Protein AF-0000000076549626 (afdb_homodimer)

pLDDT: mean 88.21, std 17.87, range [30.02, 98.81]

InterPro domains:
  IPR010852 Putative stress-induced transcription regulator [PF07336] (24-154)
  IPR010852 Putative stress-induced transcription regulator [PTHR35525] (21-202)
  IPR021005 Zinc finger, CGNR [PF11706] (158-200)
  IPR023286 ABATE domain superfamily [G3DSA:1.10.3300.10] (18-202)
  IPR023286 ABATE domain superfamily [SSF160904] (20-199)

Sequence (408 aa):
MRNRRDDIAARTALARPIASQIGGHLALDFCNTTGEHLAPRPDEMFLEWESFVRWSAQIGLIGPEIYPELLRHPSPIAKVVQLREAIYRVGLAISRGTPIPQRDLLVIRKQAKAPKPPVLAGVDGLRWRPDSSRAAQQLRAILATEALSLFCSPRSSRLGICEGGHCGWLFIDESRGKRRRWCDMKDCGNRAKARRYYQQQHGKMRNRRDDIAARTALARPIASQIGGHLALDFCNTTGEHLAPRPDEMFLEWESFVRWSAQIGLIGPEIYPELLRHPSPIAKVVQLREAIYRVGLAISRGTPIPQRDLLVIRKQAKAPKPPVLAGVDGLRWRPDSSRAAQQLRAILATEALSLFCSPRSSRLGICEGGHCGWLFIDESRGKRRRWCDMKDCGNRAKARRYYQQQHGK

Nearest PDB structures (foldseek):
  3h0n-assembly1_A-2  TM=6.920E-01  e=4.971E-06  Jannaschia sp. CCS1
  4bez-assembly1_A-2  TM=2.279E-01  e=5.631E+00  Bos taurus
  3h0n-assembly1_A-2  TM=6.920E-01  e=4.971E-06  Jannaschia sp. CCS1
  4bez-assembly1_A-2  TM=2.279E-01  e=5.631E+00  Bos taurus

Foldseek 3Di:
DPPPPVPPPPPVPVPPLLQPCLQVFPLLSLLLSWFLQQDPDIRHQQPFQLSVLVNCPSVQQADPVCSVLLVVQTDGSVLSVLLSVLLLQQLVCLQVVHDGDPVSLVSLVVLLPDDAADWDQDPVGIHGDDDSNCRSSNSSNVSSVRSCVCCVDPQSNQWHFAPQRSGRRIHRQPDDPNPDRHSDCVPSVVVVVVVVVCCVVVVD/DPPPPVPPPPPVPVPPLLQPCLQVFPLLSLLLSWFLQQDPDIRHQQPFQLSVLVNCPSVQQADPVCSVLLVVQTDGSVLSVLLSVLLLQQLVCLQVVHDGDPVSLVSLVVLLPDDAADWDQDPVGIHGDDDSNCRSSNSSNVSSVRSCVCCVDPQSNQWHFAPQRSGRRIHRQPDDPNPDRHSDCVPSVVVVVVVVVCCVVVVD

Radius of gyration: 24.69 Å; Cα contacts (8 Å, |Δi|>4): 615; chains: 2; bounding box: 60×117×64 Å

Solvent-accessible surface area (backbone atoms only — not comparable to full-atom values): 22343 Å² total; per-residue (Å²): 137,84,82,76,76,75,76,74,74,72,71,72,67,70,70,64,70,81,68,71,68,56,12,74,42,72,41,33,37,55,40,48,44,33,41,34,53,66,37,97,76,45,48,71,55,68,78,39,38,61,45,46,53,50,48,33,40,72,63,33,61,30,50,78,83,51,48,67,56,42,64,73,42,75,52,81,39,65,64,57,51,50,49,34,51,25,52,40,53,40,50,48,19,55,44,68,71,48,78,69,52,62,71,34,52,50,52,38,51,56,36,35,68,41,66,59,45,52,76,41,84,51,98,90,40,43,27,44,48,57,50,53,93,48,30,67,59,18,54,44,8,50,44,26,39,46,36,50,54,42,49,26,32,70,63,35,81,31,37,36,56,19,65,38,83,37,31,51,38,44,27,58,39,83,49,84,88,59,66,68,51,47,68,37,57,88,48,42,37,44,52,52,50,50,51,51,50,48,44,63,73,56,60,122,136,84,80,78,75,75,75,74,73,71,72,73,66,70,70,64,71,81,69,70,66,57,13,73,43,72,42,33,37,56,41,47,46,33,42,34,54,66,38,97,76,45,48,69,54,69,80,39,39,62,45,47,53,52,49,34,39,71,63,31,62,31,49,76,83,50,49,67,56,42,65,72,41,76,51,81,41,65,64,56,51,50,50,34,51,25,53,40,52,39,52,48,20,53,46,69,72,47,79,67,49,61,71,36,51,49,52,38,52,57,36,35,68,42,67,59,46,53,76,41,83,50,99,90,41,44,28,44,49,58,51,51,93,47,30,68,60,17,53,44,8,49,45,26,40,45,38,50,54,44,48,24,32,72,63,34,82,31,35,35,56,19,64,36,83,38,31,50,38,44,27,58,38,82,48,84,88,60,65,68,48,49,68,38,57,88,48,42,37,43,51,51,51,48,52,50,51,47,43,65,75,58,59,121

Structure (mmCIF, N/CA/C/O backbone):
data_AF-0000000076549626-model_v1
#
loop_
_entity.id
_entity.type
_entity.pdbx_description
1 polymer 'Putative RNA-binding Zn ribbon-like protein'
#
loop_
_atom_site.group_PDB
_atom_site.id
_atom_site.type_symbol
_atom_site.label_atom_id
_atom_site.label_alt_id
_atom_site.label_comp_id
_atom_site.label_asym_id
_atom_site.label_entity_id
_atom_site.label_seq_id
_atom_site.pdbx_PDB_ins_code
_atom_site.Cartn_x
_atom_site.Cartn_y
_atom_site.Cartn_z
_atom_site.occupancy
_atom_site.B_iso_or_equiv
_atom_site.auth_seq_id
_atom_site.auth_comp_id
_atom_site.auth_asym_id
_atom_site.auth_atom_id
_atom_site.pdbx_PDB_model_num
ATOM 1 N N . MET A 1 1 ? 37.656 -53.312 -11.039 1 30.02 1 MET A N 1
ATOM 2 C CA . MET A 1 1 ? 36.25 -52.875 -11.148 1 30.02 1 MET A CA 1
ATOM 3 C C . MET A 1 1 ? 36 -51.594 -10.375 1 30.02 1 MET A C 1
ATOM 5 O O . MET A 1 1 ? 35.938 -51.594 -9.141 1 30.02 1 MET A O 1
ATOM 9 N N . ARG A 1 2 ? 36.625 -50.375 -10.75 1 33.16 2 ARG A N 1
ATOM 10 C CA . ARG A 1 2 ? 36.812 -49.062 -10.188 1 33.16 2 ARG A CA 1
ATOM 11 C C . ARG A 1 2 ? 35.5 -48.344 -9.953 1 33.16 2 ARG A C 1
ATOM 13 O O . ARG A 1 2 ? 34.656 -48.312 -10.844 1 33.16 2 ARG A O 1
ATOM 20 N N . ASN A 1 3 ? 34.906 -48.406 -8.672 1 35.47 3 ASN A N 1
ATOM 21 C CA . ASN A 1 3 ? 33.688 -47.875 -8.078 1 35.47 3 ASN A CA 1
ATOM 22 C C . ASN A 1 3 ? 33.594 -46.344 -8.312 1 35.47 3 ASN A C 1
ATOM 24 O O . ASN A 1 3 ? 34.281 -45.562 -7.656 1 35.47 3 ASN A O 1
ATOM 28 N N . ARG A 1 4 ? 33.562 -45.875 -9.562 1 34.06 4 ARG A N 1
ATOM 29 C CA . ARG A 1 4 ? 33.406 -44.469 -9.961 1 34.06 4 ARG A CA 1
ATOM 30 C C . ARG A 1 4 ? 32.188 -43.844 -9.281 1 34.06 4 ARG A C 1
ATOM 32 O O . ARG A 1 4 ? 31.062 -44.125 -9.656 1 34.06 4 ARG A O 1
ATOM 39 N N . ARG A 1 5 ? 32.188 -43.812 -7.898 1 31.78 5 ARG A N 1
ATOM 40 C CA . ARG A 1 5 ? 31.25 -43.031 -7.074 1 31.78 5 ARG A CA 1
ATOM 41 C C . ARG A 1 5 ? 31.062 -41.625 -7.637 1 31.78 5 ARG A C 1
ATOM 43 O O . ARG A 1 5 ? 31.969 -40.812 -7.551 1 31.78 5 ARG A O 1
ATOM 50 N N . ASP A 1 6 ? 30.516 -41.469 -8.852 1 30.09 6 ASP A N 1
ATOM 51 C CA . ASP A 1 6 ? 30.078 -40.25 -9.492 1 30.09 6 ASP A CA 1
ATOM 52 C C . ASP A 1 6 ? 29.391 -39.312 -8.484 1 30.09 6 ASP A C 1
ATOM 54 O O . ASP A 1 6 ? 28.391 -39.688 -7.879 1 30.09 6 ASP A O 1
ATOM 58 N N . ASP A 1 7 ? 30.094 -38.5 -7.684 1 31.78 7 ASP A N 1
ATOM 59 C CA . ASP A 1 7 ? 29.719 -37.406 -6.828 1 31.78 7 ASP A CA 1
ATOM 60 C C . ASP A 1 7 ? 28.703 -36.5 -7.527 1 31.78 7 ASP A C 1
ATOM 62 O O . ASP A 1 7 ? 29.062 -35.688 -8.391 1 31.78 7 ASP A O 1
ATOM 66 N N . ILE A 1 8 ? 27.547 -36.906 -7.898 1 31.34 8 ILE A N 1
ATOM 67 C CA . ILE A 1 8 ? 26.469 -36.062 -8.383 1 31.34 8 ILE A CA 1
ATOM 68 C C . ILE A 1 8 ? 26.375 -34.812 -7.52 1 31.34 8 ILE A C 1
ATOM 70 O O . ILE A 1 8 ? 26.016 -34.875 -6.344 1 31.34 8 ILE A O 1
ATOM 74 N N . ALA A 1 9 ? 27.281 -33.906 -7.52 1 30.5 9 ALA A N 1
ATOM 75 C CA . ALA A 1 9 ? 27.125 -32.531 -7.016 1 30.5 9 ALA A CA 1
ATOM 76 C C . ALA A 1 9 ? 25.719 -32.031 -7.281 1 30.5 9 ALA A C 1
ATOM 78 O O . ALA A 1 9 ? 25.344 -31.781 -8.43 1 30.5 9 ALA A O 1
ATOM 79 N N . ALA A 1 10 ? 24.719 -32.5 -6.648 1 31.77 10 ALA A N 1
ATOM 80 C CA . ALA A 1 10 ? 23.406 -31.844 -6.559 1 31.77 10 ALA A CA 1
ATOM 81 C C . ALA A 1 10 ? 23.562 -30.328 -6.465 1 31.77 10 ALA A C 1
ATOM 83 O O . ALA A 1 10 ? 24.078 -29.812 -5.477 1 31.77 10 ALA A O 1
ATOM 84 N N . ARG A 1 11 ? 24 -29.641 -7.449 1 31.91 11 ARG A N 1
ATOM 85 C CA . ARG A 1 11 ? 23.844 -28.188 -7.5 1 31.91 11 ARG A CA 1
ATOM 86 C C . ARG A 1 11 ? 22.625 -27.734 -6.723 1 31.91 11 ARG A C 1
ATOM 88 O O . ARG A 1 11 ? 21.5 -28.109 -7.059 1 31.91 11 ARG A O 1
ATOM 95 N N . THR A 1 12 ? 22.672 -27.609 -5.477 1 30.72 12 THR A N 1
ATOM 96 C CA . THR A 1 12 ? 21.672 -26.891 -4.691 1 30.72 12 THR A CA 1
ATOM 97 C C . THR A 1 12 ? 21.141 -25.688 -5.461 1 30.72 12 THR A C 1
ATOM 99 O O . THR A 1 12 ? 21.844 -24.688 -5.637 1 30.72 12 THR A O 1
ATOM 102 N N . ALA A 1 13 ? 20.656 -25.875 -6.668 1 31.59 13 ALA A N 1
ATOM 103 C CA . ALA A 1 13 ? 19.922 -24.75 -7.25 1 31.59 13 ALA A CA 1
ATOM 104 C C . ALA A 1 13 ? 19.359 -23.844 -6.16 1 31.59 13 ALA A C 1
ATOM 106 O O . ALA A 1 13 ? 18.562 -24.281 -5.324 1 31.59 13 ALA A O 1
ATOM 107 N N . LEU A 1 14 ? 20.109 -23.078 -5.539 1 33.41 14 LEU A N 1
ATOM 108 C CA . LEU A 1 14 ? 19.531 -22.062 -4.668 1 33.41 14 LEU A CA 1
ATOM 109 C C . LEU A 1 14 ? 18.125 -21.688 -5.125 1 33.41 14 LEU A C 1
ATOM 111 O O . LEU A 1 14 ? 17.922 -21.344 -6.289 1 33.41 14 LEU A O 1
ATOM 115 N N . ALA A 1 15 ? 17.125 -22.359 -4.652 1 37.38 15 ALA A N 1
ATOM 116 C CA . ALA A 1 15 ? 15.719 -22.062 -4.914 1 37.38 15 ALA A CA 1
ATOM 117 C C . ALA A 1 15 ? 15.531 -20.578 -5.258 1 37.38 15 ALA A C 1
ATOM 119 O O . ALA A 1 15 ? 16.078 -19.703 -4.582 1 37.38 15 ALA A O 1
ATOM 120 N N . ARG A 1 16 ? 15.516 -20.141 -6.488 1 45.03 16 ARG A N 1
ATOM 121 C CA . ARG A 1 16 ? 15.094 -18.797 -6.859 1 45.03 16 ARG A CA 1
ATOM 122 C C . ARG A 1 16 ? 14.281 -18.141 -5.746 1 45.03 16 ARG A C 1
ATOM 124 O O . ARG A 1 16 ? 13.398 -18.781 -5.164 1 45.03 16 ARG A O 1
ATOM 131 N N . PRO A 1 17 ? 14.914 -17.172 -5.039 1 51.66 17 PRO A N 1
ATOM 132 C CA . PRO A 1 17 ? 13.992 -16.547 -4.094 1 51.66 17 PRO A CA 1
ATOM 133 C C . PRO A 1 17 ? 12.555 -16.484 -4.613 1 51.66 17 PRO A C 1
ATOM 135 O O . PRO A 1 17 ? 12.328 -16.141 -5.777 1 51.66 17 PRO A O 1
ATOM 138 N N . ILE A 1 18 ? 11.812 -17.406 -4.172 1 50.34 18 ILE A N 1
ATOM 139 C CA . ILE A 1 18 ? 10.406 -17.578 -4.527 1 50.34 18 ILE A CA 1
ATOM 140 C C . ILE A 1 18 ? 9.75 -16.219 -4.691 1 50.34 18 ILE A C 1
ATOM 142 O O . ILE A 1 18 ? 8.906 -16.031 -5.574 1 50.34 18 ILE A O 1
ATOM 146 N N . ALA A 1 19 ? 10.125 -15.219 -3.715 1 59.31 19 ALA A N 1
ATOM 147 C CA . ALA A 1 19 ? 9.312 -14.008 -3.818 1 59.31 19 ALA A CA 1
ATOM 148 C C . ALA A 1 19 ? 10.109 -12.867 -4.445 1 59.31 19 ALA A C 1
ATOM 150 O O . ALA A 1 19 ? 11.023 -12.32 -3.82 1 59.31 19 ALA A O 1
ATOM 151 N N . SER A 1 20 ? 10.203 -12.75 -5.875 1 60.62 20 SER A N 1
ATOM 152 C CA . SER A 1 20 ? 11 -11.82 -6.664 1 60.62 20 SER A CA 1
ATOM 153 C C . SER A 1 20 ? 10.641 -10.367 -6.348 1 60.62 20 SER A C 1
ATOM 155 O O . SER A 1 20 ? 11.453 -9.461 -6.555 1 60.62 20 SER A O 1
ATOM 157 N N . GLN A 1 21 ? 9.961 -9.969 -5.363 1 81.12 21 GLN A N 1
ATOM 158 C CA . GLN A 1 21 ? 9.43 -8.641 -5.086 1 81.12 21 GLN A CA 1
ATOM 159 C C . GLN A 1 21 ? 9.648 -7.703 -6.27 1 81.12 21 GLN A C 1
ATOM 161 O O . GLN A 1 21 ? 10.008 -6.539 -6.09 1 81.12 21 GLN A O 1
ATOM 166 N N . ILE A 1 22 ? 9.508 -8.227 -7.523 1 89.31 22 ILE A N 1
ATOM 167 C CA . ILE A 1 22 ? 9.742 -7.512 -8.773 1 89.31 22 ILE A CA 1
ATOM 168 C C . ILE A 1 22 ? 8.516 -6.664 -9.117 1 89.31 22 ILE A C 1
ATOM 170 O O . ILE A 1 22 ? 8.625 -5.672 -9.844 1 89.31 22 ILE A O 1
ATOM 174 N N . GLY A 1 23 ? 7.426 -6.988 -8.625 1 94.5 23 GLY A N 1
ATOM 175 C CA . GLY A 1 23 ? 6.188 -6.301 -8.953 1 94.5 23 GLY A CA 1
ATOM 176 C C . GLY A 1 23 ? 6.121 -4.895 -8.383 1 94.5 23 GLY A C 1
ATOM 177 O O . GLY A 1 23 ? 5.391 -4.047 -8.898 1 94.5 23 GLY A O 1
ATOM 178 N N . GLY A 1 24 ? 6.863 -4.668 -7.266 1 92.94 24 GLY A N 1
ATOM 179 C CA . GLY A 1 24 ? 6.883 -3.357 -6.637 1 92.94 24 GLY A CA 1
ATOM 180 C C . GLY A 1 24 ? 5.707 -3.121 -5.711 1 92.94 24 GLY A C 1
ATOM 181 O O . GLY A 1 24 ? 5.477 -1.995 -5.262 1 92.94 24 GLY A O 1
ATOM 182 N N . HIS A 1 25 ? 4.941 -4.039 -5.496 1 95.31 25 HIS A N 1
ATOM 183 C CA . HIS A 1 25 ? 3.762 -4.008 -4.637 1 95.31 25 HIS A CA 1
ATOM 184 C C . HIS A 1 25 ? 3.316 -5.418 -4.262 1 95.31 25 HIS A C 1
ATOM 186 O O . HIS A 1 25 ? 3.367 -6.332 -5.09 1 95.31 25 HIS A O 1
ATOM 192 N N . LEU A 1 26 ? 2.789 -5.598 -3.121 1 96.06 26 LEU A N 1
ATOM 193 C CA . LEU A 1 26 ? 2.436 -6.906 -2.586 1 96.06 26 LEU A CA 1
ATOM 194 C C . LEU A 1 26 ? 1.438 -7.613 -3.498 1 96.06 26 LEU A C 1
ATOM 196 O O . LEU A 1 26 ? 1.582 -8.805 -3.775 1 96.06 26 LEU A O 1
ATOM 200 N N . ALA A 1 27 ? 0.402 -6.926 -3.998 1 97.75 27 ALA A N 1
ATOM 201 C CA . ALA A 1 27 ? -0.624 -7.527 -4.844 1 97.75 27 ALA A CA 1
ATOM 202 C C . ALA A 1 27 ? -0.025 -8.047 -6.148 1 97.75 27 ALA A C 1
ATOM 204 O O . ALA A 1 27 ? -0.438 -9.086 -6.66 1 97.75 27 ALA A O 1
ATOM 205 N N . LEU A 1 28 ? 0.932 -7.305 -6.676 1 97.5 28 LEU A N 1
ATOM 206 C CA . LEU A 1 28 ? 1.554 -7.715 -7.93 1 97.5 28 LEU A CA 1
ATOM 207 C C . LEU A 1 28 ? 2.512 -8.883 -7.703 1 97.5 28 LEU A C 1
ATOM 209 O O . LEU A 1 28 ? 2.592 -9.789 -8.531 1 97.5 28 LEU A O 1
ATOM 213 N N . ASP A 1 29 ? 3.203 -8.812 -6.582 1 96.75 29 ASP A N 1
ATOM 214 C CA . ASP A 1 29 ? 4.074 -9.938 -6.242 1 96.75 29 ASP A CA 1
ATOM 215 C C . ASP A 1 29 ? 3.264 -11.219 -6.035 1 96.75 29 ASP A C 1
ATOM 217 O O . ASP A 1 29 ? 3.729 -12.312 -6.367 1 96.75 29 ASP A O 1
ATOM 221 N N . PHE A 1 30 ? 2.088 -11.117 -5.566 1 97.5 30 PHE A N 1
ATOM 222 C CA . PHE A 1 30 ? 1.152 -12.227 -5.445 1 97.5 30 PHE A CA 1
ATOM 223 C C . PHE A 1 30 ? 0.763 -12.758 -6.82 1 97.5 30 PHE A C 1
ATOM 225 O O . PHE A 1 30 ? 0.792 -13.969 -7.055 1 97.5 30 PHE A O 1
ATOM 232 N N . CYS A 1 31 ? 0.514 -11.914 -7.754 1 97.19 31 CYS A N 1
ATOM 233 C CA . CYS A 1 31 ? 0.163 -12.305 -9.117 1 97.19 31 CYS A CA 1
ATOM 234 C C . CYS A 1 31 ? 1.325 -13.016 -9.797 1 97.19 31 CYS A C 1
ATOM 236 O O . CYS A 1 31 ? 1.117 -13.945 -10.57 1 97.19 31 CYS A O 1
ATOM 238 N N . ASN A 1 32 ? 2.52 -12.586 -9.406 1 96.12 32 ASN A N 1
ATOM 239 C CA . ASN A 1 32 ? 3.717 -13.039 -10.109 1 96.12 32 ASN A CA 1
ATOM 240 C C . ASN A 1 32 ? 4.23 -14.359 -9.547 1 96.12 32 ASN A C 1
ATOM 242 O O . ASN A 1 32 ? 5.375 -14.742 -9.797 1 96.12 32 ASN A O 1
ATOM 246 N N . THR A 1 33 ? 3.387 -15.047 -8.859 1 96.19 33 THR A N 1
ATOM 247 C CA . THR A 1 33 ? 3.74 -16.375 -8.359 1 96.19 33 THR A CA 1
ATOM 248 C C . THR A 1 33 ? 3.455 -17.438 -9.414 1 96.19 33 THR A C 1
ATOM 250 O O . THR A 1 33 ? 3.568 -18.641 -9.133 1 96.19 33 THR A O 1
ATOM 253 N N . THR A 1 34 ? 3.09 -17.094 -10.539 1 94.06 34 THR A N 1
ATOM 254 C CA . THR A 1 34 ? 2.963 -17.953 -11.711 1 94.06 34 THR A CA 1
ATOM 255 C C . THR A 1 34 ? 3.977 -17.562 -12.781 1 94.06 34 THR A C 1
ATOM 257 O O . THR A 1 34 ? 3.994 -16.422 -13.242 1 94.06 34 THR A O 1
ATOM 260 N N . GLY A 1 35 ? 4.832 -18.547 -13.094 1 92.19 35 GLY A N 1
ATOM 261 C CA . GLY A 1 35 ? 5.762 -18.312 -14.195 1 92.19 35 GLY A CA 1
ATOM 262 C C . GLY A 1 35 ? 5.129 -18.484 -15.562 1 92.19 35 GLY A C 1
ATOM 263 O O . GLY A 1 35 ? 4.191 -19.281 -15.719 1 92.19 35 GLY A O 1
ATOM 264 N N . GLU A 1 36 ? 5.688 -17.719 -16.547 1 94.25 36 GLU A N 1
ATOM 265 C CA . GLU A 1 36 ? 5.125 -17.797 -17.891 1 94.25 36 GLU A CA 1
ATOM 266 C C . GLU A 1 36 ? 3.602 -17.688 -17.859 1 94.25 36 GLU A C 1
ATOM 268 O O . GLU A 1 36 ? 2.9 -18.547 -18.406 1 94.25 36 GLU A O 1
ATOM 273 N N . HIS A 1 37 ? 3.125 -16.625 -17.234 1 95.38 37 HIS A N 1
ATOM 274 C CA . HIS A 1 37 ? 1.722 -16.469 -16.875 1 95.38 37 HIS A CA 1
ATOM 275 C C . HIS A 1 37 ? 0.834 -16.422 -18.109 1 95.38 37 HIS A C 1
ATOM 277 O O . HIS A 1 37 ? -0.334 -16.812 -18.047 1 95.38 37 HIS A O 1
ATOM 283 N N . LEU A 1 38 ? 1.351 -16.078 -19.281 1 95.56 38 LEU A N 1
ATOM 284 C CA . LEU A 1 38 ? 0.564 -15.945 -20.5 1 95.56 38 LEU A CA 1
ATOM 285 C C . LEU A 1 38 ? 0.688 -17.188 -21.375 1 95.56 38 LEU A C 1
ATOM 287 O O . LEU A 1 38 ? 0.086 -17.266 -22.438 1 95.56 38 LEU A O 1
ATOM 291 N N . ALA A 1 39 ? 1.46 -18.156 -20.906 1 95.75 39 ALA A N 1
ATOM 292 C CA . ALA A 1 39 ? 1.586 -19.406 -21.641 1 95.75 39 ALA A CA 1
ATOM 293 C C . ALA A 1 39 ? 0.323 -20.266 -21.5 1 95.75 39 ALA A C 1
ATOM 295 O O . ALA A 1 39 ? -0.456 -20.078 -20.562 1 95.75 39 ALA A O 1
ATOM 296 N N . PRO A 1 40 ? 0.137 -21.156 -22.406 1 95.19 40 PRO A N 1
ATOM 297 C CA . PRO A 1 40 ? -1.006 -22.062 -22.281 1 95.19 40 PRO A CA 1
ATOM 298 C C . PRO A 1 40 ? -0.976 -22.875 -21 1 95.19 40 PRO A C 1
ATOM 300 O O . PRO A 1 40 ? -2.027 -23.172 -20.422 1 95.19 40 PRO A O 1
ATOM 303 N N . ARG A 1 41 ? 0.258 -23.25 -20.578 1 94.19 41 ARG A N 1
ATOM 304 C CA . ARG A 1 41 ? 0.451 -23.938 -19.312 1 94.19 41 ARG A CA 1
ATOM 305 C C . ARG A 1 41 ? 1.447 -23.203 -18.438 1 94.19 41 ARG A C 1
ATOM 307 O O . ARG A 1 41 ? 2.643 -23.5 -18.453 1 94.19 41 ARG A O 1
ATOM 314 N N . PRO A 1 42 ? 0.948 -22.359 -17.672 1 95.5 42 PRO A N 1
ATOM 315 C CA . PRO A 1 42 ? 1.845 -21.594 -16.797 1 95.5 42 PRO A CA 1
ATOM 316 C C . PRO A 1 42 ? 2.504 -22.453 -15.727 1 95.5 42 PRO A C 1
ATOM 318 O O . PRO A 1 42 ? 2.012 -23.531 -15.414 1 95.5 42 PRO A O 1
ATOM 321 N N . ASP A 1 43 ? 3.656 -22.016 -15.242 1 94.5 43 ASP A N 1
ATOM 322 C CA . ASP A 1 43 ? 4.344 -22.656 -14.125 1 94.5 43 ASP A CA 1
ATOM 323 C C . ASP A 1 43 ? 3.75 -22.234 -12.789 1 94.5 43 ASP A C 1
ATOM 325 O O . ASP A 1 43 ? 4.129 -21.188 -12.242 1 94.5 43 ASP A O 1
ATOM 329 N N . GLU A 1 44 ? 2.941 -23.047 -12.188 1 95.81 44 GLU A N 1
ATOM 330 C CA . GLU A 1 44 ? 2.145 -22.703 -11.008 1 95.81 44 GLU A CA 1
ATOM 331 C C . GLU A 1 44 ? 2.928 -22.953 -9.719 1 95.81 44 GLU A C 1
ATOM 333 O O . GLU A 1 44 ? 3.328 -24.078 -9.438 1 95.81 44 GLU A O 1
ATOM 338 N N . MET A 1 45 ? 3.121 -21.922 -8.984 1 94.5 45 MET A N 1
ATOM 339 C CA . MET A 1 45 ? 3.805 -22.031 -7.699 1 94.5 45 MET A CA 1
ATOM 340 C C . MET A 1 45 ? 2.861 -22.578 -6.629 1 94.5 45 MET A C 1
ATOM 342 O O . MET A 1 45 ? 3.27 -23.375 -5.777 1 94.5 45 MET A O 1
ATOM 346 N N . PHE A 1 46 ? 1.632 -22.094 -6.652 1 95.94 46 PHE A N 1
ATOM 347 C CA . PHE A 1 46 ? 0.665 -22.438 -5.613 1 95.94 46 PHE A CA 1
ATOM 348 C C . PHE A 1 46 ? -0.02 -23.766 -5.926 1 95.94 46 PHE A C 1
ATOM 350 O O . PHE A 1 46 ? -1.198 -23.781 -6.289 1 95.94 46 PHE A O 1
ATOM 357 N N . LEU A 1 47 ? 0.65 -24.797 -5.645 1 95.31 47 LEU A N 1
ATOM 358 C CA . LEU A 1 47 ? 0.128 -26.141 -5.898 1 95.31 47 LEU A CA 1
ATOM 359 C C . LEU A 1 47 ? -0.668 -26.656 -4.703 1 95.31 47 LEU A C 1
ATOM 361 O O . LEU A 1 47 ? -1.615 -27.422 -4.867 1 95.31 47 LEU A O 1
ATOM 365 N N . GLU A 1 48 ? -0.279 -26.203 -3.496 1 96.44 48 GLU A N 1
ATOM 366 C CA . GLU A 1 48 ? -0.93 -26.594 -2.25 1 96.44 48 GLU A CA 1
ATOM 367 C C . GLU A 1 48 ? -0.799 -25.5 -1.194 1 96.44 48 GLU A C 1
ATOM 369 O O . GLU A 1 48 ? -0.066 -24.531 -1.389 1 96.44 48 GLU A O 1
ATOM 374 N N . TRP A 1 49 ? -1.451 -25.688 -0.14 1 96.31 49 TRP A N 1
ATOM 375 C CA . TRP A 1 49 ? -1.494 -24.75 0.964 1 96.31 49 TRP A CA 1
ATOM 376 C C . TRP A 1 49 ? -0.089 -24.422 1.456 1 96.31 49 TRP A C 1
ATOM 378 O O . TRP A 1 49 ? 0.246 -23.25 1.666 1 96.31 49 TRP A O 1
ATOM 388 N N . GLU A 1 50 ? 0.735 -25.359 1.524 1 95.69 50 GLU A N 1
ATOM 389 C CA . GLU A 1 50 ? 2.086 -25.188 2.047 1 95.69 50 GLU A CA 1
ATOM 390 C C . GLU A 1 50 ? 2.877 -24.188 1.196 1 95.69 50 GLU A C 1
ATOM 392 O O . GLU A 1 50 ? 3.646 -23.391 1.726 1 95.69 50 GLU A O 1
ATOM 397 N N . SER A 1 51 ? 2.723 -24.266 -0.09 1 96.06 51 SER A N 1
ATOM 398 C CA . SER A 1 51 ? 3.436 -23.359 -0.977 1 96.06 51 SER A CA 1
ATOM 399 C C . SER A 1 51 ? 2.994 -21.922 -0.757 1 96.06 51 SER A C 1
ATOM 401 O O . SER A 1 51 ? 3.814 -21 -0.812 1 96.06 51 SER A O 1
ATOM 403 N N . PHE A 1 52 ? 1.72 -21.766 -0.459 1 96.81 52 PHE A N 1
ATOM 404 C CA . PHE A 1 52 ? 1.205 -20.438 -0.193 1 96.81 52 PHE A CA 1
ATOM 405 C C . PHE A 1 52 ? 1.728 -19.906 1.139 1 96.81 52 PHE A C 1
ATOM 407 O O . PHE A 1 52 ? 2.135 -18.75 1.238 1 96.81 52 PHE A O 1
ATOM 414 N N . VAL A 1 53 ? 1.746 -20.703 2.109 1 95.81 53 VAL A N 1
ATOM 415 C CA . VAL A 1 53 ? 2.242 -20.328 3.428 1 95.81 53 VAL A CA 1
ATOM 416 C C . VAL A 1 53 ? 3.727 -19.984 3.342 1 95.81 53 VAL A C 1
ATOM 418 O O . VAL A 1 53 ? 4.172 -18.984 3.922 1 95.81 53 VAL A O 1
ATOM 421 N N . ARG A 1 54 ? 4.469 -20.734 2.633 1 94.31 54 ARG A N 1
ATOM 422 C CA . ARG A 1 54 ? 5.895 -20.484 2.449 1 94.31 54 ARG A CA 1
ATOM 423 C C . ARG A 1 54 ? 6.129 -19.141 1.764 1 94.31 54 ARG A C 1
ATOM 425 O O . ARG A 1 54 ? 6.98 -18.359 2.191 1 94.31 54 ARG A O 1
ATOM 432 N N . TRP A 1 55 ? 5.391 -18.922 0.742 1 95.44 55 TRP A N 1
ATOM 433 C CA . TRP A 1 55 ? 5.496 -17.641 0.047 1 95.44 55 TRP A CA 1
ATOM 434 C C . TRP A 1 55 ? 5.184 -16.484 0.989 1 95.44 55 TRP A C 1
ATOM 436 O O . TRP A 1 55 ? 5.91 -15.492 1.021 1 95.44 55 TRP A O 1
ATOM 446 N N . SER A 1 56 ? 4.121 -16.625 1.768 1 94.94 56 SER A N 1
ATOM 447 C CA . SER A 1 56 ? 3.666 -15.578 2.684 1 94.94 56 SER A CA 1
ATOM 448 C C . SER A 1 56 ? 4.738 -15.25 3.719 1 94.94 56 SER A C 1
ATOM 450 O O . SER A 1 56 ? 4.918 -14.086 4.082 1 94.94 56 SER A O 1
ATOM 452 N N . ALA A 1 57 ? 5.398 -16.234 4.137 1 92.5 57 ALA A N 1
ATOM 453 C CA . ALA A 1 57 ? 6.488 -16.031 5.09 1 92.5 57 ALA A CA 1
ATOM 454 C C . ALA A 1 57 ? 7.68 -15.352 4.43 1 92.5 57 ALA A C 1
ATOM 456 O O . ALA A 1 57 ? 8.273 -14.43 5.004 1 92.5 57 ALA A O 1
ATOM 457 N N . GLN A 1 58 ? 8.023 -15.781 3.266 1 91.56 58 GLN A N 1
ATOM 458 C CA . GLN A 1 58 ? 9.188 -15.266 2.553 1 91.56 58 GLN A CA 1
ATOM 459 C C . GLN A 1 58 ? 9.016 -13.789 2.211 1 91.56 58 GLN A C 1
ATOM 461 O O . GLN A 1 58 ? 9.969 -13.008 2.285 1 91.56 58 GLN A O 1
ATOM 466 N N . ILE A 1 59 ? 7.77 -13.445 1.89 1 92.12 59 ILE A N 1
ATOM 467 C CA . ILE A 1 59 ? 7.547 -12.062 1.479 1 92.12 59 ILE A CA 1
ATOM 468 C C . ILE A 1 59 ? 7.277 -11.195 2.709 1 92.12 59 ILE A C 1
ATOM 470 O O . ILE A 1 59 ? 7.141 -9.977 2.598 1 92.12 59 ILE A O 1
ATOM 474 N N . GLY A 1 60 ? 7.121 -11.82 3.885 1 89.75 60 GLY A N 1
ATOM 475 C CA . GLY A 1 60 ? 6.934 -11.094 5.129 1 89.75 60 GLY A CA 1
ATOM 476 C C . GLY A 1 60 ? 5.477 -10.773 5.418 1 89.75 60 GLY A C 1
ATOM 477 O O . GLY A 1 60 ? 5.176 -9.906 6.234 1 89.75 60 GLY A O 1
ATOM 478 N N . LEU A 1 61 ? 4.562 -11.391 4.723 1 92.94 61 LEU A N 1
ATOM 479 C CA . LEU A 1 61 ? 3.137 -11.227 4.984 1 92.94 61 LEU A CA 1
ATOM 480 C C . LEU A 1 61 ? 2.756 -11.82 6.336 1 92.94 61 LEU A C 1
ATOM 482 O O . LEU A 1 61 ? 1.854 -11.312 7.008 1 92.94 61 LEU A O 1
ATOM 486 N N . ILE A 1 62 ? 3.426 -12.883 6.711 1 91.44 62 ILE A N 1
ATOM 487 C CA . ILE A 1 62 ? 3.271 -13.469 8.039 1 91.44 62 ILE A CA 1
ATOM 488 C C . ILE A 1 62 ? 4.637 -13.586 8.711 1 91.44 62 ILE A C 1
ATOM 490 O O . ILE A 1 62 ? 5.668 -13.617 8.039 1 91.44 62 ILE A O 1
ATOM 494 N N . GLY A 1 63 ? 4.582 -13.586 10.008 1 87.31 63 GLY A N 1
ATOM 495 C CA . GLY A 1 63 ? 5.809 -13.781 10.766 1 87.31 63 GLY A CA 1
ATOM 496 C C . GLY A 1 63 ? 6.234 -15.234 10.852 1 87.31 63 GLY A C 1
ATOM 497 O O . GLY A 1 63 ? 5.414 -16.141 10.688 1 87.31 63 GLY A O 1
ATOM 498 N N . PRO A 1 64 ? 7.562 -15.375 11.039 1 84.5 64 PRO A N 1
ATOM 499 C CA . PRO A 1 64 ? 8.07 -16.75 11.125 1 84.5 64 PRO A CA 1
ATOM 500 C C . PRO A 1 64 ? 7.457 -17.531 12.281 1 84.5 64 PRO A C 1
ATOM 502 O O . PRO A 1 64 ? 7.367 -18.766 12.219 1 84.5 64 PRO A O 1
ATOM 505 N N . GLU A 1 65 ? 6.945 -16.891 13.211 1 86.44 65 GLU A N 1
ATOM 506 C CA . GLU A 1 65 ? 6.465 -17.547 14.43 1 86.44 65 GLU A CA 1
ATOM 507 C C . GLU A 1 65 ? 5.152 -18.281 14.18 1 86.44 65 GLU A C 1
ATOM 509 O O . GLU A 1 65 ? 4.828 -19.234 14.883 1 86.44 65 GLU A O 1
ATOM 514 N N . ILE A 1 66 ? 4.402 -17.844 13.203 1 90.25 66 ILE A N 1
ATOM 515 C CA . ILE A 1 66 ? 3.092 -18.469 13.016 1 90.25 66 ILE A CA 1
ATOM 516 C C . ILE A 1 66 ? 3.172 -19.516 11.906 1 90.25 66 ILE A C 1
ATOM 518 O O . ILE A 1 66 ? 2.23 -20.281 11.703 1 90.25 66 ILE A O 1
ATOM 522 N N . TYR A 1 67 ? 4.277 -19.562 11.211 1 91.19 67 TYR A N 1
ATOM 523 C CA . TYR A 1 67 ? 4.496 -20.422 10.055 1 91.19 67 TYR A CA 1
ATOM 524 C C . TYR A 1 67 ? 4.176 -21.875 10.383 1 91.19 67 TYR A C 1
ATOM 526 O O . TYR A 1 67 ? 3.352 -22.5 9.711 1 91.19 67 TYR A O 1
ATOM 534 N N . PRO A 1 68 ? 4.684 -22.453 11.508 1 93 68 PRO A N 1
ATOM 535 C CA . PRO A 1 68 ? 4.395 -23.859 11.805 1 93 68 PRO A CA 1
ATOM 536 C C . PRO A 1 68 ? 2.912 -24.109 12.07 1 93 68 PRO A C 1
ATOM 538 O O . PRO A 1 68 ? 2.377 -25.141 11.68 1 93 68 PRO A O 1
ATOM 541 N N . GLU A 1 69 ? 2.314 -23.219 12.711 1 93.81 69 GLU A N 1
ATOM 542 C CA . GLU A 1 69 ? 0.901 -23.359 13.047 1 93.81 69 GLU A CA 1
ATOM 543 C C . GLU A 1 69 ? 0.034 -23.359 11.789 1 93.81 69 GLU A C 1
ATOM 545 O O . GLU A 1 69 ? -0.908 -24.156 11.688 1 93.81 69 GLU A O 1
ATOM 550 N N . LEU A 1 70 ? 0.366 -22.547 10.875 1 94.75 70 LEU A N 1
ATOM 551 C CA . LEU A 1 70 ? -0.409 -22.469 9.641 1 94.75 70 LEU A CA 1
ATOM 552 C C . LEU A 1 70 ? -0.233 -23.734 8.805 1 94.75 70 LEU A C 1
ATOM 554 O O . LEU A 1 70 ? -1.173 -24.188 8.148 1 94.75 70 LEU A O 1
ATOM 558 N N . LEU A 1 71 ? 0.941 -24.297 8.867 1 94.06 71 LEU A N 1
ATOM 559 C CA . LEU A 1 71 ? 1.205 -25.516 8.117 1 94.06 71 LEU A CA 1
ATOM 560 C C . LEU A 1 71 ? 0.373 -26.672 8.656 1 94.06 71 LEU A C 1
ATOM 562 O O . LEU A 1 71 ? 0.003 -27.578 7.906 1 94.06 71 LEU A O 1
ATOM 566 N N . ARG A 1 72 ? -0.025 -26.594 9.852 1 93.69 72 ARG A N 1
ATOM 567 C CA . ARG A 1 72 ? -0.774 -27.672 10.5 1 93.69 72 ARG A CA 1
ATOM 568 C C . ARG A 1 72 ? -2.264 -27.547 10.195 1 93.69 72 ARG A C 1
ATOM 570 O O . ARG A 1 72 ? -3.045 -28.438 10.555 1 93.69 72 ARG A O 1
ATOM 577 N N . HIS A 1 73 ? -2.721 -26.531 9.578 1 93.25 73 HIS A N 1
ATOM 578 C CA . HIS A 1 73 ? -4.121 -26.312 9.227 1 93.25 73 HIS A CA 1
ATOM 579 C C . HIS A 1 73 ? -4.285 -26.062 7.734 1 93.25 73 HIS A C 1
ATOM 581 O O . HIS A 1 73 ? -4.559 -24.938 7.316 1 93.25 73 HIS A O 1
ATOM 587 N N . PRO A 1 74 ? -4.203 -27.094 7.008 1 92.44 74 PRO A N 1
ATOM 588 C CA . PRO A 1 74 ? -4.273 -26.922 5.555 1 92.44 74 PRO A CA 1
ATOM 589 C C . PRO A 1 74 ? -5.617 -26.375 5.086 1 92.44 74 PRO A C 1
ATOM 591 O O . PRO A 1 74 ? -6.652 -26.656 5.695 1 92.44 74 PRO A O 1
ATOM 594 N N . SER A 1 75 ? -5.613 -25.578 4.125 1 93.88 75 SER A N 1
ATOM 595 C CA . SER A 1 75 ? -6.781 -25.016 3.459 1 93.88 75 SER A CA 1
ATOM 596 C C . SER A 1 75 ? -6.715 -25.219 1.949 1 93.88 75 SER A C 1
ATOM 598 O O . SER A 1 75 ? -5.625 -25.391 1.389 1 93.88 75 SER A O 1
ATOM 600 N N . PRO A 1 76 ? -7.891 -25.328 1.37 1 94.25 76 PRO A N 1
ATOM 601 C CA . PRO A 1 76 ? -7.871 -25.438 -0.09 1 94.25 76 PRO A CA 1
ATOM 602 C C . PRO A 1 76 ? -7.168 -24.266 -0.768 1 94.25 76 PRO A C 1
ATOM 604 O O . PRO A 1 76 ? -7.441 -23.109 -0.449 1 94.25 76 PRO A O 1
ATOM 607 N N . ILE A 1 77 ? -6.34 -24.609 -1.729 1 97.06 77 ILE A N 1
ATOM 608 C CA . ILE A 1 77 ? -5.5 -23.609 -2.393 1 97.06 77 ILE A CA 1
ATOM 609 C C . ILE A 1 77 ? -6.289 -22.938 -3.512 1 97.06 77 ILE A C 1
ATOM 611 O O . ILE A 1 77 ? -5.93 -21.844 -3.963 1 97.06 77 ILE A O 1
ATOM 615 N N . ALA A 1 78 ? -7.379 -23.516 -3.945 1 97.62 78 ALA A N 1
ATOM 616 C CA . ALA A 1 78 ? -8.125 -23.109 -5.133 1 97.62 78 ALA A CA 1
ATOM 617 C C . ALA A 1 78 ? -8.602 -21.656 -5.012 1 97.62 78 ALA A C 1
ATOM 619 O O . ALA A 1 78 ? -8.523 -20.891 -5.977 1 97.62 78 ALA A O 1
ATOM 620 N N . LYS A 1 79 ? -9.047 -21.297 -3.826 1 97.56 79 LYS A N 1
ATOM 621 C CA . LYS A 1 79 ? -9.578 -19.953 -3.641 1 97.56 79 LYS A CA 1
ATOM 622 C C . LYS A 1 79 ? -8.461 -18.906 -3.67 1 97.56 79 LYS A C 1
ATOM 624 O O . LYS A 1 79 ? -8.672 -17.766 -4.082 1 97.56 79 LYS A O 1
ATOM 629 N N . VAL A 1 80 ? -7.289 -19.312 -3.215 1 98.31 80 VAL A N 1
ATOM 630 C CA . VAL A 1 80 ? -6.129 -18.438 -3.279 1 98.31 80 VAL A CA 1
ATOM 631 C C . VAL A 1 80 ? -5.754 -18.172 -4.738 1 98.31 80 VAL A C 1
ATOM 633 O O . VAL A 1 80 ? -5.566 -17.031 -5.141 1 98.31 80 VAL A O 1
ATOM 636 N N . VAL A 1 81 ? -5.754 -19.203 -5.477 1 98.38 81 VAL A N 1
ATOM 637 C CA . VAL A 1 81 ? -5.398 -19.109 -6.891 1 98.38 81 VAL A CA 1
ATOM 638 C C . VAL A 1 81 ? -6.469 -18.312 -7.641 1 98.38 81 VAL A C 1
ATOM 640 O O . VAL A 1 81 ? -6.152 -17.5 -8.5 1 98.38 81 VAL A O 1
ATOM 643 N N . GLN A 1 82 ? -7.68 -18.547 -7.301 1 98.56 82 GLN A N 1
ATOM 644 C CA . GLN A 1 82 ? -8.773 -17.812 -7.918 1 98.56 82 GLN A CA 1
ATOM 645 C C . GLN A 1 82 ? -8.617 -16.297 -7.703 1 98.56 82 GLN A C 1
ATOM 647 O O . GLN A 1 82 ? -8.797 -15.516 -8.633 1 98.56 82 GLN A O 1
ATOM 652 N N . LEU A 1 83 ? -8.32 -15.969 -6.5 1 98.81 83 LEU A N 1
ATOM 653 C CA . LEU A 1 83 ? -8.117 -14.555 -6.207 1 98.81 83 LEU A CA 1
ATOM 654 C C . LEU A 1 83 ? -6.922 -14.008 -6.98 1 98.81 83 LEU A C 1
ATOM 656 O O . LEU A 1 83 ? -6.996 -12.914 -7.555 1 98.81 83 LEU A O 1
ATOM 660 N N . ARG A 1 84 ? -5.828 -14.766 -6.969 1 98.62 84 ARG A N 1
ATOM 661 C CA . ARG A 1 84 ? -4.637 -14.328 -7.691 1 98.62 84 ARG A CA 1
ATOM 662 C C . ARG A 1 84 ? -4.957 -14.039 -9.156 1 98.62 84 ARG A C 1
ATOM 664 O O . ARG A 1 84 ? -4.578 -12.992 -9.68 1 98.62 84 ARG A O 1
ATOM 671 N N . GLU A 1 85 ? -5.676 -14.93 -9.758 1 98.62 85 GLU A N 1
ATOM 672 C CA . GLU A 1 85 ? -6 -14.789 -11.172 1 98.62 85 GLU A CA 1
ATOM 673 C C . GLU A 1 85 ? -6.949 -13.625 -11.406 1 98.62 85 GLU A C 1
ATOM 675 O O . GLU A 1 85 ? -6.859 -12.938 -12.43 1 98.62 85 GLU A O 1
ATOM 680 N N . ALA A 1 86 ? -7.848 -13.422 -10.5 1 98.81 86 ALA A N 1
ATOM 681 C CA . ALA A 1 86 ? -8.742 -12.273 -10.609 1 98.81 86 ALA A CA 1
ATOM 682 C C . ALA A 1 86 ? -7.953 -10.969 -10.539 1 98.81 86 ALA A C 1
ATOM 684 O O . ALA A 1 86 ? -8.172 -10.062 -11.352 1 98.81 86 ALA A O 1
ATOM 685 N N . ILE A 1 87 ? -7.055 -10.875 -9.594 1 98.81 87 ILE A N 1
ATOM 686 C CA . ILE A 1 87 ? -6.223 -9.68 -9.461 1 98.81 87 ILE A CA 1
ATOM 687 C C . ILE A 1 87 ? -5.375 -9.508 -10.719 1 98.81 87 ILE A C 1
ATOM 689 O O . ILE A 1 87 ? -5.242 -8.398 -11.242 1 98.81 87 ILE A O 1
ATOM 693 N N . TYR A 1 88 ? -4.867 -10.594 -11.203 1 98.62 88 TYR A N 1
ATOM 694 C CA . TYR A 1 88 ? -4.027 -10.555 -12.398 1 98.62 88 TYR A CA 1
ATOM 695 C C . TYR A 1 88 ? -4.801 -10.016 -13.594 1 98.62 88 TYR A C 1
ATOM 697 O O . TYR A 1 88 ? -4.328 -9.125 -14.305 1 98.62 88 TYR A O 1
ATOM 705 N N . ARG A 1 89 ? -5.957 -10.508 -13.812 1 98.56 89 ARG A N 1
ATOM 706 C CA . ARG A 1 89 ? -6.746 -10.117 -14.984 1 98.56 89 ARG A CA 1
ATOM 707 C C . ARG A 1 89 ? -7.18 -8.664 -14.891 1 98.56 89 ARG A C 1
ATOM 709 O O . ARG A 1 89 ? -7.191 -7.945 -15.891 1 98.56 89 ARG A O 1
ATOM 716 N N . VAL A 1 90 ? -7.52 -8.227 -13.719 1 98.38 90 VAL A N 1
ATOM 717 C CA . VAL A 1 90 ? -7.848 -6.812 -13.547 1 98.38 90 VAL A CA 1
ATOM 718 C C . VAL A 1 90 ? -6.605 -5.961 -13.789 1 98.38 90 VAL A C 1
ATOM 720 O O . VAL A 1 90 ? -6.664 -4.941 -14.477 1 98.38 90 VAL A O 1
ATOM 723 N N . GLY A 1 91 ? -5.453 -6.348 -13.219 1 98.31 91 GLY A N 1
ATOM 724 C CA . GLY A 1 91 ? -4.207 -5.641 -13.453 1 98.31 91 GLY A CA 1
ATOM 725 C C . GLY A 1 91 ? -3.814 -5.582 -14.914 1 98.31 91 GLY A C 1
ATOM 726 O O . GLY A 1 91 ? -3.344 -4.551 -15.398 1 98.31 91 GLY A O 1
ATOM 727 N N . LEU A 1 92 ? -4.016 -6.672 -15.578 1 97.75 92 LEU A N 1
ATOM 728 C CA . LEU A 1 92 ? -3.738 -6.734 -17.016 1 97.75 92 LEU A CA 1
ATOM 729 C C . LEU A 1 92 ? -4.602 -5.734 -17.781 1 97.75 92 LEU A C 1
ATOM 731 O O . LEU A 1 92 ? -4.102 -5.008 -18.641 1 97.75 92 LEU A O 1
ATOM 735 N N . ALA A 1 93 ? -5.859 -5.727 -17.469 1 97.12 93 ALA A N 1
ATOM 736 C CA . ALA A 1 93 ? -6.785 -4.809 -18.141 1 97.12 93 ALA A CA 1
ATOM 737 C C . ALA A 1 93 ? -6.367 -3.357 -17.906 1 97.12 93 ALA A C 1
ATOM 739 O O . ALA A 1 93 ? -6.383 -2.553 -18.844 1 97.12 93 ALA A O 1
ATOM 740 N N . ILE A 1 94 ? -6 -3.061 -16.734 1 96.94 94 ILE A N 1
ATOM 741 C CA . ILE A 1 94 ? -5.562 -1.708 -16.406 1 96.94 94 ILE A CA 1
ATOM 742 C C . ILE A 1 94 ? -4.309 -1.365 -17.203 1 96.94 94 ILE A C 1
ATOM 744 O O . ILE A 1 94 ? -4.23 -0.3 -17.828 1 96.94 94 ILE A O 1
ATOM 748 N N . SER A 1 95 ? -3.377 -2.225 -17.188 1 95.81 95 SER A N 1
ATOM 749 C CA . SER A 1 95 ? -2.113 -2 -17.891 1 95.81 95 SER A CA 1
ATOM 750 C C . SER A 1 95 ? -2.332 -1.799 -19.391 1 95.81 95 SER A C 1
ATOM 752 O O . SER A 1 95 ? -1.653 -0.984 -20.016 1 95.81 95 SER A O 1
ATOM 754 N N . ARG A 1 96 ? -3.281 -2.492 -19.906 1 95.12 96 ARG A N 1
ATOM 755 C CA . ARG A 1 96 ? -3.52 -2.479 -21.344 1 95.12 96 ARG A CA 1
ATOM 756 C C . ARG A 1 96 ? -4.543 -1.411 -21.719 1 95.12 96 ARG A C 1
ATOM 758 O O . ARG A 1 96 ? -4.773 -1.153 -22.906 1 95.12 96 ARG A O 1
ATOM 765 N N . GLY A 1 97 ? -5.176 -0.85 -20.797 1 94.25 97 GLY A N 1
ATOM 766 C CA . GLY A 1 97 ? -6.203 0.139 -21.078 1 94.25 97 GLY A CA 1
ATOM 767 C C . GLY A 1 97 ? -7.473 -0.463 -21.641 1 94.25 97 GLY A C 1
ATOM 768 O O . GLY A 1 97 ? -8.109 0.129 -22.516 1 94.25 97 GLY A O 1
ATOM 769 N N . THR A 1 98 ? -7.766 -1.683 -21.266 1 95.12 98 THR A N 1
ATOM 770 C CA . THR A 1 98 ? -8.984 -2.357 -21.703 1 95.12 98 THR A CA 1
ATOM 771 C C . THR A 1 98 ? -10.031 -2.359 -20.594 1 95.12 98 THR A C 1
ATOM 773 O O . THR A 1 98 ? -9.727 -2.041 -19.438 1 95.12 98 THR A O 1
ATOM 776 N N . PRO A 1 99 ? -11.25 -2.654 -20.875 1 94.38 99 PRO A N 1
ATOM 777 C CA . PRO A 1 99 ? -12.297 -2.639 -19.844 1 94.38 99 PRO A CA 1
ATOM 778 C C . PRO A 1 99 ? -12.016 -3.607 -18.703 1 94.38 99 PRO A C 1
ATOM 780 O O . PRO A 1 99 ? -11.523 -4.715 -18.922 1 94.38 99 PRO A O 1
ATOM 783 N N . ILE A 1 100 ? -12.359 -3.203 -17.547 1 96.25 100 ILE A N 1
ATOM 784 C CA . ILE A 1 100 ? -12.148 -3.998 -16.344 1 96.25 100 ILE A CA 1
ATOM 785 C C . ILE A 1 100 ? -13.117 -5.184 -16.344 1 96.25 100 ILE A C 1
ATOM 787 O O . ILE A 1 100 ? -14.328 -5.008 -16.5 1 96.25 100 ILE A O 1
ATOM 791 N N . PRO A 1 101 ? -12.586 -6.355 -16.219 1 96.62 101 PRO A N 1
ATOM 792 C CA . PRO A 1 101 ? -13.484 -7.508 -16.078 1 96.62 101 PRO A CA 1
ATOM 793 C C . PRO A 1 101 ? -14.312 -7.469 -14.797 1 96.62 101 PRO A C 1
ATOM 795 O O . PRO A 1 101 ? -13.773 -7.68 -13.711 1 96.62 101 PRO A O 1
ATOM 798 N N . GLN A 1 102 ? -15.586 -7.379 -14.914 1 95.62 102 GLN A N 1
ATOM 799 C CA . GLN A 1 102 ? -16.453 -7.109 -13.781 1 95.62 102 GLN A CA 1
ATOM 800 C C . GLN A 1 102 ? -16.547 -8.312 -12.844 1 95.62 102 GLN A C 1
ATOM 802 O O . GLN A 1 102 ? -16.625 -8.156 -11.625 1 95.62 102 GLN A O 1
ATOM 807 N N . ARG A 1 103 ? -16.562 -9.469 -13.414 1 97.75 103 ARG A N 1
ATOM 808 C CA . ARG A 1 103 ? -16.625 -10.672 -12.586 1 97.75 103 ARG A CA 1
ATOM 809 C C . ARG A 1 103 ? -15.391 -10.789 -11.688 1 97.75 103 ARG A C 1
ATOM 811 O O . ARG A 1 103 ? -15.508 -11.148 -10.516 1 97.75 103 ARG A O 1
ATOM 818 N N . ASP A 1 104 ? -14.227 -10.453 -12.242 1 98.31 104 ASP A N 1
ATOM 819 C CA . ASP A 1 104 ? -12.984 -10.5 -11.477 1 98.31 104 ASP A CA 1
ATOM 820 C C . ASP A 1 104 ? -12.969 -9.422 -10.391 1 98.31 104 ASP A C 1
ATOM 822 O O . ASP A 1 104 ? -12.547 -9.68 -9.266 1 98.31 104 ASP A O 1
ATOM 826 N N . LEU A 1 105 ? -13.438 -8.273 -10.742 1 97.81 105 LEU A N 1
ATOM 827 C CA . LEU A 1 105 ? -13.508 -7.191 -9.758 1 97.81 105 LEU A CA 1
ATOM 828 C C . LEU A 1 105 ? -14.422 -7.574 -8.602 1 97.81 105 LEU A C 1
ATOM 830 O O . LEU A 1 105 ? -14.133 -7.266 -7.445 1 97.81 105 LEU A O 1
ATOM 834 N N . LEU A 1 106 ? -15.5 -8.25 -8.891 1 97.5 106 LEU A N 1
ATOM 835 C CA . LEU A 1 106 ? -16.422 -8.695 -7.859 1 97.5 106 LEU A CA 1
ATOM 836 C C . LEU A 1 106 ? -15.758 -9.688 -6.918 1 97.5 106 LEU A C 1
ATOM 838 O O . LEU A 1 106 ? -15.977 -9.648 -5.703 1 97.5 106 LEU A O 1
ATOM 842 N N . VAL A 1 107 ? -14.984 -10.555 -7.484 1 98.25 107 VAL A N 1
ATOM 843 C CA . VAL A 1 107 ? -14.25 -11.523 -6.676 1 98.25 107 VAL A CA 1
ATOM 844 C C . VAL A 1 107 ? -13.328 -10.789 -5.707 1 98.25 107 VAL A C 1
ATOM 846 O O . VAL A 1 107 ? -13.305 -11.086 -4.512 1 98.25 107 VAL A O 1
ATOM 849 N N . ILE A 1 108 ? -12.586 -9.805 -6.18 1 98.62 108 ILE A N 1
ATOM 850 C CA . ILE A 1 108 ? -11.633 -9.047 -5.371 1 98.62 108 ILE A CA 1
ATOM 851 C C . ILE A 1 108 ? -12.383 -8.281 -4.277 1 98.62 108 ILE A C 1
ATOM 853 O O . ILE A 1 108 ? -11.992 -8.328 -3.107 1 98.62 108 ILE A O 1
ATOM 857 N N . ARG A 1 109 ? -13.484 -7.703 -4.66 1 97.81 109 ARG A N 1
ATOM 858 C CA . ARG A 1 109 ? -14.273 -6.922 -3.717 1 97.81 109 ARG A CA 1
ATOM 859 C C . ARG A 1 109 ? -14.812 -7.801 -2.59 1 97.81 109 ARG A C 1
ATOM 861 O O . ARG A 1 109 ? -14.758 -7.422 -1.419 1 97.81 109 ARG A O 1
ATOM 868 N N . LYS A 1 110 ? -15.305 -8.883 -2.936 1 97.62 110 LYS A N 1
ATOM 869 C CA . LYS A 1 110 ? -15.883 -9.805 -1.958 1 97.62 110 LYS A CA 1
ATOM 870 C C . LYS A 1 110 ? -14.828 -10.266 -0.957 1 97.62 110 LYS A C 1
ATOM 872 O O . LYS A 1 110 ? -15.07 -10.281 0.251 1 97.62 110 LYS A O 1
ATOM 877 N N . GLN A 1 111 ? -13.672 -10.609 -1.468 1 98.06 111 GLN A N 1
ATOM 878 C CA . GLN A 1 111 ? -12.602 -11.062 -0.585 1 98.06 111 GLN A CA 1
ATOM 879 C C . GLN A 1 111 ? -12.102 -9.922 0.298 1 98.06 111 GLN A C 1
ATOM 881 O O . GLN A 1 111 ? -11.758 -10.141 1.461 1 98.06 111 GLN A O 1
ATOM 886 N N . ALA A 1 112 ? -12.062 -8.711 -0.242 1 97.75 112 ALA A N 1
ATOM 887 C CA . ALA A 1 112 ? -11.555 -7.555 0.492 1 97.75 112 ALA A CA 1
ATOM 888 C C . ALA A 1 112 ? -12.469 -7.199 1.659 1 97.75 112 ALA A C 1
ATOM 890 O O . ALA A 1 112 ? -12.047 -6.547 2.615 1 97.75 112 ALA A O 1
ATOM 891 N N . LYS A 1 113 ? -13.703 -7.629 1.582 1 95.75 113 LYS A N 1
ATOM 892 C CA . LYS A 1 113 ? -14.688 -7.312 2.611 1 95.75 113 LYS A CA 1
ATOM 893 C C . LYS A 1 113 ? -14.57 -8.258 3.801 1 95.75 113 LYS A C 1
ATOM 895 O O . LYS A 1 113 ? -15.117 -8 4.871 1 95.75 113 LYS A O 1
ATOM 900 N N . ALA A 1 114 ? -13.891 -9.367 3.582 1 95.81 114 ALA A N 1
ATOM 901 C CA . ALA A 1 114 ? -13.734 -10.336 4.664 1 95.81 114 ALA A CA 1
ATOM 902 C C . ALA A 1 114 ? -12.867 -9.773 5.785 1 95.81 114 ALA A C 1
ATOM 904 O O . ALA A 1 114 ? -12.062 -8.859 5.559 1 95.81 114 ALA A O 1
ATOM 905 N N . PRO A 1 115 ? -13.031 -10.305 6.98 1 94.44 115 PRO A N 1
ATOM 906 C CA . PRO A 1 115 ? -12.219 -9.82 8.094 1 94.44 115 PRO A CA 1
ATOM 907 C C . PRO A 1 115 ? -10.727 -10.102 7.902 1 94.44 115 PRO A C 1
ATOM 909 O O . PRO A 1 115 ? -10.352 -11.188 7.449 1 94.44 115 PRO A O 1
ATOM 912 N N . LYS A 1 116 ? -9.93 -9.141 8.172 1 95.56 116 LYS A N 1
ATOM 913 C CA . LYS A 1 116 ? -8.477 -9.297 8.195 1 95.56 116 LYS A CA 1
ATOM 914 C C . LYS A 1 116 ? -8.008 -9.805 9.555 1 95.56 116 LYS A C 1
ATOM 916 O O . LYS A 1 116 ? -8.727 -9.695 10.555 1 95.56 116 LYS A O 1
ATOM 921 N N . PRO A 1 117 ? -6.812 -10.398 9.586 1 96 117 PRO A N 1
ATOM 922 C CA . PRO A 1 117 ? -6.293 -10.828 10.891 1 96 117 PRO A CA 1
ATOM 923 C C . PRO A 1 117 ? -5.98 -9.656 11.812 1 96 117 PRO A C 1
ATOM 925 O O . PRO A 1 117 ? -5.781 -8.531 11.344 1 96 117 PRO A O 1
ATOM 928 N N . PRO A 1 118 ? -5.969 -9.977 13.055 1 94.25 118 PRO A N 1
ATOM 929 C CA . PRO A 1 118 ? -5.516 -8.922 13.969 1 94.25 118 PRO A CA 1
ATOM 930 C C . PRO A 1 118 ? -4.039 -8.586 13.797 1 94.25 118 PRO A C 1
ATOM 932 O O . PRO A 1 118 ? -3.277 -9.391 13.258 1 94.25 118 PRO A O 1
ATOM 935 N N . VAL A 1 119 ? -3.705 -7.355 14.164 1 95.56 119 VAL A N 1
ATOM 936 C CA . VAL A 1 119 ? -2.32 -6.895 14.18 1 95.56 119 VAL A CA 1
ATOM 937 C C . VAL A 1 119 ? -1.773 -6.949 15.609 1 95.56 119 VAL A C 1
ATOM 939 O O . VAL A 1 119 ? -2.369 -6.391 16.531 1 95.56 119 VAL A O 1
ATOM 942 N N . LEU A 1 120 ? -0.677 -7.613 15.75 1 89.19 120 LEU A N 1
ATOM 943 C CA . LEU A 1 120 ? -0.05 -7.73 17.062 1 89.19 120 LEU A CA 1
ATOM 944 C C . LEU A 1 120 ? 1.42 -7.328 17 1 89.19 120 LEU A C 1
ATOM 946 O O . LEU A 1 120 ? 2.045 -7.402 15.938 1 89.19 120 LEU A O 1
ATOM 950 N N . ALA A 1 121 ? 1.85 -6.812 18.125 1 82.56 121 ALA A N 1
ATOM 951 C CA . ALA A 1 121 ? 3.283 -6.555 18.234 1 82.56 121 ALA A CA 1
ATOM 952 C C . ALA A 1 121 ? 4.066 -7.859 18.344 1 82.56 121 ALA A C 1
ATOM 954 O O . ALA A 1 121 ? 3.695 -8.758 19.094 1 82.56 121 ALA A O 1
ATOM 955 N N . GLY A 1 122 ? 4.992 -8.086 17.422 1 74 122 GLY A N 1
ATOM 956 C CA . GLY A 1 122 ? 5.887 -9.234 17.469 1 74 122 GLY A CA 1
ATOM 957 C C . GLY A 1 122 ? 7.312 -8.867 17.828 1 74 122 GLY A C 1
ATOM 958 O O . GLY A 1 122 ? 7.574 -7.746 18.281 1 74 122 GLY A O 1
ATOM 959 N N . VAL A 1 123 ? 8.227 -9.836 17.75 1 72.69 123 VAL A N 1
ATOM 960 C CA . VAL A 1 123 ? 9.641 -9.695 18.094 1 72.69 123 VAL A CA 1
ATOM 961 C C . VAL A 1 123 ? 10.289 -8.648 17.188 1 72.69 123 VAL A C 1
ATOM 963 O O . VAL A 1 123 ? 11.117 -7.855 17.641 1 72.69 123 VAL A O 1
ATOM 966 N N . ASP A 1 124 ? 9.82 -8.602 15.93 1 78.25 124 ASP A N 1
ATOM 967 C CA . ASP A 1 124 ? 10.477 -7.727 14.969 1 78.25 124 ASP A CA 1
ATOM 968 C C . ASP A 1 124 ? 9.539 -6.617 14.5 1 78.25 124 ASP A C 1
ATOM 970 O O . ASP A 1 124 ? 9.719 -6.059 13.414 1 78.25 124 ASP A O 1
ATOM 974 N N . GLY A 1 125 ? 8.508 -6.34 15.305 1 88.12 125 GLY A N 1
ATOM 975 C CA . GLY A 1 125 ? 7.59 -5.285 14.922 1 88.12 125 GLY A CA 1
ATOM 976 C C . GLY A 1 125 ? 6.156 -5.766 14.781 1 88.12 125 GLY A C 1
ATOM 977 O O . GLY A 1 125 ? 5.812 -6.848 15.25 1 88.12 125 GLY A O 1
ATOM 978 N N . LEU A 1 126 ? 5.367 -4.996 14.188 1 94.38 126 LEU A N 1
ATOM 979 C CA . LEU A 1 126 ? 3.959 -5.34 14.016 1 94.38 126 LEU A CA 1
ATOM 980 C C . LEU A 1 126 ? 3.783 -6.363 12.898 1 94.38 126 LEU A C 1
ATOM 982 O O . LEU A 1 126 ? 4.453 -6.281 11.867 1 94.38 126 LEU A O 1
ATOM 986 N N . ARG A 1 127 ? 2.881 -7.285 13.148 1 93.19 127 ARG A N 1
ATOM 987 C CA . ARG A 1 127 ? 2.594 -8.312 12.156 1 93.19 127 ARG A CA 1
ATOM 988 C C . ARG A 1 127 ? 1.111 -8.68 12.156 1 93.19 127 ARG A C 1
ATOM 990 O O . ARG A 1 127 ? 0.449 -8.609 13.195 1 93.19 127 ARG A O 1
ATOM 997 N N . TRP A 1 128 ? 0.671 -9.062 10.945 1 95.12 128 TRP A N 1
ATOM 998 C CA . TRP A 1 128 ? -0.614 -9.75 10.867 1 95.12 128 TRP A CA 1
ATOM 999 C C . TRP A 1 128 ? -0.546 -11.117 11.555 1 95.12 128 TRP A C 1
ATOM 1001 O O . TRP A 1 128 ? 0.431 -11.852 11.391 1 95.12 128 TRP A O 1
ATOM 1011 N N . ARG A 1 129 ? -1.53 -11.406 12.336 1 93.94 129 ARG A N 1
ATOM 1012 C CA . ARG A 1 129 ? -1.581 -12.695 13.023 1 93.94 129 ARG A CA 1
ATOM 1013 C C . ARG A 1 129 ? -2.865 -13.445 12.695 1 93.94 129 ARG A C 1
ATOM 1015 O O . ARG A 1 129 ? -3.832 -13.406 13.461 1 93.94 129 ARG A O 1
ATOM 1022 N N . PRO A 1 130 ? -2.816 -14.164 11.594 1 95.56 130 PRO A N 1
ATOM 1023 C CA . PRO A 1 130 ? -4.016 -14.914 11.219 1 95.56 130 PRO A CA 1
ATOM 1024 C C . PRO A 1 130 ? -4.352 -16.016 12.211 1 95.56 130 PRO A C 1
ATOM 1026 O O . PRO A 1 130 ? -3.447 -16.625 12.805 1 95.56 130 PRO A O 1
ATOM 1029 N N . ASP A 1 131 ? -5.711 -16.188 12.391 1 92.5 131 ASP A N 1
ATOM 1030 C CA . ASP A 1 131 ? -6.195 -17.391 13.078 1 92.5 131 ASP A CA 1
ATOM 1031 C C . ASP A 1 131 ? -5.996 -18.625 12.227 1 92.5 131 ASP A C 1
ATOM 1033 O O . ASP A 1 131 ? -6.383 -18.656 11.055 1 92.5 131 ASP A O 1
ATOM 1037 N N . SER A 1 132 ? -5.457 -19.625 12.812 1 88.5 132 SER A N 1
ATOM 1038 C CA . SER A 1 132 ? -5.082 -20.812 12.047 1 88.5 132 SER A CA 1
ATOM 1039 C C . SER A 1 132 ? -6.277 -21.391 11.297 1 88.5 132 SER A C 1
ATOM 1041 O O . SER A 1 132 ? -6.145 -21.828 10.156 1 88.5 132 SER A O 1
ATOM 1043 N N . SER A 1 133 ? -7.445 -21.344 11.859 1 90.25 133 SER A N 1
ATOM 1044 C CA . SER A 1 133 ? -8.625 -21.969 11.266 1 90.25 133 SER A CA 1
ATOM 1045 C C . SER A 1 133 ? -9.211 -21.078 10.164 1 90.25 133 SER A C 1
ATOM 1047 O O . SER A 1 133 ? -9.992 -21.547 9.336 1 90.25 133 SER A O 1
ATOM 1049 N N . ARG A 1 134 ? -8.789 -19.828 10.086 1 94.38 134 ARG A N 1
ATOM 1050 C CA . ARG A 1 134 ? -9.352 -18.891 9.117 1 94.38 134 ARG A CA 1
ATOM 1051 C C . ARG A 1 134 ? -8.242 -18.219 8.312 1 94.38 134 ARG A C 1
ATOM 1053 O O . ARG A 1 134 ? -8.477 -17.203 7.656 1 94.38 134 ARG A O 1
ATOM 1060 N N . ALA A 1 135 ? -7.082 -18.766 8.344 1 95.69 135 ALA A N 1
ATOM 1061 C CA . ALA A 1 135 ? -5.891 -18.094 7.832 1 95.69 135 ALA A CA 1
ATOM 1062 C C . ALA A 1 135 ? -6.012 -17.828 6.332 1 95.69 135 ALA A C 1
ATOM 1064 O O . ALA A 1 135 ? -5.699 -16.734 5.855 1 95.69 135 ALA A O 1
ATOM 1065 N N . ALA A 1 136 ? -6.512 -18.812 5.594 1 96 136 ALA A N 1
ATOM 1066 C CA . ALA A 1 136 ? -6.613 -18.656 4.145 1 96 136 ALA A CA 1
ATOM 1067 C C . ALA A 1 136 ? -7.508 -17.484 3.77 1 96 136 ALA A C 1
ATOM 1069 O O . ALA A 1 136 ? -7.145 -16.656 2.93 1 96 136 ALA A O 1
ATOM 1070 N N . GLN A 1 137 ? -8.633 -17.422 4.391 1 97.06 137 GLN A N 1
ATOM 1071 C CA . GLN A 1 137 ? -9.578 -16.344 4.117 1 97.06 137 GLN A CA 1
ATOM 1072 C C . GLN A 1 137 ? -9 -15 4.543 1 97.06 137 GLN A C 1
ATOM 1074 O O . GLN A 1 137 ? -9.133 -14.008 3.82 1 97.06 137 GLN A O 1
ATOM 1079 N N . GLN A 1 138 ? -8.398 -15 5.68 1 97.62 138 GLN A N 1
ATOM 1080 C CA . GLN A 1 138 ? -7.852 -13.758 6.219 1 97.62 138 GLN A CA 1
ATOM 1081 C C . GLN A 1 138 ? -6.707 -13.242 5.355 1 97.62 138 GLN A C 1
AT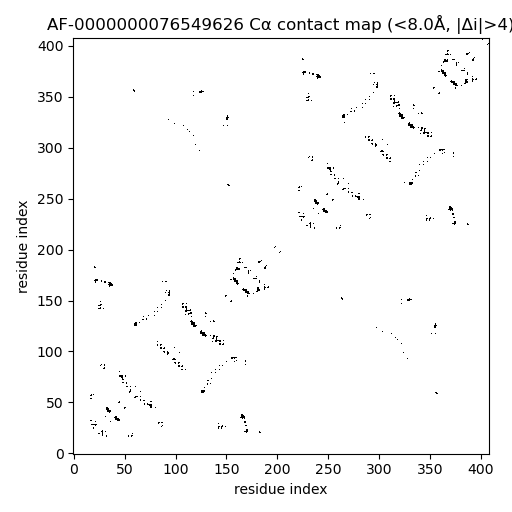OM 1083 O O . GLN A 1 138 ? -6.605 -12.039 5.105 1 97.62 138 GLN A O 1
ATOM 1088 N N . LEU A 1 139 ? -5.844 -14.102 4.906 1 97.62 139 LEU A N 1
ATOM 1089 C CA . LEU A 1 139 ? -4.727 -13.695 4.059 1 97.62 139 LEU A CA 1
ATOM 1090 C C . LEU A 1 139 ? -5.223 -13.25 2.688 1 97.62 139 LEU A C 1
ATOM 1092 O O . LEU A 1 139 ? -4.703 -12.289 2.119 1 97.62 139 LEU A O 1
ATOM 1096 N N . ARG A 1 140 ? -6.258 -13.93 2.17 1 98.25 140 ARG A N 1
ATOM 1097 C CA . ARG A 1 140 ? -6.875 -13.477 0.928 1 98.25 140 ARG A CA 1
ATOM 1098 C C . ARG A 1 140 ? -7.469 -12.078 1.088 1 98.25 140 ARG A C 1
ATOM 1100 O O . ARG A 1 140 ? -7.41 -11.266 0.166 1 98.25 140 ARG A O 1
ATOM 1107 N N . ALA A 1 141 ? -8.008 -11.812 2.248 1 98.25 141 ALA A N 1
ATOM 1108 C CA . ALA A 1 141 ? -8.594 -10.5 2.516 1 98.25 141 ALA A CA 1
ATOM 1109 C C . ALA A 1 141 ? -7.535 -9.406 2.449 1 98.25 141 ALA A C 1
ATOM 1111 O O . ALA A 1 141 ? -7.77 -8.336 1.88 1 98.25 141 ALA A O 1
ATOM 1112 N N . ILE A 1 142 ? -6.363 -9.68 3.002 1 98.06 142 ILE A N 1
ATOM 1113 C CA . ILE A 1 142 ? -5.258 -8.727 2.951 1 98.06 142 ILE A CA 1
ATOM 1114 C C . ILE A 1 142 ? -4.852 -8.484 1.498 1 98.06 142 ILE A C 1
ATOM 1116 O O . ILE A 1 142 ? -4.758 -7.34 1.057 1 98.06 142 ILE A O 1
ATOM 1120 N N . LEU A 1 143 ? -4.711 -9.531 0.773 1 98.5 143 LEU A N 1
ATOM 1121 C CA . LEU A 1 143 ? -4.215 -9.445 -0.596 1 98.5 143 LEU A CA 1
ATOM 1122 C C . LEU A 1 143 ? -5.223 -8.734 -1.494 1 98.5 143 LEU A C 1
ATOM 1124 O O . LEU A 1 143 ? -4.84 -7.922 -2.34 1 98.5 143 LEU A O 1
ATOM 1128 N N . ALA A 1 144 ? -6.48 -9.031 -1.288 1 98.75 144 ALA A N 1
ATOM 1129 C CA . ALA A 1 144 ? -7.531 -8.359 -2.047 1 98.75 144 ALA A CA 1
ATOM 1130 C C . ALA A 1 144 ? -7.57 -6.867 -1.729 1 98.75 144 ALA A C 1
ATOM 1132 O O . ALA A 1 144 ? -7.715 -6.035 -2.631 1 98.75 144 ALA A O 1
ATOM 1133 N N . THR A 1 145 ? -7.445 -6.566 -0.504 1 98.19 145 THR A N 1
ATOM 1134 C CA . THR A 1 145 ? -7.438 -5.172 -0.079 1 98.19 145 THR A CA 1
ATOM 1135 C C . THR A 1 145 ? -6.238 -4.43 -0.669 1 98.19 145 THR A C 1
ATOM 1137 O O . THR A 1 145 ? -6.371 -3.293 -1.124 1 98.19 145 THR A O 1
ATOM 1140 N N . GLU A 1 146 ? -5.086 -5.062 -0.656 1 97.88 146 GLU A N 1
ATOM 1141 C CA . GLU A 1 146 ? -3.895 -4.48 -1.271 1 97.88 146 GLU A CA 1
ATOM 1142 C C . GLU A 1 146 ? -4.113 -4.219 -2.76 1 97.88 146 GLU A C 1
ATOM 1144 O O . GLU A 1 146 ? -3.701 -3.182 -3.279 1 97.88 146 GLU A O 1
ATOM 1149 N N . ALA A 1 147 ? -4.742 -5.113 -3.395 1 98.62 147 ALA A N 1
ATOM 1150 C CA . ALA A 1 147 ? -5.008 -4.957 -4.824 1 98.62 147 ALA A CA 1
ATOM 1151 C C . ALA A 1 147 ? -5.91 -3.754 -5.086 1 98.62 147 ALA A C 1
ATOM 1153 O O . ALA A 1 147 ? -5.617 -2.924 -5.945 1 98.62 147 ALA A O 1
ATOM 1154 N N . LEU A 1 148 ? -6.965 -3.67 -4.332 1 97.88 148 LEU A N 1
ATOM 1155 C CA . 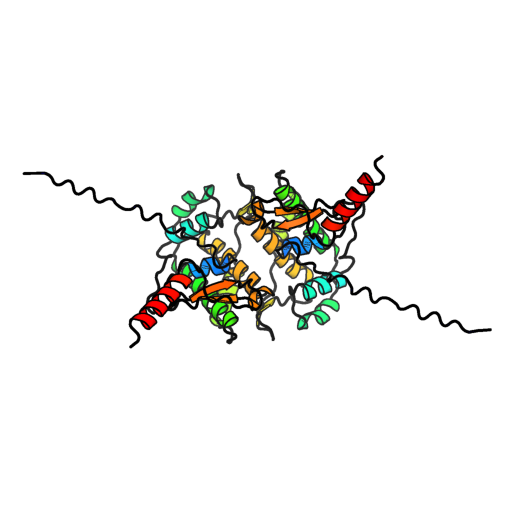LEU A 1 148 ? -7.887 -2.555 -4.512 1 97.88 148 LEU A CA 1
ATOM 1156 C C . LEU A 1 148 ? -7.203 -1.229 -4.199 1 97.88 148 LEU A C 1
ATOM 1158 O O . LEU A 1 148 ? -7.414 -0.236 -4.902 1 97.88 148 LEU A O 1
ATOM 1162 N N . SER A 1 149 ? -6.422 -1.276 -3.162 1 96.88 149 SER A N 1
ATOM 1163 C CA . SER A 1 149 ? -5.668 -0.079 -2.799 1 96.88 149 SER A CA 1
ATOM 1164 C C . SER A 1 149 ? -4.785 0.391 -3.951 1 96.88 149 SER A C 1
ATOM 1166 O O . SER A 1 149 ? -4.746 1.583 -4.262 1 96.88 149 SER A O 1
ATOM 1168 N N . LEU A 1 150 ? -4.145 -0.498 -4.562 1 97 150 LEU A N 1
ATOM 1169 C CA . LEU A 1 150 ? -3.279 -0.176 -5.691 1 97 150 LEU A CA 1
ATOM 1170 C C . LEU A 1 150 ? -4.102 0.289 -6.891 1 97 150 LEU A C 1
ATOM 1172 O O . LEU A 1 150 ? -3.818 1.34 -7.469 1 97 150 LEU A O 1
ATOM 1176 N N . PHE A 1 151 ? -5.129 -0.449 -7.227 1 97.69 151 PHE A N 1
ATOM 1177 C CA . PHE A 1 151 ? -5.887 -0.22 -8.453 1 97.69 151 PHE A CA 1
ATOM 1178 C C . PHE A 1 151 ? -6.664 1.088 -8.367 1 97.69 151 PHE A C 1
ATOM 1180 O O . PHE A 1 151 ? -6.949 1.714 -9.391 1 97.69 151 PHE A O 1
ATOM 1187 N N . CYS A 1 152 ? -6.918 1.53 -7.156 1 95.44 152 CYS A N 1
ATOM 1188 C CA . CYS A 1 152 ? -7.68 2.76 -6.965 1 95.44 152 CYS A CA 1
ATOM 1189 C C . CYS A 1 152 ? -6.75 3.947 -6.742 1 95.44 152 CYS A C 1
ATOM 1191 O O . CYS A 1 152 ? -7.207 5.066 -6.516 1 95.44 152 CYS A O 1
ATOM 1193 N N . SER A 1 153 ? -5.453 3.734 -6.824 1 93.19 153 SER A N 1
ATOM 1194 C CA . SER A 1 153 ? -4.477 4.797 -6.602 1 93.19 153 SER A CA 1
ATOM 1195 C C . SER A 1 153 ? -3.92 5.32 -7.918 1 93.19 153 SER A C 1
ATOM 1197 O O . SER A 1 153 ? -4.043 4.664 -8.953 1 93.19 153 SER A O 1
ATOM 1199 N N . PRO A 1 154 ? -3.24 6.484 -7.883 1 89.62 154 PRO A N 1
ATOM 1200 C CA . PRO A 1 154 ? -2.592 7.008 -9.086 1 89.62 154 PRO A CA 1
ATOM 1201 C C . PRO A 1 154 ? -1.496 6.082 -9.617 1 89.62 154 PRO A C 1
ATOM 1203 O O . PRO A 1 154 ? -1.151 6.141 -10.797 1 89.62 154 PRO A O 1
ATOM 1206 N N . ARG A 1 155 ? -1.028 5.195 -8.789 1 93.19 155 ARG A N 1
ATOM 1207 C CA . ARG A 1 155 ? 0.031 4.273 -9.188 1 93.19 155 ARG A CA 1
ATOM 1208 C C . ARG A 1 155 ? -0.475 3.271 -10.227 1 93.19 155 ARG A C 1
ATOM 1210 O O . ARG A 1 155 ? 0.319 2.623 -10.906 1 93.19 155 ARG A O 1
ATOM 1217 N N . SER A 1 156 ? -1.751 3.117 -10.32 1 95.62 156 SER A N 1
ATOM 1218 C CA . SER A 1 156 ? -2.324 2.154 -11.258 1 95.62 156 SER A CA 1
ATOM 1219 C C . SER A 1 156 ? -1.991 2.52 -12.703 1 95.62 156 SER A C 1
ATOM 1221 O O . SER A 1 156 ? -1.905 1.645 -13.562 1 95.62 156 SER A O 1
ATOM 1223 N N . SER A 1 157 ? -1.792 3.844 -12.977 1 93.56 157 SER A N 1
ATOM 1224 C CA . SER A 1 157 ? -1.474 4.301 -14.328 1 93.56 157 SER A CA 1
ATOM 1225 C C . SER A 1 157 ? -0.063 3.889 -14.734 1 93.56 157 SER A C 1
ATOM 1227 O O . SER A 1 157 ? 0.298 3.965 -15.906 1 93.56 157 SER A O 1
ATOM 1229 N N . ARG A 1 158 ? 0.706 3.35 -13.75 1 95.94 158 ARG A N 1
ATOM 1230 C CA . ARG A 1 158 ? 2.096 2.979 -14 1 95.94 158 ARG A CA 1
ATOM 1231 C C . ARG A 1 158 ? 2.246 1.466 -14.117 1 95.94 158 ARG A C 1
ATOM 1233 O O . ARG A 1 158 ? 3.363 0.953 -14.203 1 95.94 158 ARG A O 1
ATOM 1240 N N . LEU A 1 159 ? 1.151 0.777 -14.109 1 97.25 159 LEU A N 1
ATOM 1241 C CA . LEU A 1 159 ? 1.221 -0.675 -14.234 1 97.25 159 LEU A CA 1
ATOM 1242 C C . LEU A 1 159 ? 1.769 -1.077 -15.602 1 97.25 159 LEU A C 1
ATOM 1244 O O . LEU A 1 159 ? 1.332 -0.553 -16.625 1 97.25 159 LEU A O 1
ATOM 1248 N N . GLY A 1 160 ? 2.734 -1.932 -15.586 1 97.12 160 GLY A N 1
ATOM 1249 C CA . GLY A 1 160 ? 3.297 -2.521 -16.797 1 97.12 160 GLY A CA 1
ATOM 1250 C C . GLY A 1 160 ? 3.246 -4.039 -16.797 1 97.12 160 GLY A C 1
ATOM 1251 O O . GLY A 1 160 ? 3.025 -4.656 -15.75 1 97.12 160 GLY A O 1
ATOM 1252 N N . ILE A 1 161 ? 3.457 -4.602 -17.969 1 97.12 161 ILE A N 1
ATOM 1253 C CA . ILE A 1 161 ? 3.475 -6.047 -18.172 1 97.12 161 ILE A CA 1
ATOM 1254 C C . ILE A 1 161 ? 4.766 -6.449 -18.891 1 97.12 161 ILE A C 1
ATOM 1256 O O . ILE A 1 161 ? 5.188 -5.793 -19.844 1 97.12 161 ILE A O 1
ATOM 1260 N N . CYS A 1 162 ? 5.348 -7.426 -18.391 1 97.25 162 CYS A N 1
ATOM 1261 C CA . CYS A 1 162 ? 6.609 -7.898 -18.938 1 97.25 162 CYS A CA 1
ATOM 1262 C C . CYS A 1 162 ? 6.418 -8.406 -20.359 1 97.25 162 CYS A C 1
ATOM 1264 O O . CYS A 1 162 ? 5.523 -9.219 -20.625 1 97.25 162 CYS A O 1
ATOM 1266 N N . GLU A 1 163 ? 7.293 -8.07 -21.266 1 95.88 163 GLU A N 1
ATOM 1267 C CA . GLU A 1 163 ? 7.199 -8.43 -22.672 1 95.88 163 GLU A CA 1
ATOM 1268 C C . GLU A 1 163 ? 8.102 -9.617 -23 1 95.88 163 GLU A C 1
ATOM 1270 O O . GLU A 1 163 ? 8.281 -9.961 -24.172 1 95.88 163 GLU A O 1
ATOM 1275 N N . GLY A 1 164 ? 8.648 -10.188 -21.969 1 94.19 164 GLY A N 1
ATOM 1276 C CA . GLY A 1 164 ? 9.508 -11.344 -22.188 1 94.19 164 GLY A CA 1
ATOM 1277 C C . GLY A 1 164 ? 8.727 -12.609 -22.5 1 94.19 164 GLY A C 1
ATOM 1278 O O . GLY A 1 164 ? 8.281 -13.312 -21.594 1 94.19 164 GLY A O 1
ATOM 1279 N N . GLY A 1 165 ? 8.625 -12.945 -23.797 1 92.19 165 GLY A N 1
ATOM 1280 C CA . GLY A 1 165 ? 7.949 -14.18 -24.172 1 92.19 165 GLY A CA 1
ATOM 1281 C C . GLY A 1 165 ? 6.555 -14.297 -23.578 1 92.19 165 GLY A C 1
ATOM 1282 O O . GLY A 1 165 ? 5.688 -13.461 -23.859 1 92.19 165 GLY A O 1
ATOM 1283 N N . HIS A 1 166 ? 6.398 -15.352 -22.781 1 93.62 166 HIS A N 1
ATOM 1284 C CA . HIS A 1 166 ? 5.105 -15.602 -22.156 1 93.62 166 HIS A CA 1
ATOM 1285 C C . HIS A 1 166 ? 5.129 -15.227 -20.688 1 93.62 166 HIS A C 1
ATOM 1287 O O . HIS A 1 166 ? 4.23 -15.609 -19.922 1 93.62 166 HIS A O 1
ATOM 1293 N N . CYS A 1 167 ? 6.152 -14.57 -20.219 1 95.88 167 CYS A N 1
ATOM 1294 C CA . CYS A 1 167 ? 6.266 -14.211 -18.797 1 95.88 167 CYS A CA 1
ATOM 1295 C C . CYS A 1 167 ? 4.996 -13.523 -18.312 1 95.88 167 CYS A C 1
ATOM 1297 O O . CYS A 1 167 ? 4.234 -14.102 -17.531 1 95.88 167 CYS A O 1
ATOM 1299 N N . GLY A 1 168 ? 4.707 -12.242 -18.781 1 96.44 168 GLY A N 1
ATOM 1300 C CA . GLY A 1 168 ? 3.453 -11.562 -18.5 1 96.44 168 GLY A CA 1
ATOM 1301 C C . GLY A 1 168 ? 3.363 -11.062 -17.062 1 96.44 168 GLY A C 1
ATOM 1302 O O . GLY A 1 168 ? 2.287 -10.672 -16.609 1 96.44 168 GLY A O 1
ATOM 1303 N N . TRP A 1 169 ? 4.418 -11.078 -16.359 1 96.88 169 TRP A N 1
ATOM 1304 C CA . TRP A 1 169 ? 4.391 -10.586 -14.984 1 96.88 169 TRP A CA 1
ATOM 1305 C C . TRP A 1 169 ? 4.059 -9.102 -14.945 1 96.88 169 TRP A C 1
ATOM 1307 O O . TRP A 1 169 ? 4.438 -8.352 -15.852 1 96.88 169 TRP A O 1
ATOM 1317 N N . LEU A 1 170 ? 3.35 -8.695 -13.953 1 97.5 170 LEU A N 1
ATOM 1318 C CA . LEU A 1 170 ? 2.969 -7.301 -13.758 1 97.5 170 LEU A CA 1
ATOM 1319 C C . LEU A 1 170 ? 3.975 -6.586 -12.859 1 97.5 170 LEU A C 1
ATOM 1321 O O . LEU A 1 170 ? 4.52 -7.18 -11.93 1 97.5 170 LEU A O 1
ATOM 1325 N N . PHE A 1 171 ? 4.227 -5.309 -13.094 1 97.06 171 PHE A N 1
ATOM 1326 C CA . PHE A 1 171 ? 5.094 -4.5 -12.25 1 97.06 171 PHE A CA 1
ATOM 1327 C C . PHE A 1 171 ? 4.688 -3.033 -12.297 1 97.06 171 PHE A C 1
ATOM 1329 O O . PHE A 1 171 ? 3.943 -2.621 -13.188 1 97.06 171 PHE A O 1
ATOM 1336 N N . ILE A 1 172 ? 5.062 -2.299 -11.273 1 96.44 172 ILE A N 1
ATOM 1337 C CA . ILE A 1 172 ? 4.961 -0.844 -11.32 1 96.44 172 ILE A CA 1
ATOM 1338 C C . ILE A 1 172 ? 6.164 -0.265 -12.062 1 96.44 172 ILE A C 1
ATOM 1340 O O . ILE A 1 172 ? 7.305 -0.446 -11.633 1 96.44 172 ILE A O 1
ATOM 1344 N N . ASP A 1 173 ? 5.918 0.41 -13.133 1 96.06 173 ASP A N 1
ATOM 1345 C CA . ASP A 1 173 ? 6.984 1.007 -13.938 1 96.06 173 ASP A CA 1
ATOM 1346 C C . ASP A 1 173 ? 7.355 2.393 -13.414 1 96.06 173 ASP A C 1
ATOM 1348 O O . ASP A 1 173 ? 6.703 3.385 -13.75 1 96.06 173 ASP A O 1
ATOM 1352 N N . GLU A 1 174 ? 8.406 2.465 -12.688 1 89.81 174 GLU A N 1
ATOM 1353 C CA . GLU A 1 174 ? 8.844 3.717 -12.07 1 89.81 174 GLU A CA 1
ATOM 1354 C C . GLU A 1 174 ? 9.781 4.488 -12.992 1 89.81 174 GLU A C 1
ATOM 1356 O O . GLU A 1 174 ? 10.305 5.539 -12.609 1 89.81 174 GLU A O 1
ATOM 1361 N N . SER A 1 175 ? 10.031 3.963 -14.172 1 90.5 175 SER A N 1
ATOM 1362 C CA . SER A 1 175 ? 10.922 4.656 -15.094 1 90.5 175 SER A CA 1
ATOM 1363 C C . SER A 1 175 ? 10.289 5.934 -15.625 1 90.5 175 SER A C 1
ATOM 1365 O O . SER A 1 175 ? 9.062 6.082 -15.594 1 90.5 175 SER A O 1
ATOM 1367 N N . ARG A 1 176 ? 11.25 6.805 -16.031 1 86.25 176 ARG A N 1
ATOM 1368 C CA . ARG A 1 176 ? 10.773 8.031 -16.656 1 86.25 176 ARG A CA 1
ATOM 1369 C C . ARG A 1 176 ? 10.023 7.738 -17.938 1 86.25 176 ARG A C 1
ATOM 1371 O O . ARG A 1 176 ? 10.508 6.988 -18.797 1 86.25 176 ARG A O 1
ATOM 1378 N N . GLY A 1 177 ? 8.797 8.109 -18.172 1 88.75 177 GLY A N 1
ATOM 1379 C CA . GLY A 1 177 ? 8.031 7.969 -19.406 1 88.75 177 GLY A CA 1
ATOM 1380 C C . GLY A 1 177 ? 7.367 6.609 -19.547 1 88.75 177 GLY A C 1
ATOM 1381 O O . GLY A 1 177 ? 6.898 6.25 -20.625 1 88.75 177 GLY A O 1
ATOM 1382 N N . LYS A 1 178 ? 7.535 5.711 -18.578 1 90.56 178 LYS A N 1
ATOM 1383 C CA . LYS A 1 178 ? 6.906 4.391 -18.594 1 90.56 178 LYS A CA 1
ATOM 1384 C C . LYS A 1 178 ? 7.438 3.543 -19.75 1 90.56 178 LYS A C 1
ATOM 1386 O O . LYS A 1 178 ? 6.66 2.992 -20.531 1 90.56 178 LYS A O 1
ATOM 1391 N N . ARG A 1 179 ? 8.758 3.33 -19.734 1 92.81 179 ARG A N 1
ATOM 1392 C CA . ARG A 1 179 ? 9.383 2.701 -20.891 1 92.81 179 ARG A CA 1
ATOM 1393 C C . ARG A 1 179 ? 9.945 1.329 -20.531 1 92.81 179 ARG A C 1
ATOM 1395 O O . ARG A 1 179 ? 10.57 0.67 -21.359 1 92.81 179 ARG A O 1
ATOM 1402 N N . ARG A 1 180 ? 9.742 0.934 -19.281 1 94.75 180 ARG A N 1
ATOM 1403 C CA . ARG A 1 180 ? 10.234 -0.376 -18.875 1 94.75 180 ARG A CA 1
ATOM 1404 C C . ARG A 1 180 ? 9.5 -1.493 -19.609 1 94.75 180 ARG A C 1
ATOM 1406 O O . ARG A 1 180 ? 8.266 -1.515 -19.656 1 94.75 180 ARG A O 1
ATOM 1413 N N . ARG A 1 181 ? 10.305 -2.465 -20.141 1 95 181 ARG A N 1
ATOM 1414 C CA . ARG A 1 181 ? 9.703 -3.514 -20.969 1 95 181 ARG A CA 1
ATOM 1415 C C . ARG A 1 181 ? 9.719 -4.852 -20.234 1 95 181 ARG A C 1
ATOM 1417 O O . ARG A 1 181 ? 8.859 -5.703 -20.469 1 95 181 ARG A O 1
ATOM 1424 N N . TRP A 1 182 ? 10.734 -4.961 -19.359 1 94.88 182 TRP A N 1
ATOM 1425 C CA . TRP A 1 182 ? 10.969 -6.262 -18.75 1 94.88 182 TRP A CA 1
ATOM 1426 C C . TRP A 1 182 ? 10.75 -6.203 -17.234 1 94.88 182 TRP A C 1
ATOM 1428 O O . TRP A 1 182 ? 11.094 -5.211 -16.594 1 94.88 182 TRP A O 1
ATOM 1438 N N . CYS A 1 183 ? 10.273 -7.34 -16.672 1 94.44 183 CYS A N 1
ATOM 1439 C CA . CYS A 1 183 ? 10.117 -7.43 -15.219 1 94.44 183 CYS A CA 1
ATOM 1440 C C . CYS A 1 183 ? 11.469 -7.469 -14.531 1 94.44 183 CYS A C 1
ATOM 1442 O O . CYS A 1 183 ? 11.641 -6.883 -13.461 1 94.44 183 CYS A O 1
ATOM 1444 N N . ASP A 1 184 ? 12.359 -8.211 -15.156 1 92.5 184 ASP A N 1
ATOM 1445 C CA . ASP A 1 184 ? 13.734 -8.312 -14.688 1 92.5 184 ASP A CA 1
ATOM 1446 C C . ASP A 1 184 ? 14.719 -8.336 -15.852 1 92.5 184 ASP A C 1
ATOM 1448 O O . ASP A 1 184 ? 14.711 -9.273 -16.656 1 92.5 184 ASP A O 1
ATOM 1452 N N . MET A 1 185 ? 15.602 -7.426 -15.852 1 90.88 185 MET A N 1
ATOM 1453 C CA . MET A 1 185 ? 16.562 -7.309 -16.938 1 90.88 185 MET A CA 1
ATOM 1454 C C . MET A 1 185 ? 17.531 -8.484 -16.938 1 90.88 185 MET A C 1
ATOM 1456 O O . MET A 1 185 ? 17.969 -8.938 -18 1 90.88 185 MET A O 1
ATOM 1460 N N . LYS A 1 186 ? 17.828 -8.984 -15.734 1 90.81 186 LYS A N 1
ATOM 1461 C CA . LYS A 1 186 ? 18.812 -10.055 -15.609 1 90.81 186 LYS A CA 1
ATOM 1462 C C . LYS A 1 186 ? 18.234 -11.391 -16.062 1 90.81 186 LYS A C 1
ATOM 1464 O O . LYS A 1 186 ? 18.969 -12.359 -16.266 1 90.81 186 LYS A O 1
ATOM 1469 N N . ASP A 1 187 ? 16.953 -11.438 -16.219 1 91.75 187 ASP A N 1
ATOM 1470 C CA . ASP A 1 187 ? 16.297 -12.648 -16.688 1 91.75 187 ASP A CA 1
ATOM 1471 C C . ASP A 1 187 ? 15.594 -12.406 -18.031 1 91.75 187 ASP A C 1
ATOM 1473 O O . ASP A 1 187 ? 16.188 -12.586 -19.094 1 91.75 187 ASP A O 1
ATOM 1477 N N . CYS A 1 188 ? 14.414 -11.875 -18.031 1 93.75 188 CYS A N 1
ATOM 1478 C CA . CYS A 1 188 ? 13.625 -11.68 -19.25 1 93.75 188 CYS A CA 1
ATOM 1479 C C . CYS A 1 188 ? 14.352 -10.781 -20.234 1 93.75 188 CYS A C 1
ATOM 1481 O O . CYS A 1 188 ? 14.32 -11.016 -21.438 1 93.75 188 CYS A O 1
ATOM 1483 N N . GLY A 1 189 ? 14.969 -9.719 -19.781 1 92.62 189 GLY A N 1
ATOM 1484 C CA . GLY A 1 189 ? 15.742 -8.844 -20.656 1 92.62 189 GLY A CA 1
ATOM 1485 C C . GLY A 1 189 ? 16.875 -9.562 -21.359 1 92.62 189 GLY A C 1
ATOM 1486 O O . GLY A 1 189 ? 17 -9.484 -22.594 1 92.62 189 GLY A O 1
ATOM 1487 N N . ASN A 1 190 ? 17.578 -10.266 -20.609 1 92.31 190 ASN A N 1
ATOM 1488 C CA . ASN A 1 190 ? 18.703 -11.008 -21.156 1 92.31 190 ASN A CA 1
ATOM 1489 C C . ASN A 1 190 ? 18.25 -12.086 -22.141 1 92.31 190 ASN A C 1
ATOM 1491 O O . ASN A 1 190 ? 18.906 -12.32 -23.156 1 92.31 190 ASN A O 1
ATOM 1495 N N . ARG A 1 191 ? 17.281 -12.719 -21.797 1 91.44 191 ARG A N 1
ATOM 1496 C CA . ARG A 1 191 ? 16.734 -13.734 -22.703 1 91.44 191 ARG A CA 1
ATOM 1497 C C . ARG A 1 191 ? 16.328 -13.117 -24.031 1 91.44 191 ARG A C 1
ATOM 1499 O O . ARG A 1 191 ? 16.578 -13.695 -25.094 1 91.44 191 ARG A O 1
ATOM 1506 N N . ALA A 1 192 ? 15.672 -12.016 -24 1 90.69 192 ALA A N 1
ATOM 1507 C CA . ALA A 1 192 ? 15.273 -11.32 -25.234 1 90.69 192 ALA A CA 1
ATOM 1508 C C . ALA A 1 192 ? 16.5 -10.914 -26.047 1 90.69 192 ALA A C 1
ATOM 1510 O O . ALA A 1 192 ? 16.5 -11.039 -27.281 1 90.69 192 ALA A O 1
ATOM 1511 N N . LYS A 1 193 ? 17.438 -10.414 -25.359 1 91.75 193 LYS A N 1
ATOM 1512 C CA . LYS A 1 193 ? 18.672 -10.039 -26.031 1 91.75 193 LYS A CA 1
ATOM 1513 C C . LYS A 1 193 ? 19.312 -11.242 -26.703 1 91.75 193 LYS A C 1
ATOM 1515 O O . LYS A 1 193 ? 19.781 -11.148 -27.844 1 91.75 193 LYS A O 1
ATOM 1520 N N . ALA A 1 194 ? 19.375 -12.305 -26.016 1 91.44 194 ALA A N 1
ATOM 1521 C CA . ALA A 1 194 ? 19.953 -13.539 -26.547 1 91.44 194 ALA A CA 1
ATOM 1522 C C . ALA A 1 194 ? 19.188 -14 -27.797 1 91.44 194 ALA A C 1
ATOM 1524 O O . ALA A 1 194 ? 19.797 -14.398 -28.797 1 91.44 194 ALA A O 1
ATOM 1525 N N . ARG A 1 195 ? 18 -13.977 -27.734 1 90.12 195 ARG A N 1
ATOM 1526 C CA . ARG A 1 195 ? 17.172 -14.367 -28.859 1 90.12 195 ARG A CA 1
ATOM 1527 C C . ARG A 1 195 ? 17.422 -13.469 -30.062 1 90.12 195 ARG A C 1
ATOM 1529 O O . ARG A 1 195 ? 17.531 -13.945 -31.203 1 90.12 195 ARG A O 1
ATOM 1536 N N . ARG A 1 196 ? 17.469 -12.211 -29.828 1 88.44 196 ARG A N 1
ATOM 1537 C CA . ARG A 1 196 ? 17.734 -11.258 -30.906 1 88.44 196 ARG A CA 1
ATOM 1538 C C . ARG A 1 196 ? 19.109 -11.523 -31.531 1 88.44 196 ARG A C 1
ATOM 1540 O O . ARG A 1 196 ? 19.25 -11.484 -32.75 1 88.44 196 ARG A O 1
ATOM 1547 N N . TYR A 1 197 ? 20.016 -11.703 -30.656 1 89.5 197 TYR A N 1
ATOM 1548 C CA . TYR A 1 197 ? 21.375 -11.992 -31.109 1 89.5 197 TYR A CA 1
ATOM 1549 C C . TYR A 1 197 ? 21.391 -13.258 -31.969 1 89.5 197 TYR A C 1
ATOM 1551 O O . TYR A 1 197 ? 22.031 -13.281 -33.031 1 89.5 197 TYR A O 1
ATOM 1559 N N . TYR A 1 198 ? 20.766 -14.242 -31.516 1 89.56 198 TYR A N 1
ATOM 1560 C CA . TYR A 1 198 ? 20.688 -15.492 -32.25 1 89.56 198 TYR A CA 1
ATOM 1561 C C . TYR A 1 198 ? 20.031 -15.281 -33.625 1 89.56 198 TYR A C 1
ATOM 1563 O O . TYR A 1 198 ? 20.5 -15.805 -34.625 1 89.56 198 TYR A O 1
ATOM 1571 N N . GLN A 1 199 ? 19.016 -14.516 -33.656 1 88.69 199 GLN A N 1
ATOM 1572 C CA . GLN A 1 199 ? 18.312 -14.227 -34.906 1 88.69 199 GLN A CA 1
ATOM 1573 C C . GLN A 1 199 ? 19.203 -13.438 -35.875 1 88.69 199 GLN A C 1
ATOM 1575 O O . GLN A 1 199 ? 19.172 -13.664 -37.094 1 88.69 199 GLN A O 1
ATOM 1580 N N . GLN A 1 200 ? 19.969 -12.586 -35.281 1 88.31 200 GLN A N 1
ATOM 1581 C CA . GLN A 1 200 ? 20.875 -11.789 -36.094 1 88.31 200 GLN A CA 1
ATOM 1582 C C . GLN A 1 200 ? 22 -12.648 -36.656 1 88.31 200 GLN A C 1
ATOM 1584 O O . GLN A 1 200 ? 22.438 -12.445 -37.812 1 88.31 200 GLN A O 1
ATOM 1589 N N . GLN A 1 201 ? 22.406 -13.523 -35.875 1 86.81 201 GLN A N 1
ATOM 1590 C CA . GLN A 1 201 ? 23.516 -14.375 -36.281 1 86.81 201 GLN A CA 1
ATOM 1591 C C . GLN A 1 201 ? 23.047 -15.469 -37.25 1 86.81 201 GLN A C 1
ATOM 1593 O O . GLN A 1 201 ? 23.797 -15.922 -38.094 1 86.81 201 GLN A O 1
ATOM 1598 N N . HIS A 1 202 ? 21.922 -15.828 -36.906 1 80.56 202 HIS A N 1
ATOM 1599 C CA . HIS A 1 202 ? 21.422 -16.922 -37.75 1 80.56 202 HIS A CA 1
ATOM 1600 C C . HIS A 1 202 ? 20.359 -16.438 -38.719 1 80.56 202 HIS A C 1
ATOM 1602 O O . HIS A 1 202 ? 19.766 -17.234 -39.438 1 80.56 202 HIS A O 1
ATOM 1608 N N . GLY A 1 203 ? 20.297 -15.133 -38.938 1 57.16 203 GLY A N 1
ATOM 1609 C CA . GLY A 1 203 ? 19.453 -14.344 -39.812 1 57.16 203 GLY A CA 1
ATOM 1610 C C . GLY A 1 203 ? 18.656 -15.188 -40.781 1 57.16 203 GLY A C 1
ATOM 1611 O O . GLY A 1 203 ? 19.203 -15.711 -41.75 1 57.16 203 GLY A O 1
ATOM 1612 N N . LYS A 1 204 ? 17.719 -16.188 -40.469 1 46.5 204 LYS A N 1
ATOM 1613 C CA . LYS A 1 204 ? 16.609 -16.375 -41.406 1 46.5 204 LYS A CA 1
ATOM 1614 C C . LYS A 1 204 ? 15.586 -15.25 -41.281 1 46.5 204 LYS A C 1
ATOM 1616 O O . LYS A 1 204 ? 15.375 -14.703 -40.188 1 46.5 204 LYS A O 1
ATOM 1621 N N . MET B 1 1 ? -4.562 64.812 -6.672 1 30.11 1 MET B N 1
ATOM 1622 C CA . MET B 1 1 ? -4.785 63.719 -5.727 1 30.11 1 MET B CA 1
ATOM 1623 C C . MET B 1 1 ? -4.527 62.375 -6.383 1 30.11 1 MET B C 1
ATOM 1625 O 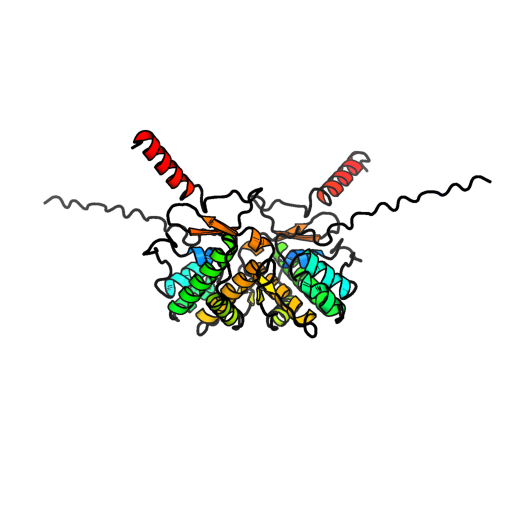O . MET B 1 1 ? -5.32 61.938 -7.211 1 30.11 1 MET B O 1
ATOM 1629 N N . ARG B 1 2 ? -3.275 62 -6.773 1 33.84 2 ARG B N 1
ATOM 1630 C CA . ARG B 1 2 ? -2.646 60.938 -7.551 1 33.84 2 ARG B CA 1
ATOM 1631 C C . ARG B 1 2 ? -2.934 59.562 -6.934 1 33.84 2 ARG B C 1
ATOM 1633 O O . ARG B 1 2 ? -2.67 59.344 -5.75 1 33.84 2 ARG B O 1
ATOM 1640 N N . ASN B 1 3 ? -4.078 58.875 -7.355 1 35.97 3 ASN B N 1
ATOM 1641 C CA . ASN B 1 3 ? -4.641 57.562 -6.992 1 35.97 3 ASN B CA 1
ATOM 1642 C C . ASN B 1 3 ? -3.611 56.438 -7.133 1 35.97 3 ASN B C 1
ATOM 1644 O O . ASN B 1 3 ? -3.24 56.094 -8.25 1 35.97 3 ASN B O 1
ATOM 1648 N N . ARG B 1 4 ? -2.525 56.406 -6.359 1 34.25 4 ARG B N 1
ATOM 1649 C CA . ARG B 1 4 ? -1.488 55.375 -6.234 1 34.25 4 ARG B CA 1
ATOM 1650 C C . ARG B 1 4 ? -2.104 54 -6.066 1 34.25 4 ARG B C 1
ATOM 1652 O O . ARG B 1 4 ? -2.602 53.656 -4.992 1 34.25 4 ARG B O 1
ATOM 1659 N N . ARG B 1 5 ? -2.951 53.531 -7.047 1 32.19 5 ARG B N 1
ATOM 1660 C CA . ARG B 1 5 ? -3.426 52.188 -7.219 1 32.19 5 ARG B CA 1
ATOM 1661 C C . ARG B 1 5 ? -2.295 51.188 -7.012 1 32.19 5 ARG B C 1
ATOM 1663 O O . ARG B 1 5 ? -1.413 51.031 -7.863 1 32.19 5 ARG B O 1
ATOM 1670 N N . ASP B 1 6 ? -1.649 51.125 -5.852 1 30.23 6 ASP B N 1
ATOM 1671 C CA . ASP B 1 6 ? -0.699 50.125 -5.41 1 30.23 6 ASP B CA 1
ATOM 1672 C C . ASP B 1 6 ? -1.144 48.719 -5.848 1 30.23 6 ASP B C 1
ATOM 1674 O O . ASP B 1 6 ? -2.24 48.281 -5.5 1 30.23 6 ASP B O 1
ATOM 1678 N N . ASP B 1 7 ? -0.85 48.25 -7.062 1 31.83 7 ASP B N 1
ATOM 1679 C CA . ASP B 1 7 ? -0.913 46.938 -7.664 1 31.83 7 ASP B CA 1
ATOM 1680 C C . ASP B 1 7 ? -0.424 45.875 -6.688 1 31.83 7 ASP B C 1
ATOM 1682 O O . ASP B 1 7 ? 0.782 45.688 -6.504 1 31.83 7 ASP B O 1
ATOM 1686 N N . ILE B 1 8 ? -0.96 45.719 -5.543 1 32.09 8 ILE B N 1
ATOM 1687 C CA . ILE B 1 8 ? -0.66 44.562 -4.672 1 32.09 8 ILE B CA 1
ATOM 1688 C C . ILE B 1 8 ? -0.558 43.312 -5.504 1 32.09 8 ILE B C 1
ATOM 1690 O O . ILE B 1 8 ? -1.553 42.844 -6.066 1 32.09 8 ILE B O 1
ATOM 1694 N N . ALA B 1 9 ? 0.387 43.156 -6.312 1 31.58 9 ALA B N 1
ATOM 1695 C CA . ALA B 1 9 ? 0.809 41.875 -6.859 1 31.58 9 ALA B CA 1
ATOM 1696 C C . ALA B 1 9 ? 0.601 40.75 -5.848 1 31.58 9 ALA B C 1
ATOM 1698 O O . ALA B 1 9 ? 1.346 40.656 -4.871 1 31.58 9 ALA B O 1
ATOM 1699 N N . ALA B 1 10 ? -0.574 40.438 -5.512 1 33.06 10 ALA B N 1
ATOM 1700 C CA . ALA B 1 10 ? -0.895 39.156 -4.879 1 33.06 10 ALA B CA 1
ATOM 1701 C C . ALA B 1 10 ? -0.058 38.031 -5.469 1 33.06 10 ALA B C 1
ATOM 1703 O O . ALA B 1 10 ? -0.253 37.625 -6.625 1 33.06 10 ALA B O 1
ATOM 1704 N N . ARG B 1 11 ? 1.199 37.938 -5.32 1 32.38 11 ARG B N 1
ATOM 1705 C CA . ARG B 1 11 ? 1.937 36.688 -5.582 1 32.38 11 ARG B CA 1
ATOM 1706 C C . ARG B 1 11 ? 1.062 35.469 -5.34 1 32.38 11 ARG B C 1
ATOM 1708 O O . ARG B 1 11 ? 0.604 35.25 -4.219 1 32.38 11 ARG B O 1
ATOM 1715 N N . THR B 1 12 ? 0.255 35.125 -6.188 1 30.95 12 THR B N 1
ATOM 1716 C CA . THR B 1 12 ? -0.406 33.812 -6.168 1 30.95 12 THR B CA 1
ATOM 1717 C C . THR B 1 12 ? 0.538 32.75 -5.645 1 30.95 12 THR B C 1
ATOM 1719 O O . THR B 1 12 ? 1.499 32.375 -6.32 1 30.95 12 THR B O 1
ATOM 1722 N N . ALA B 1 13 ? 1.146 32.969 -4.469 1 32 13 ALA B N 1
ATOM 1723 C CA . ALA B 1 13 ? 1.819 31.812 -3.873 1 32 13 ALA B CA 1
ATOM 1724 C C . ALA B 1 13 ? 1.243 30.5 -4.406 1 32 13 ALA B C 1
ATOM 1726 O O . ALA B 1 13 ? 0.072 30.188 -4.176 1 32 13 ALA B O 1
ATOM 1727 N N . LEU B 1 14 ? 1.477 30.109 -5.555 1 33.97 14 LEU B N 1
ATOM 1728 C CA . LEU B 1 14 ? 1.132 28.75 -5.984 1 33.97 14 LEU B CA 1
ATOM 1729 C C . LEU B 1 14 ? 1.084 27.797 -4.793 1 33.97 14 LEU B C 1
ATOM 1731 O O . LEU B 1 14 ? 2.043 27.719 -4.023 1 33.97 14 LEU B O 1
ATOM 1735 N N . ALA B 1 15 ? -0.058 27.672 -4.18 1 37.88 15 ALA B N 1
ATOM 1736 C CA . ALA B 1 15 ? -0.316 26.766 -3.066 1 37.88 15 ALA B CA 1
ATOM 1737 C C . ALA B 1 15 ? 0.64 25.578 -3.096 1 37.88 15 ALA B C 1
ATOM 1739 O O . ALA B 1 15 ? 0.857 24.969 -4.148 1 37.88 15 ALA B O 1
ATOM 1740 N N . ARG B 1 16 ? 1.775 25.547 -2.447 1 45.03 16 ARG B N 1
ATOM 1741 C CA . ARG B 1 16 ? 2.578 24.344 -2.252 1 45.03 16 ARG B CA 1
ATOM 1742 C C . ARG B 1 16 ? 1.758 23.094 -2.523 1 45.03 16 ARG B C 1
ATOM 1744 O O . ARG B 1 16 ? 0.616 22.984 -2.072 1 45.03 16 ARG B O 1
ATOM 1751 N N . PRO B 1 17 ? 2.029 22.453 -3.695 1 51.69 17 PRO B N 1
ATOM 1752 C CA . PRO B 1 17 ? 1.278 21.188 -3.773 1 51.69 17 PRO B CA 1
ATOM 1753 C C . PRO B 1 17 ? 1.058 20.547 -2.406 1 51.69 17 PRO B C 1
ATOM 1755 O O . PRO B 1 17 ? 1.988 20.469 -1.603 1 51.69 17 PRO B O 1
ATOM 1758 N N . ILE B 1 18 ? -0.072 20.797 -1.901 1 50.03 18 ILE B N 1
ATOM 1759 C CA . ILE B 1 18 ? -0.521 20.328 -0.596 1 50.03 18 ILE B CA 1
ATOM 1760 C C . ILE B 1 18 ? -0.005 18.906 -0.354 1 50.03 18 ILE B C 1
ATOM 1762 O O . ILE B 1 18 ? 0.386 18.578 0.764 1 50.03 18 ILE B O 1
ATOM 1766 N N . ALA B 1 19 ? -0.083 18.016 -1.505 1 59.69 19 ALA B N 1
ATOM 1767 C CA . ALA B 1 19 ? 0.229 16.641 -1.151 1 59.69 19 ALA B CA 1
ATOM 1768 C C . ALA B 1 19 ? 1.621 16.25 -1.641 1 59.69 19 ALA B C 1
ATOM 1770 O O . ALA B 1 19 ? 1.851 16.125 -2.846 1 59.69 19 ALA B O 1
ATOM 1771 N N . SER B 1 20 ? 2.756 16.547 -0.847 1 61.53 20 SER B N 1
ATOM 1772 C CA . SER B 1 20 ? 4.164 16.375 -1.193 1 61.53 20 SER B CA 1
ATOM 1773 C C . SER B 1 20 ? 4.477 14.914 -1.514 1 61.53 20 SER B C 1
ATOM 1775 O O . SER B 1 20 ? 5.43 14.617 -2.24 1 61.53 20 SER B O 1
ATOM 1777 N N . GLN B 1 21 ? 3.656 14.016 -1.622 1 81.5 21 GLN B N 1
ATOM 1778 C CA . GLN B 1 21 ? 3.871 12.578 -1.747 1 81.5 21 GLN B CA 1
ATOM 1779 C C . GLN B 1 21 ? 5.309 12.203 -1.394 1 81.5 21 GLN B C 1
ATOM 1781 O O . GLN B 1 21 ? 5.914 11.352 -2.055 1 81.5 21 GLN B O 1
ATOM 1786 N N . ILE B 1 22 ? 5.91 12.906 -0.402 1 89.25 22 ILE B N 1
ATOM 1787 C CA . ILE B 1 22 ? 7.293 12.742 0.039 1 89.25 22 ILE B CA 1
ATOM 1788 C C . ILE B 1 22 ? 7.402 11.516 0.94 1 89.25 22 ILE B C 1
ATOM 1790 O O . ILE B 1 22 ? 8.477 10.922 1.064 1 89.25 22 ILE B O 1
ATOM 1794 N N . GLY B 1 23 ? 6.379 11.117 1.521 1 94.56 23 GLY B N 1
ATOM 1795 C CA . GLY B 1 23 ? 6.395 10.016 2.469 1 94.56 23 GLY B CA 1
ATOM 1796 C C . GLY B 1 23 ? 6.648 8.672 1.812 1 94.56 23 GLY B C 1
ATOM 1797 O O . GLY B 1 23 ? 7.117 7.734 2.465 1 94.56 23 GLY B O 1
ATOM 1798 N N . GLY B 1 24 ? 6.281 8.57 0.504 1 92.94 24 GLY B N 1
ATOM 1799 C CA . GLY B 1 24 ? 6.48 7.328 -0.233 1 92.94 24 GLY B CA 1
ATOM 1800 C C . GLY B 1 24 ? 5.371 6.316 -0.009 1 92.94 24 GLY B C 1
ATOM 1801 O O . GLY B 1 24 ? 5.496 5.156 -0.407 1 92.94 24 GLY B O 1
ATOM 1802 N N . HIS B 1 25 ? 4.41 6.641 0.658 1 95.31 25 HIS B N 1
ATOM 1803 C CA . HIS B 1 25 ? 3.25 5.816 0.98 1 95.31 25 HIS B CA 1
ATOM 1804 C C . HIS B 1 25 ? 2.068 6.676 1.423 1 95.31 25 HIS B C 1
ATOM 1806 O O . HIS B 1 25 ? 2.248 7.664 2.135 1 95.31 25 HIS B O 1
ATOM 1812 N N . LEU B 1 26 ? 0.896 6.27 1.141 1 96.06 26 LEU B N 1
ATOM 1813 C CA . LEU B 1 26 ? -0.312 7.051 1.393 1 96.06 26 LEU B CA 1
ATOM 1814 C C . LEU B 1 26 ? -0.451 7.371 2.877 1 96.06 26 LEU B C 1
ATOM 1816 O O . LEU B 1 26 ? -0.775 8.5 3.244 1 96.06 26 LEU B O 1
ATOM 1820 N N . ALA B 1 27 ? -0.21 6.406 3.775 1 97.75 27 ALA B N 1
ATOM 1821 C CA . ALA B 1 27 ? -0.358 6.605 5.215 1 97.75 27 ALA B CA 1
ATOM 1822 C C . ALA B 1 27 ? 0.62 7.66 5.727 1 97.75 27 ALA B C 1
ATOM 1824 O O . ALA B 1 27 ? 0.286 8.445 6.613 1 97.75 27 ALA B O 1
ATOM 1825 N N . LEU B 1 28 ? 1.805 7.66 5.164 1 97.5 28 LEU B N 1
ATOM 1826 C CA . LEU B 1 28 ? 2.811 8.625 5.598 1 97.5 28 LEU B CA 1
ATOM 1827 C C . LEU B 1 28 ? 2.508 10.008 5.043 1 97.5 28 LEU B C 1
ATOM 1829 O O . LEU B 1 28 ? 2.701 11.016 5.73 1 97.5 28 LEU B O 1
ATOM 1833 N N . ASP B 1 29 ? 2.029 10.016 3.82 1 96.69 29 ASP B N 1
ATOM 1834 C CA . ASP B 1 29 ? 1.619 11.297 3.246 1 96.69 29 ASP B CA 1
ATOM 1835 C C . ASP B 1 29 ? 0.458 11.898 4.031 1 96.69 29 ASP B C 1
ATOM 1837 O O . ASP B 1 29 ? 0.368 13.125 4.168 1 96.69 29 ASP B O 1
ATOM 1841 N N . PHE B 1 30 ? -0.379 11.109 4.574 1 97.44 30 PHE B N 1
ATOM 1842 C CA . PHE B 1 30 ? -1.452 11.539 5.46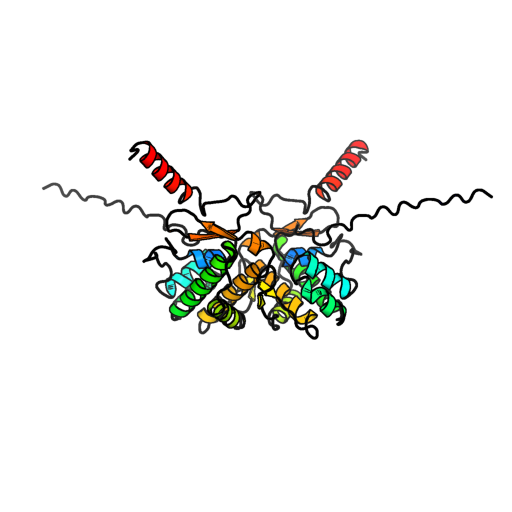1 1 97.44 30 PHE B CA 1
ATOM 1843 C C . PHE B 1 30 ? -0.887 12.133 6.746 1 97.44 30 PHE B C 1
ATOM 1845 O O . PHE B 1 30 ? -1.307 13.211 7.176 1 97.44 30 PHE B O 1
ATOM 1852 N N . CYS B 1 31 ? 0.112 11.547 7.305 1 97.12 31 CYS B N 1
ATOM 1853 C CA . CYS B 1 31 ? 0.759 12.031 8.516 1 97.12 31 CYS B CA 1
ATOM 1854 C C . CYS B 1 31 ? 1.44 13.375 8.273 1 97.12 31 CYS B C 1
ATOM 1856 O O . CYS B 1 31 ? 1.458 14.242 9.148 1 97.12 31 CYS B O 1
ATOM 1858 N N . ASN B 1 32 ? 1.911 13.516 7.043 1 96.12 32 ASN B N 1
ATOM 1859 C CA . ASN B 1 32 ? 2.756 14.664 6.715 1 96.12 32 ASN B CA 1
ATOM 1860 C C . ASN B 1 32 ? 1.924 15.875 6.316 1 96.12 32 ASN B C 1
ATOM 1862 O O . ASN B 1 32 ? 2.445 16.828 5.73 1 96.12 32 ASN B O 1
ATOM 1866 N N . THR B 1 33 ? 0.687 15.859 6.676 1 96.12 33 THR B N 1
ATOM 1867 C CA . THR B 1 33 ? -0.174 17.016 6.43 1 96.12 33 THR B CA 1
ATOM 1868 C C . THR B 1 33 ? -0.067 18.016 7.57 1 96.12 33 THR B C 1
ATOM 1870 O O . THR B 1 33 ? -0.822 18.984 7.617 1 96.12 33 THR B O 1
ATOM 1873 N N . THR B 1 34 ? 0.778 17.844 8.461 1 93.94 34 THR B N 1
ATOM 1874 C CA . THR B 1 34 ? 1.148 18.797 9.508 1 93.94 34 THR B CA 1
ATOM 1875 C C . THR B 1 34 ? 2.596 19.234 9.336 1 93.94 34 THR B C 1
ATOM 1877 O O . THR B 1 34 ? 3.514 18.422 9.336 1 93.94 34 THR B O 1
ATOM 1880 N N . GLY B 1 35 ? 2.738 20.547 9.141 1 92.06 35 GLY B N 1
ATOM 1881 C CA . GLY B 1 35 ? 4.086 21.094 9.086 1 92.06 35 GLY B CA 1
ATOM 1882 C C . GLY B 1 35 ? 4.707 21.281 10.461 1 92.06 35 GLY B C 1
ATOM 1883 O O . GLY B 1 35 ? 4 21.484 11.445 1 92.06 35 GLY B O 1
ATOM 1884 N N . GLU B 1 36 ? 6.066 21.156 10.484 1 94.12 36 GLU B N 1
ATOM 1885 C CA . GLU B 1 36 ? 6.75 21.297 11.766 1 94.12 36 GLU B CA 1
ATOM 1886 C C . GLU B 1 36 ? 6.082 20.438 12.836 1 94.12 36 GLU B C 1
ATOM 1888 O O . GLU B 1 36 ? 5.734 20.938 13.906 1 94.12 36 GLU B O 1
ATOM 1893 N N . HIS B 1 37 ? 5.949 19.141 12.531 1 95.25 37 HIS B N 1
ATOM 1894 C CA . HIS B 1 37 ? 5.117 18.219 13.297 1 95.25 37 HIS B CA 1
ATOM 1895 C C . HIS B 1 37 ? 5.645 18.062 14.719 1 95.25 37 HIS B C 1
ATOM 1897 O O . HIS B 1 37 ? 4.875 17.781 15.641 1 95.25 37 HIS B O 1
ATOM 1903 N N . LEU B 1 38 ? 6.891 18.344 14.984 1 95.5 38 LEU B N 1
ATOM 1904 C CA . LEU B 1 38 ? 7.5 18.141 16.297 1 95.5 38 LEU B CA 1
ATOM 1905 C C . LEU B 1 38 ? 7.578 19.453 17.062 1 95.5 38 LEU B C 1
ATOM 1907 O O . LEU B 1 38 ? 8.055 19.484 18.203 1 95.5 38 LEU B O 1
ATOM 1911 N N . ALA B 1 39 ? 7.133 20.516 16.453 1 95.62 39 ALA B N 1
ATOM 1912 C CA . ALA B 1 39 ? 7.105 21.812 17.141 1 95.62 39 ALA B CA 1
ATOM 1913 C C . ALA B 1 39 ? 6 21.859 18.188 1 95.62 39 ALA B C 1
ATOM 1915 O O . ALA B 1 39 ? 5.043 21.078 18.125 1 95.62 39 ALA B O 1
ATOM 1916 N N . PRO B 1 40 ? 6.125 22.734 19.109 1 95.06 40 PRO B N 1
ATOM 1917 C CA . PRO B 1 40 ? 5.055 22.891 20.109 1 95.06 40 PRO B CA 1
ATOM 1918 C C . PRO B 1 40 ? 3.715 23.25 19.469 1 95.06 40 PRO B C 1
ATOM 1920 O O . PRO B 1 40 ? 2.662 22.828 19.953 1 95.06 40 PRO B O 1
ATOM 1923 N N . ARG B 1 41 ? 3.801 24.078 18.406 1 94.06 41 ARG B N 1
ATOM 1924 C CA . ARG B 1 41 ? 2.613 24.422 17.625 1 94.06 41 ARG B CA 1
ATOM 1925 C C . ARG B 1 41 ? 2.795 24.078 16.156 1 94.06 41 ARG B C 1
ATOM 1927 O O . ARG B 1 41 ? 3.203 24.938 15.359 1 94.06 41 ARG B O 1
ATOM 1934 N N . PRO B 1 42 ? 2.412 22.953 15.82 1 95.44 42 PRO B N 1
ATOM 1935 C CA . PRO B 1 42 ? 2.572 22.531 14.43 1 95.44 42 PRO B CA 1
ATOM 1936 C C . PRO B 1 42 ? 1.655 23.297 13.477 1 95.44 42 PRO B C 1
ATOM 1938 O O . PRO B 1 42 ? 0.653 23.875 13.906 1 95.44 42 PRO B O 1
ATOM 1941 N N . ASP B 1 43 ? 2.047 23.391 12.227 1 94.38 43 ASP B N 1
ATOM 1942 C CA . ASP B 1 43 ? 1.222 23.984 11.18 1 94.38 43 ASP B CA 1
ATOM 1943 C C . ASP B 1 43 ? 0.181 22.984 10.672 1 94.38 43 ASP B C 1
ATOM 1945 O O . ASP B 1 43 ? 0.471 22.172 9.797 1 94.38 43 ASP B O 1
ATOM 1949 N N . GLU B 1 44 ? -1.045 23.125 11.078 1 95.69 44 GLU B N 1
ATOM 1950 C CA . GLU B 1 44 ? -2.107 22.156 10.852 1 95.69 44 GLU B CA 1
ATOM 1951 C C . GLU B 1 44 ? -2.816 22.422 9.523 1 95.69 44 GLU B C 1
ATOM 1953 O O . GLU B 1 44 ? -3.402 23.484 9.328 1 95.69 44 GLU B O 1
ATOM 1958 N N . MET B 1 45 ? -2.756 21.453 8.664 1 94.44 45 MET B N 1
ATOM 1959 C CA . MET B 1 45 ? -3.449 21.578 7.379 1 94.44 45 MET B CA 1
ATOM 1960 C C . MET B 1 45 ? -4.938 21.281 7.539 1 94.44 45 MET B C 1
ATOM 1962 O O . MET B 1 45 ? -5.773 21.922 6.902 1 94.44 45 MET B O 1
ATOM 1966 N N . PHE B 1 46 ? -5.238 20.281 8.328 1 95.81 46 PHE B N 1
ATOM 1967 C CA . PHE B 1 46 ? -6.613 19.812 8.477 1 95.81 46 PHE B CA 1
ATOM 1968 C C . PHE B 1 46 ? -7.359 20.656 9.508 1 95.81 46 PHE B C 1
ATOM 1970 O O . PHE B 1 46 ? -7.648 20.188 10.609 1 95.81 46 PHE B O 1
ATOM 1977 N N . LEU B 1 47 ? -7.781 21.797 9.109 1 95.19 47 LEU B N 1
ATOM 1978 C CA . LEU B 1 47 ? -8.5 22.703 9.984 1 95.19 47 LEU B CA 1
ATOM 1979 C C . LEU B 1 47 ? -10 22.438 9.945 1 95.19 47 LEU B C 1
ATOM 1981 O O . LEU B 1 47 ? -10.695 22.641 10.945 1 95.19 47 LEU B O 1
ATOM 1985 N N . GLU B 1 48 ? -10.492 21.953 8.781 1 96.25 48 GLU B N 1
ATOM 1986 C CA . GLU B 1 48 ? -11.898 21.641 8.57 1 96.25 48 GLU B CA 1
ATOM 1987 C C . GLU B 1 48 ? -12.07 20.531 7.535 1 96.25 48 GLU B C 1
ATOM 1989 O O . GLU B 1 48 ? -11.109 20.141 6.879 1 96.25 48 GLU B O 1
ATOM 1994 N N . TRP B 1 49 ? -13.242 20.109 7.41 1 96.25 49 TRP B N 1
ATOM 1995 C CA . TRP B 1 49 ? -13.602 19.016 6.512 1 96.25 49 TRP B CA 1
ATOM 1996 C C . TRP B 1 49 ? -13.156 19.312 5.086 1 96.25 49 TRP B C 1
ATOM 1998 O O . TRP B 1 49 ? -12.578 18.469 4.414 1 96.25 49 TRP B O 1
ATOM 2008 N N . GLU B 1 50 ? -13.297 20.5 4.672 1 95.56 50 GLU B N 1
ATOM 2009 C CA . GLU B 1 50 ? -12.977 20.891 3.305 1 95.56 50 GLU B CA 1
ATOM 2010 C C . GLU B 1 50 ? -11.492 20.672 3.008 1 95.56 50 GLU B C 1
ATOM 2012 O O . GLU B 1 50 ? -11.125 20.25 1.906 1 95.56 50 GLU B O 1
ATOM 2017 N N . SER B 1 51 ? -10.656 20.969 3.949 1 96 51 SER B N 1
ATOM 2018 C CA . SER B 1 51 ? -9.219 20.797 3.75 1 96 51 SER B CA 1
ATOM 2019 C C . SER B 1 51 ? -8.867 19.312 3.574 1 96 51 SER B C 1
ATOM 2021 O O . SER B 1 51 ? -7.992 18.969 2.775 1 96 51 SER B O 1
ATOM 2023 N N . PHE B 1 52 ? -9.602 18.5 4.297 1 96.75 52 PHE B N 1
ATOM 2024 C CA . PHE B 1 52 ? -9.367 17.062 4.176 1 96.75 52 PHE B CA 1
ATOM 2025 C C . PHE B 1 52 ? -9.852 16.547 2.822 1 96.75 52 PHE B C 1
ATOM 2027 O O . PHE B 1 52 ? -9.164 15.766 2.172 1 96.75 52 PHE B O 1
ATOM 2034 N N . VAL B 1 53 ? -10.961 16.984 2.402 1 95.69 53 VAL B N 1
ATOM 2035 C CA . VAL B 1 53 ? -11.516 16.594 1.112 1 95.69 53 VAL B CA 1
ATOM 2036 C C . VAL B 1 53 ? -10.594 17.062 -0.013 1 95.69 53 VAL B C 1
ATOM 2038 O O . VAL B 1 53 ? -10.32 16.312 -0.953 1 95.69 53 VAL B O 1
ATOM 2041 N N . ARG B 1 54 ? -10.102 18.234 0.072 1 94.19 54 ARG B N 1
ATOM 2042 C CA . ARG B 1 54 ? -9.188 18.766 -0.926 1 94.19 54 ARG B CA 1
ATOM 2043 C C . ARG B 1 54 ? -7.91 17.953 -1.003 1 94.19 54 ARG B C 1
ATOM 2045 O O . ARG B 1 54 ? -7.445 17.609 -2.094 1 94.19 54 ARG B O 1
ATOM 2052 N N . TRP B 1 55 ? -7.387 17.656 0.122 1 95.38 55 TRP B N 1
ATOM 2053 C CA . TRP B 1 55 ? -6.191 16.812 0.162 1 95.38 55 TRP B CA 1
ATOM 2054 C C . TRP B 1 55 ? -6.453 15.469 -0.49 1 95.38 55 TRP B C 1
ATOM 2056 O O . TRP B 1 55 ? -5.648 14.992 -1.295 1 95.38 55 TRP B O 1
ATOM 2066 N N . SER B 1 56 ? -7.582 14.859 -0.161 1 94.88 56 SER B N 1
ATOM 2067 C CA . SER B 1 56 ? -7.949 13.539 -0.663 1 94.88 56 SER B CA 1
ATOM 2068 C C . SER B 1 56 ? -8.055 13.539 -2.184 1 94.88 56 SER B C 1
ATOM 2070 O O . SER B 1 56 ? -7.664 12.57 -2.838 1 94.88 56 SER B O 1
ATOM 2072 N N . ALA B 1 57 ? -8.555 14.586 -2.688 1 92.38 57 ALA B N 1
ATOM 2073 C CA . ALA B 1 57 ? -8.656 14.719 -4.137 1 92.38 57 ALA B CA 1
ATOM 2074 C C . ALA B 1 57 ? -7.285 14.906 -4.773 1 92.38 57 ALA B C 1
ATOM 2076 O O . ALA B 1 57 ? -6.977 14.289 -5.797 1 92.38 57 ALA B O 1
ATOM 2077 N N . GLN B 1 58 ? -6.48 15.719 -4.191 1 91.5 58 GLN B N 1
ATOM 2078 C CA . GLN B 1 58 ? -5.168 16.047 -4.73 1 91.5 58 GLN B CA 1
ATOM 2079 C C . GLN B 1 58 ? -4.262 14.82 -4.762 1 91.5 58 GLN B C 1
ATOM 2081 O O . GLN B 1 58 ? -3.494 14.633 -5.707 1 91.5 58 GLN B O 1
ATOM 2086 N N . ILE B 1 59 ? -4.418 14 -3.729 1 92.06 59 ILE B N 1
ATOM 2087 C CA . ILE B 1 59 ? -3.533 12.844 -3.654 1 92.06 59 ILE B CA 1
ATOM 2088 C C . ILE B 1 59 ? -4.133 11.68 -4.449 1 92.06 59 ILE B C 1
ATOM 2090 O O . ILE B 1 59 ? -3.508 10.633 -4.59 1 92.06 59 ILE B O 1
ATOM 2094 N N . GLY B 1 60 ? -5.387 11.844 -4.906 1 89.62 60 GLY B N 1
ATOM 2095 C CA . GLY B 1 60 ? -6.027 10.828 -5.73 1 89.62 60 GLY B CA 1
ATOM 2096 C C . GLY B 1 60 ? -6.754 9.773 -4.922 1 89.62 60 GLY B C 1
ATOM 2097 O O . GLY B 1 60 ? -7.059 8.695 -5.434 1 89.62 60 GLY B O 1
ATOM 2098 N N . LEU B 1 61 ? -6.973 10 -3.66 1 92.94 61 LEU B N 1
ATOM 2099 C CA . LEU B 1 61 ? -7.734 9.094 -2.814 1 92.94 61 LEU B CA 1
ATOM 2100 C C . LEU B 1 61 ? -9.195 9.055 -3.234 1 92.94 61 LEU B C 1
ATOM 2102 O O . LEU B 1 61 ? -9.859 8.023 -3.115 1 92.94 61 LEU B O 1
ATOM 2106 N N . ILE B 1 62 ? -9.695 10.188 -3.689 1 91.38 62 ILE B N 1
ATOM 2107 C CA . ILE B 1 62 ? -11.039 10.266 -4.254 1 91.38 62 ILE B CA 1
ATOM 2108 C C . ILE B 1 62 ? -10.969 10.859 -5.66 1 91.38 62 ILE B C 1
ATOM 2110 O O . ILE B 1 62 ? -10.016 11.57 -5.996 1 91.38 62 ILE B O 1
ATOM 2114 N N . GLY B 1 63 ? -11.953 10.508 -6.445 1 87.38 63 GLY B N 1
ATOM 2115 C CA . GLY B 1 63 ? -12.047 11.078 -7.777 1 87.38 63 GLY B CA 1
ATOM 2116 C C . GLY B 1 63 ? -12.648 12.477 -7.785 1 87.38 63 GLY B C 1
ATOM 2117 O O . GLY B 1 63 ? -13.344 12.859 -6.844 1 87.38 63 GLY B O 1
ATOM 2118 N N . PRO B 1 64 ? -12.258 13.195 -8.844 1 84.62 64 PRO B N 1
ATOM 2119 C CA . PRO B 1 64 ? -12.781 14.562 -8.938 1 84.62 64 PRO B CA 1
ATOM 2120 C C . PRO B 1 64 ? -14.305 14.609 -9 1 84.62 64 PRO B C 1
ATOM 2122 O O . PRO B 1 64 ? -14.906 15.609 -8.594 1 84.62 64 PRO B O 1
ATOM 2125 N N . GLU B 1 65 ? -14.898 13.586 -9.359 1 86.5 65 GLU B N 1
ATOM 2126 C CA . GLU B 1 65 ? -16.344 13.57 -9.594 1 86.5 65 GLU B CA 1
ATOM 2127 C C . GLU B 1 65 ? -17.109 13.602 -8.281 1 86.5 65 GLU B C 1
ATOM 2129 O O . GLU B 1 65 ? -18.266 14.062 -8.242 1 86.5 65 GLU B O 1
ATOM 2134 N N . ILE B 1 66 ? -16.516 13.117 -7.238 1 90.38 66 ILE B N 1
ATOM 2135 C CA . ILE B 1 66 ? -17.281 13.031 -5.992 1 90.38 66 ILE B CA 1
ATOM 2136 C C . ILE B 1 66 ? -16.938 14.227 -5.102 1 90.38 66 ILE B C 1
ATOM 2138 O O . ILE B 1 66 ? -17.609 14.461 -4.09 1 90.38 66 ILE B O 1
ATOM 2142 N N . TYR B 1 67 ? -15.953 14.984 -5.473 1 91.12 67 TYR B N 1
ATOM 2143 C CA . TYR B 1 67 ? -15.414 16.094 -4.691 1 91.12 67 TYR B CA 1
ATOM 2144 C C . TYR B 1 67 ? -16.531 17.062 -4.297 1 91.12 67 TYR B C 1
ATOM 2146 O O . TYR B 1 67 ? -16.719 17.359 -3.113 1 91.12 67 TYR B O 1
ATOM 2154 N N . PRO B 1 68 ? -17.406 17.5 -5.234 1 92.94 68 PRO B N 1
ATOM 2155 C CA . PRO B 1 68 ? -18.453 18.453 -4.852 1 92.94 68 PRO B CA 1
ATOM 2156 C C . PRO B 1 68 ? -19.453 17.875 -3.859 1 92.94 68 PRO B C 1
ATOM 2158 O O . PRO B 1 68 ? -19.922 18.578 -2.959 1 92.94 68 PRO B O 1
ATOM 2161 N N . GLU B 1 69 ? -19.75 16.672 -4.043 1 93.69 69 GLU B N 1
ATOM 2162 C CA . GLU B 1 69 ? -20.719 16.016 -3.172 1 93.69 69 GLU B CA 1
ATOM 2163 C C . GLU B 1 69 ? -20.188 15.898 -1.743 1 93.69 69 GLU B C 1
ATOM 2165 O O . GLU B 1 69 ? -20.938 16.125 -0.784 1 93.69 69 GLU B O 1
ATOM 2170 N N . LEU B 1 70 ? -18.969 15.617 -1.618 1 94.69 70 LEU B N 1
ATOM 2171 C CA . LEU B 1 70 ? -18.375 15.484 -0.293 1 94.69 70 LEU B CA 1
ATOM 2172 C C . LEU B 1 70 ? -18.312 16.828 0.414 1 94.69 70 LEU B C 1
ATOM 2174 O O . LEU B 1 70 ? -18.484 16.906 1.632 1 94.69 70 LEU B O 1
ATOM 2178 N N . LEU B 1 71 ? -18.094 17.859 -0.359 1 93.88 71 LEU B N 1
ATOM 2179 C CA . LEU B 1 71 ? -18.016 19.188 0.222 1 93.88 71 LEU B CA 1
ATOM 2180 C C . LEU B 1 71 ? -19.375 19.609 0.787 1 93.88 71 LEU B C 1
ATOM 2182 O O . LEU B 1 71 ? -19.438 20.359 1.76 1 93.88 71 LEU B O 1
ATOM 2186 N N . ARG B 1 72 ? -20.406 19.047 0.304 1 93.5 72 ARG B N 1
ATOM 2187 C CA . ARG B 1 72 ? -21.75 19.406 0.717 1 93.5 72 ARG B CA 1
ATOM 2188 C C . ARG B 1 72 ? -22.156 18.641 1.978 1 93.5 72 ARG B C 1
ATOM 2190 O O . ARG B 1 72 ? -23.234 18.891 2.545 1 93.5 72 ARG B O 1
ATOM 2197 N N . HIS B 1 73 ? -21.391 17.719 2.441 1 93.12 73 HIS B N 1
ATOM 2198 C CA . HIS B 1 73 ? -21.672 16.938 3.635 1 93.12 73 HIS B CA 1
ATOM 2199 C C . HIS B 1 73 ? -20.531 17.016 4.633 1 93.12 73 HIS B C 1
ATOM 2201 O O . HIS B 1 73 ? -19.781 16.047 4.812 1 93.12 73 HIS B O 1
ATOM 2207 N N . PRO B 1 74 ? -20.469 18.094 5.293 1 92.25 74 PRO B N 1
ATOM 2208 C CA . PRO B 1 74 ? -19.359 18.281 6.215 1 92.25 74 PRO B CA 1
ATOM 2209 C C . PRO B 1 74 ? -19.344 17.266 7.359 1 92.25 74 PRO B C 1
ATOM 2211 O O . PRO B 1 74 ? -20.406 16.844 7.809 1 92.25 74 PRO B O 1
ATOM 2214 N N . SER B 1 75 ? -18.234 16.859 7.77 1 93.69 75 SER B N 1
ATOM 2215 C CA . SER B 1 75 ? -18 15.977 8.906 1 93.69 75 SER B CA 1
ATOM 2216 C C . SER B 1 75 ? -16.969 16.562 9.852 1 93.69 75 SER B C 1
ATOM 2218 O O . SER B 1 75 ? -16.141 17.375 9.445 1 93.69 75 SER B O 1
ATOM 2220 N N . PRO B 1 76 ? -17.125 16.203 11.109 1 94.06 76 PRO B N 1
ATOM 2221 C CA . PRO B 1 76 ? -16.109 16.688 12.039 1 94.06 76 PRO B CA 1
ATOM 2222 C C . PRO B 1 76 ? -14.695 16.234 11.656 1 94.06 76 PRO B C 1
ATOM 2224 O O . PRO B 1 76 ? -14.484 15.055 11.359 1 94.06 76 PRO B O 1
ATOM 2227 N N . ILE B 1 77 ? -13.773 17.156 11.734 1 97 77 ILE B N 1
ATOM 2228 C CA . ILE B 1 77 ? -12.406 16.922 11.289 1 97 77 ILE B CA 1
ATOM 2229 C C . ILE B 1 77 ? -11.609 16.25 12.406 1 97 77 ILE B C 1
ATOM 2231 O O . ILE B 1 77 ? -10.57 15.633 12.156 1 97 77 ILE B O 1
ATOM 2235 N N . ALA B 1 78 ? -12.078 16.297 13.633 1 97.56 78 ALA B N 1
ATOM 2236 C CA . ALA B 1 78 ? -11.344 15.883 14.828 1 97.56 78 ALA B CA 1
ATOM 2237 C C . ALA B 1 78 ? -10.938 14.414 14.742 1 97.56 78 ALA B C 1
ATOM 2239 O O . ALA B 1 78 ? -9.812 14.055 15.094 1 97.56 78 ALA B O 1
ATOM 2240 N N . LYS B 1 79 ? -11.828 13.594 14.227 1 97.5 79 LYS B N 1
ATOM 2241 C CA . LYS B 1 79 ? -11.539 12.164 14.164 1 97.5 79 LYS B CA 1
ATOM 2242 C C . LYS B 1 79 ? -10.484 11.867 13.094 1 97.5 79 LYS B C 1
ATOM 2244 O O . LYS B 1 79 ? -9.711 10.922 13.227 1 97.5 79 LYS B O 1
ATOM 2249 N N . VAL B 1 80 ? -10.492 12.664 12.047 1 98.31 80 VAL B N 1
ATOM 2250 C CA . VAL B 1 80 ? -9.469 12.523 11.016 1 98.31 80 VAL B CA 1
ATOM 2251 C C . VAL B 1 80 ? -8.094 12.859 11.594 1 98.31 80 VAL B C 1
ATOM 2253 O O . VAL B 1 80 ? -7.141 12.102 11.422 1 98.31 80 VAL B O 1
ATOM 2256 N N . VAL B 1 81 ? -8.062 13.906 12.305 1 98.38 81 VAL B N 1
ATOM 2257 C CA . VAL B 1 81 ? -6.816 14.359 12.914 1 98.38 81 VAL B CA 1
ATOM 2258 C C . VAL B 1 81 ? -6.363 13.359 13.977 1 98.38 81 VAL B C 1
ATOM 2260 O O . VAL B 1 81 ? -5.172 13.055 14.078 1 98.38 81 VAL B O 1
ATOM 2263 N N . GLN B 1 82 ? -7.285 12.859 14.711 1 98.56 82 GLN B N 1
ATOM 2264 C CA . GLN B 1 82 ? -6.965 11.859 15.727 1 98.56 82 GLN B CA 1
ATOM 2265 C C . GLN B 1 82 ? -6.301 10.633 15.094 1 98.56 82 GLN B C 1
ATOM 2267 O O . GLN B 1 82 ? -5.309 10.125 15.617 1 98.56 82 GLN B O 1
ATOM 2272 N N . LEU B 1 83 ? -6.875 10.203 14.039 1 98.81 83 LEU B N 1
ATOM 2273 C CA . LEU B 1 83 ? -6.297 9.055 13.352 1 98.81 83 LEU B CA 1
ATOM 2274 C C . LEU B 1 83 ? -4.902 9.391 12.82 1 98.81 83 LEU B C 1
ATOM 2276 O O . LEU B 1 83 ? -3.973 8.594 12.969 1 98.81 83 LEU B O 1
ATOM 2280 N N . ARG B 1 84 ? -4.789 10.562 12.195 1 98.62 84 ARG B N 1
ATOM 2281 C CA . ARG B 1 84 ? -3.494 10.977 11.664 1 98.62 84 ARG B CA 1
ATOM 2282 C C . ARG B 1 84 ? -2.422 10.945 12.75 1 98.62 84 ARG B C 1
ATOM 2284 O O . ARG B 1 84 ? -1.338 10.398 12.539 1 98.62 84 ARG B O 1
ATOM 2291 N N . GLU B 1 85 ? -2.76 11.484 13.883 1 98.62 85 GLU B N 1
ATOM 2292 C CA . GLU B 1 85 ? -1.795 11.562 14.977 1 98.62 85 GLU B CA 1
ATOM 2293 C C . GLU B 1 85 ? -1.475 10.18 15.531 1 98.62 85 GLU B C 1
ATOM 2295 O O . GLU B 1 85 ? -0.341 9.914 15.938 1 98.62 85 GLU B O 1
ATOM 2300 N N . ALA B 1 86 ? -2.453 9.336 15.578 1 98.81 86 ALA B N 1
ATOM 2301 C CA . ALA B 1 86 ? -2.207 7.965 16.016 1 98.81 86 ALA B CA 1
ATOM 2302 C C . ALA B 1 86 ? -1.246 7.25 15.062 1 98.81 86 ALA B C 1
ATOM 2304 O O . ALA B 1 86 ? -0.296 6.602 15.508 1 98.81 86 ALA B O 1
ATOM 2305 N N . ILE B 1 87 ? -1.491 7.383 13.781 1 98.81 87 ILE B N 1
ATOM 2306 C CA . ILE B 1 87 ? -0.611 6.777 12.789 1 98.81 87 ILE B CA 1
ATOM 2307 C C . ILE B 1 87 ? 0.791 7.371 12.906 1 98.81 87 ILE B C 1
ATOM 2309 O O . ILE B 1 87 ? 1.786 6.645 12.859 1 98.81 87 ILE B O 1
ATOM 2313 N N . TYR B 1 88 ? 0.838 8.648 13.117 1 98.62 88 TYR B N 1
ATOM 2314 C CA . TYR B 1 88 ? 2.119 9.336 13.234 1 98.62 88 TYR B CA 1
ATOM 2315 C C . TYR B 1 88 ? 2.912 8.805 14.422 1 98.62 88 TYR B C 1
ATOM 2317 O O . TYR B 1 88 ? 4.094 8.477 14.289 1 98.62 88 TYR B O 1
ATOM 2325 N N . ARG B 1 89 ? 2.305 8.688 15.531 1 98.56 89 ARG B N 1
ATOM 2326 C CA . ARG B 1 89 ? 2.998 8.266 16.75 1 98.56 89 ARG B CA 1
ATOM 2327 C C . ARG B 1 89 ? 3.455 6.816 16.641 1 98.56 89 ARG B C 1
ATOM 2329 O O . ARG B 1 8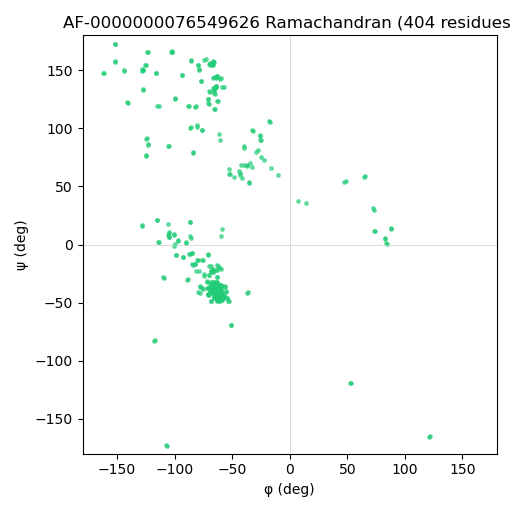9 ? 4.547 6.469 17.094 1 98.56 89 ARG B O 1
ATOM 2336 N N . VAL B 1 90 ? 2.658 5.988 16.047 1 98.38 90 VAL B N 1
ATOM 2337 C CA . VAL B 1 90 ? 3.082 4.609 15.828 1 98.38 90 VAL B CA 1
ATOM 2338 C C . VAL B 1 90 ? 4.25 4.582 14.852 1 98.38 90 VAL B C 1
ATOM 2340 O O . VAL B 1 90 ? 5.242 3.883 15.078 1 98.38 90 VAL B O 1
ATOM 2343 N N . GLY B 1 91 ? 4.164 5.336 13.742 1 98.31 91 GLY B N 1
ATOM 2344 C CA . GLY B 1 91 ? 5.258 5.426 12.789 1 98.31 91 GLY B CA 1
ATOM 2345 C C . GLY B 1 91 ? 6.547 5.941 13.406 1 98.31 91 GLY B C 1
ATOM 2346 O O . GLY B 1 91 ? 7.629 5.441 13.102 1 98.31 91 GLY B O 1
ATOM 2347 N N . LEU B 1 92 ? 6.402 6.922 14.242 1 97.75 92 LEU B N 1
ATOM 2348 C CA . LEU B 1 92 ? 7.551 7.469 14.953 1 97.75 92 LEU B CA 1
ATOM 2349 C C . LEU B 1 92 ? 8.219 6.402 15.812 1 97.75 92 LEU B C 1
ATOM 2351 O O . LEU B 1 92 ? 9.445 6.266 15.805 1 97.75 92 LEU B O 1
ATOM 2355 N N . ALA B 1 93 ? 7.426 5.699 16.562 1 97.12 93 ALA B N 1
ATOM 2356 C CA . ALA B 1 93 ? 7.949 4.641 17.422 1 97.12 93 ALA B CA 1
ATOM 2357 C C . ALA B 1 93 ? 8.703 3.59 16.609 1 97.12 93 ALA B C 1
ATOM 2359 O O . ALA B 1 93 ? 9.781 3.148 17 1 97.12 93 ALA B O 1
ATOM 2360 N N . ILE B 1 94 ? 8.141 3.219 15.523 1 96.94 94 ILE B N 1
ATOM 2361 C CA . ILE B 1 94 ? 8.781 2.232 14.656 1 96.94 94 ILE B CA 1
ATOM 2362 C C . ILE B 1 94 ? 10.117 2.773 14.156 1 96.94 94 ILE B C 1
ATOM 2364 O O . ILE B 1 94 ? 11.133 2.082 14.211 1 96.94 94 ILE B O 1
ATOM 2368 N N . SER B 1 95 ? 10.102 3.957 13.68 1 95.81 95 SER B N 1
ATOM 2369 C CA . SER B 1 95 ? 11.305 4.574 13.125 1 95.81 95 SER B CA 1
ATOM 2370 C C . SER B 1 95 ? 12.406 4.676 14.172 1 95.81 95 SER B C 1
ATOM 2372 O O . SER B 1 95 ? 13.586 4.496 13.867 1 95.81 95 SER B O 1
ATOM 2374 N N . ARG B 1 96 ? 12.008 4.906 15.375 1 95.12 96 ARG B N 1
ATOM 2375 C CA . ARG B 1 96 ? 12.961 5.141 16.453 1 95.12 96 ARG B CA 1
ATOM 2376 C C . ARG B 1 96 ? 13.305 3.838 17.172 1 95.12 96 ARG B C 1
ATOM 2378 O O . ARG B 1 96 ? 14.195 3.807 18.016 1 95.12 96 ARG B O 1
ATOM 2385 N N . GLY B 1 97 ? 12.617 2.82 16.922 1 94.25 97 GLY B N 1
ATOM 2386 C CA . GLY B 1 97 ? 12.844 1.557 17.594 1 94.25 97 GLY B CA 1
ATOM 2387 C C . GLY B 1 97 ? 12.383 1.569 19.047 1 94.25 97 GLY B C 1
ATOM 2388 O O . GLY B 1 97 ? 13.031 0.985 19.906 1 94.25 97 GLY B O 1
ATOM 2389 N N . THR B 1 98 ? 11.359 2.336 19.328 1 95.06 98 THR B N 1
ATOM 2390 C CA . THR B 1 98 ? 10.789 2.4 20.672 1 95.06 98 THR B CA 1
ATOM 2391 C C . THR B 1 98 ? 9.492 1.6 20.734 1 95.06 98 THR B C 1
ATOM 2393 O O . THR B 1 98 ? 8.945 1.197 19.719 1 95.06 98 THR B O 1
ATOM 2396 N N . PRO B 1 99 ? 8.984 1.304 21.891 1 94.38 99 PRO B N 1
ATOM 2397 C CA . PRO B 1 99 ? 7.762 0.512 22.016 1 94.38 99 PRO B CA 1
ATOM 2398 C C . PRO B 1 99 ? 6.562 1.17 21.344 1 94.38 99 PRO B C 1
ATOM 2400 O O . PRO B 1 99 ? 6.41 2.393 21.391 1 94.38 99 PRO B O 1
ATOM 2403 N N . ILE B 1 100 ? 5.762 0.375 20.766 1 96.25 100 ILE B N 1
ATOM 2404 C CA . ILE B 1 100 ? 4.57 0.836 20.062 1 96.25 100 ILE B CA 1
ATOM 2405 C C . ILE B 1 100 ? 3.537 1.34 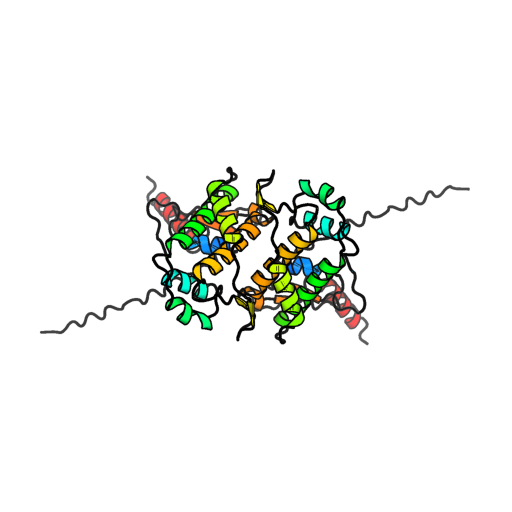21.062 1 96.25 100 ILE B C 1
ATOM 2407 O O . ILE B 1 100 ? 3.188 0.634 22 1 96.25 100 ILE B O 1
ATOM 2411 N N . PRO B 1 101 ? 3.096 2.547 20.875 1 96.56 101 PRO B N 1
ATOM 2412 C CA . PRO B 1 101 ? 2.016 3.021 21.75 1 96.56 101 PRO B CA 1
ATOM 2413 C C . PRO B 1 101 ? 0.711 2.254 21.531 1 96.56 101 PRO B C 1
ATOM 2415 O O . PRO B 1 101 ? 0.044 2.426 20.516 1 96.56 101 PRO B O 1
ATOM 2418 N N . GLN B 1 102 ? 0.263 1.569 22.516 1 95.62 102 GLN B N 1
ATOM 2419 C CA . GLN B 1 102 ? -0.837 0.619 22.375 1 95.62 102 GLN B CA 1
ATOM 2420 C C . GLN B 1 102 ? -2.164 1.341 22.156 1 95.62 102 GLN B C 1
ATOM 2422 O O . GLN B 1 102 ? -3.023 0.858 21.422 1 95.62 102 GLN B O 1
ATOM 2427 N N . ARG B 1 103 ? -2.342 2.438 22.812 1 97.69 103 ARG B N 1
ATOM 2428 C CA . ARG B 1 103 ? -3.578 3.195 22.656 1 97.69 103 ARG B CA 1
ATOM 2429 C C . ARG B 1 103 ? -3.73 3.678 21.219 1 97.69 103 ARG B C 1
ATOM 2431 O O . ARG B 1 103 ? -4.828 3.627 20.641 1 97.69 103 ARG B O 1
ATOM 2438 N N . ASP B 1 104 ? -2.615 4.121 20.625 1 98.25 104 ASP B N 1
ATOM 2439 C CA . ASP B 1 104 ? -2.635 4.582 19.234 1 98.25 104 ASP B CA 1
ATOM 2440 C C . ASP B 1 104 ? -2.885 3.426 18.266 1 98.25 104 ASP B C 1
ATOM 2442 O O . ASP B 1 104 ? -3.648 3.562 17.312 1 98.25 104 ASP B O 1
ATOM 2446 N N . LEU B 1 105 ? -2.275 2.318 18.547 1 97.75 105 LEU B N 1
ATOM 2447 C CA . LEU B 1 105 ? -2.492 1.141 17.719 1 97.75 105 LEU B CA 1
ATOM 2448 C C . LEU B 1 105 ? -3.953 0.708 17.75 1 97.75 105 LEU B C 1
ATOM 2450 O O . LEU B 1 105 ? -4.516 0.309 16.734 1 97.75 105 LEU B O 1
ATOM 2454 N N . LEU B 1 106 ? -4.566 0.809 18.891 1 97.5 106 LEU B N 1
ATOM 2455 C CA . LEU B 1 106 ? -5.973 0.457 19.047 1 97.5 106 LEU B CA 1
ATOM 2456 C C . LEU B 1 106 ? -6.852 1.381 18.203 1 97.5 106 LEU B C 1
ATOM 2458 O O . LEU B 1 106 ? -7.828 0.934 17.594 1 97.5 106 LEU B O 1
ATOM 2462 N N . VAL B 1 107 ? -6.523 2.625 18.219 1 98.25 107 VAL B N 1
ATOM 2463 C CA . VAL B 1 107 ? -7.262 3.592 17.406 1 98.25 107 VAL B CA 1
ATOM 2464 C C . VAL B 1 107 ? -7.184 3.203 15.938 1 98.25 107 VAL B C 1
ATOM 2466 O O . VAL B 1 107 ? -8.203 3.162 15.242 1 98.25 107 VAL B O 1
ATOM 2469 N N . ILE B 1 108 ? -6.008 2.873 15.438 1 98.62 108 ILE B N 1
ATOM 2470 C CA . ILE B 1 108 ? -5.789 2.518 14.039 1 98.62 108 ILE B CA 1
ATOM 2471 C C . ILE B 1 108 ? -6.555 1.239 13.703 1 98.62 108 ILE B C 1
ATOM 2473 O O . ILE B 1 108 ? -7.262 1.176 12.695 1 98.62 108 ILE B O 1
ATOM 2477 N N . ARG B 1 109 ? -6.488 0.308 14.617 1 97.81 109 ARG B N 1
ATOM 2478 C CA . ARG B 1 109 ? -7.16 -0.972 14.406 1 97.81 109 ARG B CA 1
ATOM 2479 C C . ARG B 1 109 ? -8.672 -0.79 14.32 1 97.81 109 ARG B C 1
ATOM 2481 O O . ARG B 1 109 ? -9.32 -1.373 13.445 1 97.81 109 ARG B O 1
ATOM 2488 N N . LYS B 1 110 ? -9.188 -0.06 15.18 1 97.62 110 LYS B N 1
ATOM 2489 C CA . LYS B 1 110 ? -10.625 0.176 15.219 1 97.62 110 LYS B CA 1
ATOM 2490 C C . LYS B 1 110 ? -11.109 0.833 13.93 1 97.62 110 LYS B C 1
ATOM 2492 O O . LYS B 1 110 ? -12.117 0.418 13.352 1 97.62 110 LYS B O 1
ATOM 2497 N N . GLN B 1 111 ? -10.383 1.819 13.484 1 98.06 111 GLN B N 1
ATOM 2498 C CA . GLN B 1 111 ? -10.766 2.508 12.258 1 98.06 111 GLN B CA 1
ATOM 2499 C C . GLN B 1 111 ? -10.617 1.595 11.047 1 98.06 111 GLN B C 1
ATOM 2501 O O . GLN B 1 111 ? -11.422 1.655 10.109 1 98.06 111 GLN B O 1
ATOM 2506 N N . ALA B 1 112 ? -9.594 0.75 11.047 1 97.75 112 ALA B N 1
ATOM 2507 C CA . ALA B 1 112 ? -9.328 -0.138 9.922 1 97.75 112 ALA B CA 1
ATOM 2508 C C . ALA B 1 112 ? -10.43 -1.184 9.773 1 97.75 112 ALA B C 1
ATOM 2510 O O . ALA B 1 112 ? -10.609 -1.757 8.695 1 97.75 112 ALA B O 1
ATOM 2511 N N . LYS B 1 113 ? -11.156 -1.426 10.836 1 95.75 113 LYS B N 1
ATOM 2512 C CA . LYS B 1 113 ? -12.211 -2.438 10.836 1 95.75 113 LYS B CA 1
ATOM 2513 C C . LYS B 1 113 ? -13.5 -1.885 10.242 1 95.75 113 LYS B C 1
ATOM 2515 O O . LYS B 1 113 ? -14.414 -2.645 9.906 1 95.75 113 LYS B O 1
ATOM 2520 N N . ALA B 1 114 ? -13.578 -0.565 10.156 1 95.81 114 ALA B N 1
ATOM 2521 C CA . ALA B 1 114 ? -14.789 0.044 9.609 1 95.81 114 ALA B CA 1
ATOM 2522 C C . ALA B 1 114 ? -14.93 -0.269 8.125 1 95.81 114 ALA B C 1
ATOM 2524 O O . ALA B 1 114 ? -13.945 -0.567 7.445 1 95.81 114 ALA B O 1
ATOM 2525 N N . PRO B 1 115 ? -16.156 -0.216 7.629 1 94.56 115 PRO B N 1
ATOM 2526 C CA . PRO B 1 115 ? -16.359 -0.494 6.207 1 94.56 115 PRO B CA 1
ATOM 2527 C C . PRO B 1 115 ? -15.672 0.525 5.301 1 94.56 115 PRO B C 1
ATOM 2529 O O . PRO B 1 115 ? -15.703 1.727 5.578 1 94.56 115 PRO B O 1
ATOM 2532 N N . LYS B 1 116 ? -15.031 0.048 4.297 1 95.5 116 LYS B N 1
ATOM 2533 C CA . LYS B 1 116 ? -14.461 0.892 3.25 1 95.5 116 LYS B CA 1
ATOM 2534 C C . LYS B 1 116 ? -15.492 1.203 2.172 1 95.5 116 LYS B C 1
ATOM 2536 O O . LYS B 1 116 ? -16.5 0.496 2.043 1 95.5 116 LYS B O 1
ATOM 2541 N N . PRO B 1 117 ? -15.266 2.293 1.429 1 96 117 PRO B N 1
ATOM 2542 C CA . PRO B 1 117 ? -16.203 2.576 0.337 1 96 117 PRO B CA 1
ATOM 2543 C C . PRO B 1 117 ? -16.156 1.527 -0.772 1 96 117 PRO B C 1
ATOM 2545 O O . PRO B 1 117 ? -15.148 0.817 -0.907 1 96 117 PRO B O 1
ATOM 2548 N N . PRO B 1 118 ? -17.219 1.47 -1.483 1 94.38 118 PRO B N 1
ATOM 2549 C CA . PRO B 1 118 ? -17.156 0.594 -2.656 1 94.38 118 PRO B CA 1
ATOM 2550 C C . PRO B 1 118 ? -16.188 1.096 -3.719 1 94.38 118 PRO B C 1
ATOM 2552 O O . PRO B 1 118 ? -15.836 2.281 -3.736 1 94.38 118 PRO B O 1
ATOM 2555 N N . VAL B 1 119 ? -15.688 0.157 -4.508 1 95.56 119 VAL B N 1
ATOM 2556 C CA . VAL B 1 119 ? -14.836 0.463 -5.652 1 95.56 119 VAL B CA 1
ATOM 2557 C C . VAL B 1 119 ? -15.656 0.427 -6.938 1 95.56 119 VAL B C 1
ATOM 2559 O O . VAL B 1 119 ? -16.328 -0.566 -7.219 1 95.56 119 VAL B O 1
ATOM 2562 N N . LEU B 1 120 ? -15.602 1.497 -7.652 1 89.25 120 LEU B N 1
ATOM 2563 C CA . LEU B 1 120 ? -16.344 1.582 -8.906 1 89.25 120 LEU B CA 1
ATOM 2564 C C . LEU B 1 120 ? -15.422 2.008 -10.047 1 89.25 120 LEU B C 1
ATOM 2566 O O . LEU B 1 120 ? -14.391 2.639 -9.82 1 89.25 120 LEU B O 1
ATOM 2570 N N . ALA B 1 121 ? -15.797 1.518 -11.227 1 82.88 121 ALA B N 1
ATOM 2571 C CA . ALA B 1 121 ? -15.094 2.004 -12.406 1 82.88 121 ALA B CA 1
ATOM 2572 C C . ALA B 1 121 ? -15.445 3.461 -12.695 1 82.88 121 ALA B C 1
ATOM 2574 O O . ALA B 1 121 ? -16.625 3.838 -12.672 1 82.88 121 ALA B O 1
ATOM 2575 N N . GLY B 1 122 ? -14.445 4.332 -12.711 1 74.25 122 GLY B N 1
ATOM 2576 C CA . GLY B 1 122 ? -14.633 5.723 -13.094 1 74.25 122 GLY B CA 1
ATOM 2577 C C . GLY B 1 122 ? -14.07 6.035 -14.469 1 74.25 122 GLY B C 1
ATOM 2578 O O . GLY B 1 122 ? -13.742 5.129 -15.234 1 74.25 122 GLY B O 1
ATOM 2579 N N . VAL B 1 123 ? -14.07 7.328 -14.844 1 73.19 123 VAL B N 1
ATOM 2580 C CA . VAL B 1 123 ? -13.609 7.82 -16.141 1 73.19 123 VAL B CA 1
ATOM 2581 C C . VAL B 1 123 ? -12.133 7.484 -16.328 1 73.19 123 VAL B C 1
ATOM 2583 O O . VAL B 1 123 ? -11.711 7.133 -17.438 1 73.19 123 VAL B O 1
ATOM 2586 N N . ASP B 1 124 ? -11.383 7.516 -15.219 1 78.31 124 ASP B N 1
ATOM 2587 C CA . ASP B 1 124 ? -9.938 7.34 -15.336 1 78.31 124 ASP B CA 1
ATOM 2588 C C . ASP B 1 124 ? -9.484 6.055 -14.648 1 78.31 124 ASP B C 1
ATOM 2590 O O . ASP B 1 124 ? -8.32 5.934 -14.25 1 78.31 124 ASP B O 1
ATOM 2594 N N . GLY B 1 125 ? -10.422 5.133 -14.461 1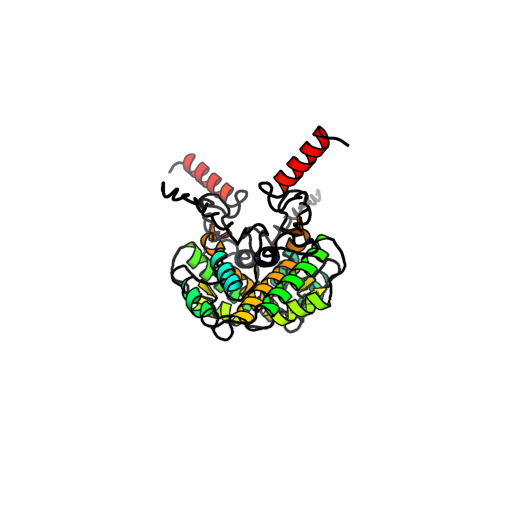 88.19 125 GLY B N 1
ATOM 2595 C CA . GLY B 1 125 ? -10.047 3.883 -13.812 1 88.19 125 GLY B CA 1
ATOM 2596 C C . GLY B 1 125 ? -10.836 3.602 -12.555 1 88.19 125 GLY B C 1
ATOM 2597 O O . GLY B 1 125 ? -11.875 4.215 -12.312 1 88.19 125 GLY B O 1
ATOM 2598 N N . LEU B 1 126 ? -10.375 2.717 -11.789 1 94.44 126 LEU B N 1
ATOM 2599 C CA . LEU B 1 126 ? -11.062 2.344 -10.555 1 94.44 126 LEU B CA 1
ATOM 2600 C C . LEU B 1 126 ? -10.828 3.385 -9.469 1 94.44 126 LEU B C 1
ATOM 2602 O O . LEU B 1 126 ? -9.719 3.906 -9.328 1 94.44 126 LEU B O 1
ATOM 2606 N N . ARG B 1 127 ? -11.891 3.635 -8.734 1 93.19 127 ARG B N 1
ATOM 2607 C CA . ARG B 1 127 ? -11.805 4.594 -7.641 1 93.19 127 ARG B CA 1
ATOM 2608 C C . ARG B 1 127 ? -12.664 4.156 -6.461 1 93.19 127 ARG B C 1
ATOM 2610 O O . ARG B 1 127 ? -13.695 3.506 -6.645 1 93.19 127 ARG B O 1
ATOM 2617 N N . TRP B 1 128 ? -12.18 4.562 -5.281 1 95.19 128 TRP B N 1
ATOM 2618 C CA . TRP B 1 128 ? -13.055 4.516 -4.113 1 95.19 128 TRP B CA 1
ATOM 2619 C C . TRP B 1 128 ? -14.203 5.504 -4.254 1 95.19 128 TRP B C 1
ATOM 2621 O O . TRP B 1 128 ? -14 6.641 -4.691 1 95.19 128 TRP B O 1
ATOM 2631 N N . ARG B 1 129 ? -15.367 5.059 -3.938 1 93.94 129 ARG B N 1
ATOM 2632 C CA . ARG B 1 129 ? -16.547 5.93 -4.012 1 93.94 129 ARG B CA 1
ATOM 2633 C C . ARG B 1 129 ? -17.25 5.996 -2.666 1 93.94 129 ARG B C 1
ATOM 2635 O O . ARG B 1 129 ? -18.25 5.293 -2.449 1 93.94 129 ARG B O 1
ATOM 2642 N N . PRO B 1 130 ? -16.797 6.891 -1.837 1 95.56 130 PRO B N 1
ATOM 2643 C CA . PRO B 1 130 ? -17.438 7.016 -0.529 1 95.56 130 PRO B CA 1
ATOM 2644 C C . PRO B 1 130 ? -18.875 7.516 -0.63 1 95.56 130 PRO B C 1
ATOM 2646 O O . PRO B 1 130 ? -19.203 8.312 -1.517 1 95.56 130 PRO B O 1
ATOM 2649 N N . ASP B 1 131 ? -19.719 6.934 0.3 1 92.44 131 ASP B N 1
ATOM 2650 C CA . ASP B 1 131 ? -21.031 7.512 0.526 1 92.44 131 ASP B CA 1
ATOM 2651 C C . ASP B 1 131 ? -20.938 8.867 1.229 1 92.44 131 ASP B C 1
ATOM 2653 O O . ASP B 1 131 ? -20.25 8.984 2.252 1 92.44 131 ASP B O 1
ATOM 2657 N N . SER B 1 132 ? -21.609 9.805 0.712 1 88.38 132 SER B N 1
ATOM 2658 C CA . SER B 1 132 ? -21.469 11.172 1.208 1 88.38 132 SER B CA 1
ATOM 2659 C C . SER B 1 132 ? -21.75 11.25 2.705 1 88.38 132 SER B C 1
ATOM 2661 O O . SER B 1 132 ? -21.062 11.969 3.434 1 88.38 132 SER B O 1
ATOM 2663 N N . SER B 1 133 ? -22.672 10.5 3.207 1 90.19 133 SER B N 1
ATOM 2664 C CA . SER B 1 133 ? -23.078 10.578 4.605 1 90.19 133 SER B CA 1
ATOM 2665 C C . SER B 1 133 ? -22.109 9.836 5.508 1 90.19 133 SER B C 1
ATOM 2667 O O . SER B 1 133 ? -22.094 10.047 6.723 1 90.19 133 SER B O 1
ATOM 2669 N N . ARG B 1 134 ? -21.234 9.016 4.93 1 94.38 134 ARG B N 1
ATOM 2670 C CA . ARG B 1 134 ? -20.297 8.211 5.719 1 94.38 134 ARG B CA 1
ATOM 2671 C C . ARG B 1 134 ? -18.875 8.398 5.238 1 94.38 134 ARG B C 1
ATOM 2673 O O . ARG B 1 134 ? -17.984 7.605 5.566 1 94.38 134 ARG B O 1
ATOM 2680 N N . ALA B 1 135 ? -18.625 9.414 4.504 1 95.56 135 ALA B N 1
ATOM 2681 C CA . ALA B 1 135 ? -17.375 9.57 3.781 1 95.56 135 ALA B CA 1
ATOM 2682 C C . ALA B 1 135 ? -16.188 9.68 4.746 1 95.56 135 ALA B C 1
ATOM 2684 O O . ALA B 1 135 ? -15.156 9.047 4.539 1 95.56 135 ALA B O 1
ATOM 2685 N N . ALA B 1 136 ? -16.359 10.43 5.816 1 95.88 136 ALA B N 1
ATOM 2686 C CA . ALA B 1 136 ? -15.273 10.625 6.766 1 95.88 136 ALA B CA 1
ATOM 2687 C C . ALA B 1 136 ? -14.82 9.297 7.371 1 95.88 136 ALA B C 1
ATOM 2689 O O . ALA B 1 136 ? -13.625 9 7.418 1 95.88 136 ALA B O 1
ATOM 2690 N N . GLN B 1 137 ? -15.773 8.531 7.793 1 97 137 GLN B N 1
ATOM 2691 C CA . GLN B 1 137 ? -15.461 7.23 8.383 1 97 137 GLN B CA 1
ATOM 2692 C C . GLN B 1 137 ? -14.844 6.289 7.359 1 97 137 GLN B C 1
ATOM 2694 O O . GLN B 1 137 ? -13.875 5.586 7.66 1 97 137 GLN B O 1
ATOM 2699 N N . GLN B 1 138 ? -15.406 6.297 6.199 1 97.56 138 GLN B N 1
ATOM 2700 C CA . GLN B 1 138 ? -14.93 5.402 5.148 1 97.56 138 GLN B CA 1
ATOM 2701 C C . GLN B 1 138 ? -13.508 5.758 4.719 1 97.56 138 GLN B C 1
ATOM 2703 O O . GLN B 1 138 ? -12.68 4.875 4.5 1 97.56 138 GLN B O 1
ATOM 2708 N N . LEU B 1 139 ? -13.219 7.023 4.574 1 97.62 139 LEU B N 1
ATOM 2709 C CA . LEU B 1 139 ? -11.883 7.453 4.184 1 97.62 139 LEU B CA 1
ATOM 2710 C C . LEU B 1 139 ? -10.875 7.18 5.297 1 97.62 139 LEU B C 1
ATOM 2712 O O . LEU B 1 139 ? -9.742 6.777 5.027 1 97.62 139 LEU B O 1
ATOM 2716 N N . ARG B 1 140 ? -11.305 7.359 6.555 1 98.25 140 ARG B N 1
ATOM 2717 C CA . ARG B 1 140 ? -10.445 6.992 7.676 1 98.25 140 ARG B CA 1
ATOM 2718 C C . ARG B 1 140 ? -10.141 5.496 7.66 1 98.25 140 ARG B C 1
ATOM 2720 O O . ARG B 1 140 ? -9.031 5.078 7.992 1 98.25 140 ARG B O 1
ATOM 2727 N N . ALA B 1 141 ? -11.109 4.711 7.273 1 98.25 141 ALA B N 1
ATOM 2728 C CA . ALA B 1 141 ? -10.922 3.262 7.207 1 98.25 141 ALA B CA 1
ATOM 2729 C C . ALA B 1 141 ? -9.844 2.895 6.191 1 98.25 141 ALA B C 1
ATOM 2731 O O . ALA B 1 141 ? -9 2.033 6.457 1 98.25 141 ALA B O 1
ATOM 2732 N N . ILE B 1 142 ? -9.859 3.572 5.051 1 98.06 142 ILE B N 1
ATOM 2733 C CA . ILE B 1 142 ? -8.836 3.344 4.031 1 98.06 142 ILE B CA 1
ATOM 2734 C C . ILE B 1 142 ? -7.461 3.707 4.586 1 98.06 142 ILE B C 1
ATOM 2736 O O . ILE B 1 142 ? -6.523 2.914 4.5 1 98.06 142 ILE B O 1
ATOM 2740 N N . LEU B 1 143 ? -7.379 4.832 5.191 1 98.5 143 LEU B N 1
ATOM 2741 C CA . LEU B 1 143 ? -6.102 5.352 5.668 1 98.5 143 LEU B CA 1
ATOM 2742 C C . LEU B 1 143 ? -5.551 4.484 6.793 1 98.5 143 LEU B C 1
ATOM 2744 O O . LEU B 1 143 ? -4.348 4.211 6.84 1 98.5 143 LEU B O 1
ATOM 2748 N N . ALA B 1 144 ? -6.43 4.055 7.672 1 98.75 144 ALA B N 1
ATOM 2749 C CA . ALA B 1 144 ? -6.016 3.164 8.75 1 98.75 144 ALA B CA 1
ATOM 2750 C C . ALA B 1 144 ? -5.527 1.826 8.211 1 98.75 144 ALA B C 1
ATOM 2752 O O . ALA B 1 144 ? -4.516 1.292 8.672 1 98.75 144 ALA B O 1
ATOM 2753 N N . THR B 1 145 ? -6.215 1.327 7.273 1 98.19 145 THR B N 1
ATOM 2754 C CA . THR B 1 145 ? -5.832 0.065 6.652 1 98.19 145 THR B CA 1
ATOM 2755 C C . THR B 1 145 ? -4.48 0.194 5.957 1 98.19 145 THR B C 1
ATOM 2757 O O . THR B 1 145 ? -3.637 -0.701 6.055 1 98.19 145 THR B O 1
ATOM 2760 N N . GLU B 1 146 ? -4.277 1.29 5.25 1 97.88 146 GLU B N 1
ATOM 2761 C CA . GLU B 1 146 ? -2.99 1.556 4.617 1 97.88 146 GLU B CA 1
ATOM 2762 C C . GLU B 1 146 ? -1.865 1.6 5.648 1 97.88 146 GLU B C 1
ATOM 2764 O O . GLU B 1 146 ? -0.776 1.074 5.41 1 97.88 146 GLU B O 1
ATOM 2769 N N . ALA B 1 147 ? -2.129 2.199 6.73 1 98.62 147 ALA B N 1
ATOM 2770 C CA . ALA B 1 147 ? -1.122 2.297 7.781 1 98.62 147 ALA B CA 1
ATOM 2771 C C . ALA B 1 147 ? -0.746 0.915 8.312 1 98.62 147 ALA B C 1
ATOM 2773 O O . ALA B 1 147 ? 0.438 0.588 8.43 1 98.62 147 ALA B O 1
ATOM 2774 N N . LEU B 1 148 ? -1.743 0.125 8.594 1 97.94 148 LEU B N 1
ATOM 2775 C CA . LEU B 1 148 ? -1.478 -1.214 9.109 1 97.94 148 LEU B CA 1
ATOM 2776 C C . LEU B 1 148 ? -0.735 -2.057 8.078 1 97.94 148 LEU B C 1
ATOM 2778 O O . LEU B 1 148 ? 0.182 -2.805 8.43 1 97.94 148 LEU B O 1
ATOM 2782 N N . SER B 1 149 ? -1.157 -1.893 6.863 1 96.94 149 SER B N 1
ATOM 2783 C CA . SER B 1 149 ? -0.484 -2.605 5.781 1 96.94 149 SER B CA 1
ATOM 2784 C C . SER B 1 149 ? 1.002 -2.268 5.738 1 96.94 149 SER B C 1
ATOM 2786 O O . SER B 1 149 ? 1.844 -3.158 5.609 1 96.94 149 SER B O 1
ATOM 2788 N N . LEU B 1 150 ? 1.295 -1.053 5.867 1 97 150 LEU B N 1
ATOM 2789 C CA . LEU B 1 150 ? 2.684 -0.606 5.855 1 97 150 LEU B CA 1
ATOM 2790 C C . LEU B 1 150 ? 3.422 -1.099 7.098 1 97 150 LEU B C 1
ATOM 2792 O O . LEU B 1 150 ? 4.504 -1.684 6.992 1 97 150 LEU B O 1
ATOM 2796 N N . PHE B 1 151 ? 2.828 -0.905 8.258 1 97.62 151 PHE B N 1
ATOM 2797 C CA . PHE B 1 151 ? 3.494 -1.167 9.531 1 97.62 151 PHE B CA 1
ATOM 2798 C C . PHE B 1 151 ? 3.729 -2.66 9.719 1 97.62 151 PHE B C 1
ATOM 2800 O O . PHE B 1 151 ? 4.668 -3.064 10.406 1 97.62 151 PHE B O 1
ATOM 2807 N N . CYS B 1 152 ? 2.943 -3.463 9.031 1 95.44 152 CYS B N 1
ATOM 2808 C CA . CYS B 1 152 ? 3.064 -4.91 9.156 1 95.44 152 CYS B CA 1
ATOM 2809 C C . CYS B 1 152 ? 3.918 -5.488 8.039 1 95.44 152 CYS B C 1
ATOM 2811 O O . CYS B 1 152 ? 4.102 -6.707 7.953 1 95.44 152 CYS B O 1
ATOM 2813 N N . SER B 1 153 ? 4.461 -4.652 7.188 1 93.25 153 SER B N 1
ATOM 2814 C CA . SER B 1 153 ? 5.273 -5.109 6.062 1 93.25 153 SER B CA 1
ATOM 2815 C C . SER B 1 153 ? 6.762 -4.934 6.352 1 93.25 153 SER B C 1
ATOM 2817 O O . SER B 1 153 ? 7.141 -4.191 7.258 1 93.25 153 SER B O 1
ATOM 2819 N N . PRO B 1 154 ? 7.637 -5.559 5.535 1 89.81 154 PRO B N 1
ATOM 2820 C CA . PRO B 1 154 ? 9.078 -5.367 5.684 1 89.81 154 PRO B CA 1
ATOM 2821 C C . PRO B 1 154 ? 9.516 -3.926 5.445 1 89.81 154 PRO B C 1
ATOM 2823 O O . PRO B 1 154 ? 10.57 -3.506 5.922 1 89.81 154 PRO B O 1
ATOM 2826 N N . ARG B 1 155 ? 8.68 -3.166 4.816 1 93.19 155 ARG B N 1
ATOM 2827 C CA . ARG B 1 155 ? 9.008 -1.774 4.516 1 93.19 155 ARG B CA 1
ATOM 2828 C C . ARG B 1 155 ? 9.031 -0.934 5.789 1 93.19 155 ARG B C 1
ATOM 2830 O O . ARG B 1 155 ? 9.578 0.172 5.797 1 93.19 155 ARG B O 1
ATOM 2837 N N . SER B 1 156 ? 8.438 -1.413 6.832 1 95.69 156 SER B N 1
ATOM 2838 C CA . SER B 1 156 ? 8.383 -0.664 8.078 1 95.69 156 SER B CA 1
ATOM 2839 C C . SER B 1 156 ? 9.781 -0.437 8.648 1 95.69 156 SER B C 1
ATOM 2841 O O . SER B 1 156 ? 10.016 0.553 9.352 1 95.69 156 SER B O 1
ATOM 2843 N N . SER B 1 157 ? 10.734 -1.361 8.344 1 93.62 157 SER B N 1
ATOM 2844 C CA . SER B 1 157 ? 12.102 -1.243 8.844 1 93.62 157 SER B CA 1
ATOM 2845 C C . SER B 1 157 ? 12.844 -0.096 8.164 1 93.62 157 SER B C 1
ATOM 2847 O O . SER B 1 157 ? 13.914 0.315 8.617 1 93.62 157 SER B O 1
ATOM 2849 N N . ARG B 1 158 ? 12.203 0.481 7.117 1 96 158 ARG B N 1
ATOM 2850 C CA . ARG B 1 158 ? 12.844 1.543 6.34 1 96 158 ARG B CA 1
ATOM 2851 C C . ARG B 1 158 ? 12.242 2.902 6.684 1 96 158 ARG B C 1
ATOM 2853 O O . ARG B 1 158 ? 12.562 3.906 6.039 1 96 158 ARG B O 1
ATOM 2860 N N . LEU B 1 159 ? 11.398 2.93 7.66 1 97.25 159 LEU B N 1
ATOM 2861 C CA . LEU B 1 159 ? 10.797 4.203 8.047 1 97.25 159 LEU B CA 1
ATOM 2862 C C . LEU B 1 159 ? 11.852 5.152 8.602 1 97.25 159 LEU B C 1
ATOM 2864 O O . LEU B 1 159 ? 12.672 4.762 9.438 1 97.25 159 LEU B O 1
ATOM 2868 N N . GLY B 1 160 ? 11.859 6.344 8.109 1 97.12 160 GLY B N 1
ATOM 2869 C CA . GLY B 1 160 ? 12.703 7.414 8.594 1 97.12 160 GLY B CA 1
ATOM 2870 C C . GLY B 1 160 ? 11.93 8.648 9.016 1 97.12 160 GLY B C 1
ATOM 2871 O O . GLY B 1 160 ? 10.75 8.789 8.68 1 97.12 160 GLY B O 1
ATOM 2872 N N . ILE B 1 161 ? 12.617 9.516 9.734 1 97.06 161 ILE B N 1
ATOM 2873 C CA . ILE B 1 161 ? 12.062 10.773 10.211 1 97.06 161 ILE B CA 1
ATOM 2874 C C . ILE B 1 161 ? 12.977 11.93 9.805 1 97.06 161 ILE B C 1
ATOM 2876 O O . ILE B 1 161 ? 14.195 11.836 9.93 1 97.06 161 ILE B O 1
ATOM 2880 N N . CYS B 1 162 ? 12.383 12.906 9.305 1 97.19 162 CYS B N 1
ATOM 2881 C CA . CYS B 1 162 ? 13.133 14.062 8.844 1 97.19 162 CYS B CA 1
ATOM 2882 C C . CYS B 1 162 ? 13.844 14.75 10.008 1 97.19 162 CYS B C 1
ATOM 2884 O O . CYS B 1 162 ? 13.227 15.039 11.031 1 97.19 162 CYS B O 1
ATOM 2886 N N . GLU B 1 163 ? 15.07 15.125 9.836 1 95.81 163 GLU B N 1
ATOM 2887 C CA . GLU B 1 163 ? 15.883 15.734 10.875 1 95.81 163 GLU B CA 1
ATOM 2888 C C . GLU B 1 163 ? 15.961 17.25 10.711 1 95.81 163 GLU B C 1
ATOM 2890 O O . GLU B 1 163 ? 16.734 17.922 11.398 1 95.81 163 GLU B O 1
ATOM 2895 N N . GLY B 1 164 ? 15.172 17.734 9.82 1 94.12 164 GLY B N 1
ATOM 2896 C CA . GLY B 1 164 ? 15.148 19.172 9.609 1 94.12 164 GLY B CA 1
ATOM 2897 C C . GLY B 1 164 ? 14.398 19.922 10.695 1 94.12 164 GLY B C 1
ATOM 2898 O O . GLY B 1 164 ? 13.172 20.062 10.625 1 94.12 164 GLY B O 1
ATOM 2899 N N . GLY B 1 165 ? 15.133 20.484 11.672 1 92.06 165 GLY B N 1
ATOM 2900 C CA . GLY B 1 165 ? 14.492 21.25 12.719 1 92.06 165 GLY B CA 1
ATOM 2901 C C . GLY B 1 165 ? 13.359 20.516 13.398 1 92.06 165 GLY B C 1
ATOM 2902 O O . GLY B 1 165 ? 13.578 19.453 14 1 92.06 165 GLY B O 1
ATOM 2903 N N . HIS B 1 166 ? 12.172 21.109 13.281 1 93.56 166 HIS B N 1
ATOM 2904 C CA . HIS B 1 166 ? 10.992 20.516 13.906 1 93.56 166 HIS B CA 1
ATOM 2905 C C . HIS B 1 166 ? 10.102 19.859 12.867 1 93.56 166 HIS B C 1
ATOM 2907 O O . HIS B 1 166 ? 8.945 19.531 13.148 1 93.56 166 HIS B O 1
ATOM 2913 N N . CYS B 1 167 ? 10.555 19.703 11.641 1 95.75 167 CYS B N 1
ATOM 2914 C CA . CYS B 1 167 ? 9.742 19.109 10.578 1 95.75 167 CYS B CA 1
ATOM 2915 C C . CYS B 1 167 ? 9.141 17.781 11.031 1 95.75 167 CYS B C 1
ATOM 2917 O O . CYS B 1 167 ? 7.93 17.688 11.25 1 95.75 167 CYS B O 1
ATOM 2919 N N . GLY B 1 168 ? 9.992 16.688 11.227 1 96.38 168 GLY B N 1
ATOM 2920 C CA . GLY B 1 168 ? 9.539 15.43 11.797 1 96.38 168 GLY B CA 1
ATOM 2921 C C . GLY B 1 168 ? 8.695 14.617 10.844 1 96.38 168 GLY B C 1
ATOM 2922 O O . GLY B 1 168 ? 8.055 13.641 11.25 1 96.38 168 GLY B O 1
ATOM 2923 N N . TRP B 1 169 ? 8.648 14.977 9.617 1 96.88 169 TRP B N 1
ATOM 2924 C CA . TRP B 1 169 ? 7.871 14.203 8.656 1 96.88 169 TRP B CA 1
ATOM 2925 C C . TRP B 1 169 ? 8.43 12.789 8.508 1 96.88 169 TRP B C 1
ATOM 2927 O O . TRP B 1 169 ? 9.641 12.586 8.617 1 96.88 169 TRP B O 1
ATOM 2937 N N . LEU B 1 170 ? 7.574 11.852 8.305 1 97.44 170 LEU B N 1
ATOM 2938 C CA . LEU B 1 170 ? 7.949 10.461 8.117 1 97.44 170 LEU B CA 1
ATOM 2939 C C . LEU B 1 170 ? 8.109 10.133 6.633 1 97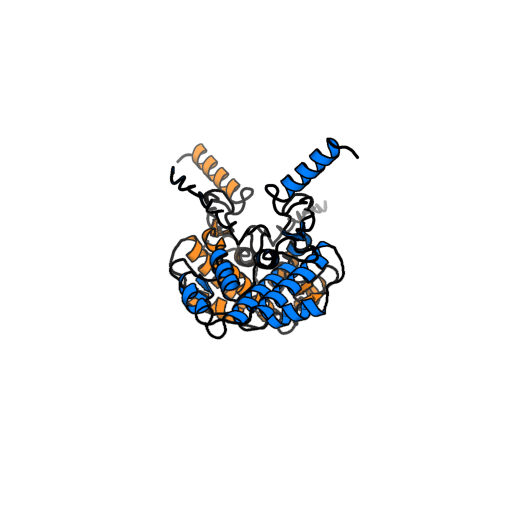.44 170 LEU B C 1
ATOM 2941 O O . LEU B 1 170 ? 7.375 10.672 5.793 1 97.44 170 LEU B O 1
ATOM 2945 N N . PHE B 1 171 ? 9.031 9.258 6.281 1 97.06 171 PHE B N 1
ATOM 2946 C CA . PHE B 1 171 ? 9.211 8.805 4.906 1 97.06 171 PHE B CA 1
ATOM 2947 C C . PHE B 1 171 ? 9.789 7.391 4.871 1 97.06 171 PHE B C 1
ATOM 2949 O O . PHE B 1 171 ? 10.305 6.902 5.879 1 97.06 171 PHE B O 1
ATOM 2956 N N . ILE B 1 172 ? 9.57 6.711 3.756 1 96.5 172 ILE B N 1
ATOM 2957 C CA . ILE B 1 172 ? 10.281 5.461 3.496 1 96.5 172 ILE B CA 1
ATOM 2958 C C . ILE B 1 172 ? 11.672 5.766 2.932 1 96.5 172 ILE B C 1
ATOM 2960 O O . ILE B 1 172 ? 11.797 6.387 1.871 1 96.5 172 ILE B O 1
ATOM 2964 N N . ASP B 1 173 ? 12.68 5.363 3.625 1 96.06 173 ASP B N 1
ATOM 2965 C CA . ASP B 1 173 ? 14.055 5.598 3.195 1 96.06 173 ASP B CA 1
ATOM 2966 C C . ASP B 1 173 ? 14.531 4.496 2.248 1 96.06 173 ASP B C 1
ATOM 2968 O O . ASP B 1 173 ? 14.977 3.438 2.693 1 96.06 173 ASP B O 1
ATOM 2972 N N . GLU B 1 174 ? 14.523 4.777 0.998 1 89.94 174 GLU B N 1
ATOM 2973 C CA . GLU B 1 174 ? 14.898 3.797 -0.019 1 89.94 174 GLU B CA 1
ATOM 2974 C C . GLU B 1 174 ? 16.391 3.859 -0.329 1 89.94 174 GLU B C 1
ATOM 2976 O O . GLU B 1 174 ? 16.875 3.154 -1.216 1 89.94 174 GLU B O 1
ATOM 2981 N N . SER B 1 175 ? 17.109 4.715 0.361 1 90.5 175 SER B N 1
ATOM 2982 C CA . SER B 1 175 ? 18.547 4.82 0.112 1 90.5 175 SER B CA 1
ATOM 2983 C C . SER B 1 175 ? 19.281 3.576 0.596 1 90.5 175 SER B C 1
ATOM 2985 O O . SER B 1 175 ? 18.766 2.836 1.44 1 90.5 175 SER B O 1
ATOM 2987 N N . ARG B 1 176 ? 20.438 3.42 -0.065 1 86.56 176 ARG B N 1
ATOM 2988 C CA . ARG B 1 176 ? 21.297 2.322 0.372 1 86.56 176 ARG B CA 1
ATOM 2989 C C . ARG B 1 176 ? 21.75 2.527 1.812 1 86.56 176 ARG B C 1
ATOM 2991 O O . ARG B 1 176 ? 22.234 3.607 2.168 1 86.56 176 ARG B O 1
ATOM 2998 N N . GLY B 1 177 ? 21.562 1.677 2.762 1 88.88 177 GLY B N 1
ATOM 2999 C CA . GLY B 1 177 ? 22.047 1.729 4.133 1 88.88 177 GLY B CA 1
ATOM 3000 C C . GLY B 1 177 ? 21.172 2.566 5.043 1 88.88 177 GLY B C 1
ATOM 3001 O O . GLY B 1 177 ? 21.578 2.92 6.152 1 88.88 177 GLY B O 1
ATOM 3002 N N . LYS B 1 178 ? 20.078 3.137 4.551 1 90.5 178 LYS B N 1
ATOM 3003 C CA . LYS B 1 178 ? 19.156 3.926 5.352 1 90.5 178 LYS B CA 1
ATOM 3004 C C . LYS B 1 178 ? 19.812 5.188 5.891 1 90.5 178 LYS B C 1
ATOM 3006 O O . LYS B 1 178 ? 19.766 5.457 7.094 1 90.5 178 LYS B O 1
ATOM 3011 N N . ARG B 1 179 ? 20.312 6.016 4.945 1 92.81 179 ARG B N 1
ATOM 3012 C CA . ARG B 1 179 ? 21.125 7.145 5.363 1 92.81 179 ARG B CA 1
ATOM 3013 C C . ARG B 1 179 ? 20.438 8.469 5.07 1 92.81 179 ARG B C 1
ATOM 3015 O O . ARG B 1 179 ? 21.016 9.539 5.297 1 92.81 179 ARG B O 1
ATOM 3022 N N . ARG B 1 180 ? 19.234 8.375 4.547 1 94.81 180 ARG B N 1
ATOM 3023 C CA . ARG B 1 180 ? 18.5 9.602 4.254 1 94.81 180 ARG B CA 1
ATOM 3024 C C . ARG B 1 180 ? 18.156 10.352 5.535 1 94.81 180 ARG B C 1
ATOM 3026 O O . ARG B 1 180 ? 17.609 9.766 6.473 1 94.81 180 ARG B O 1
ATOM 3033 N N . ARG B 1 181 ? 18.422 11.695 5.527 1 95 181 ARG B N 1
ATOM 3034 C CA . ARG B 1 181 ? 18.219 12.469 6.746 1 95 181 ARG B CA 1
ATOM 3035 C C . ARG B 1 181 ? 17.031 13.406 6.609 1 95 181 ARG B C 1
ATOM 3037 O O . ARG B 1 181 ? 16.375 13.75 7.605 1 95 181 ARG B O 1
ATOM 3044 N N . TRP B 1 182 ? 16.797 13.781 5.344 1 94.88 182 TRP B N 1
ATOM 3045 C CA . TRP B 1 182 ? 15.805 14.828 5.109 1 94.88 182 TRP B CA 1
ATOM 3046 C C . TRP B 1 182 ? 14.625 14.289 4.309 1 94.88 182 TRP B C 1
ATOM 3048 O O . TRP B 1 182 ? 14.805 13.477 3.4 1 94.88 182 TRP B O 1
ATOM 3058 N N . CYS B 1 183 ? 13.422 14.852 4.586 1 94.31 183 CYS B N 1
ATOM 3059 C CA . CYS B 1 183 ? 12.25 14.484 3.811 1 94.31 183 CYS B CA 1
ATOM 3060 C C . CYS B 1 183 ? 12.344 15.016 2.387 1 94.31 183 CYS B C 1
ATOM 3062 O O . CYS B 1 183 ? 11.93 14.344 1.438 1 94.31 183 CYS B O 1
ATOM 3064 N N . ASP B 1 184 ? 12.836 16.234 2.316 1 92.38 184 ASP B N 1
ATOM 3065 C CA . ASP B 1 184 ? 13.07 16.891 1.034 1 92.38 184 ASP B CA 1
ATOM 3066 C C . ASP B 1 184 ? 14.367 17.688 1.051 1 92.38 184 ASP B C 1
ATOM 3068 O O . ASP B 1 184 ? 14.492 18.656 1.799 1 92.38 184 ASP B O 1
ATOM 3072 N N . MET B 1 185 ? 15.234 17.359 0.164 1 90.88 185 MET B N 1
ATOM 3073 C CA . MET B 1 185 ? 16.531 18.031 0.111 1 90.88 185 MET B CA 1
ATOM 3074 C C . MET B 1 185 ? 16.391 19.484 -0.312 1 90.88 185 MET B C 1
ATOM 3076 O O . MET B 1 185 ? 17.141 20.344 0.149 1 90.88 185 MET B O 1
ATOM 3080 N N . LYS B 1 186 ? 15.398 19.75 -1.161 1 90.69 186 LYS B N 1
ATOM 3081 C CA . LYS B 1 186 ? 15.227 21.094 -1.691 1 90.69 186 LYS B CA 1
ATOM 3082 C C . LYS B 1 186 ? 14.617 22.016 -0.645 1 90.69 186 LYS B C 1
ATOM 3084 O O . LYS B 1 186 ? 14.625 23.234 -0.811 1 90.69 186 LYS B O 1
ATOM 3089 N N . ASP B 1 187 ? 14.117 21.453 0.398 1 91.62 187 ASP B N 1
ATOM 3090 C CA . ASP B 1 187 ? 13.555 22.25 1.484 1 91.62 187 ASP B CA 1
ATOM 3091 C C . ASP B 1 187 ? 14.336 22.047 2.779 1 91.62 187 ASP B C 1
ATOM 3093 O O . ASP B 1 187 ? 15.305 22.766 3.047 1 91.62 187 ASP B O 1
ATOM 3097 N N . CYS B 1 188 ? 14.078 21.016 3.525 1 93.69 188 CYS B N 1
ATOM 3098 C CA . CYS B 1 188 ? 14.703 20.766 4.82 1 93.69 188 CYS B CA 1
ATOM 3099 C C . CYS B 1 188 ? 16.219 20.625 4.68 1 93.69 188 CYS B C 1
ATOM 3101 O O . CYS B 1 188 ? 16.969 21.125 5.523 1 93.69 188 CYS B O 1
ATOM 3103 N N . GLY B 1 189 ? 16.688 19.953 3.668 1 92.62 189 GLY B N 1
ATOM 3104 C CA . GLY B 1 189 ? 18.125 19.828 3.438 1 92.62 189 GLY B CA 1
ATOM 3105 C C . GLY B 1 189 ? 18.812 21.156 3.225 1 92.62 189 GLY B C 1
ATOM 3106 O O . GLY B 1 189 ? 19.797 21.469 3.887 1 92.62 189 GLY B O 1
ATOM 3107 N N . ASN B 1 190 ? 18.234 21.906 2.414 1 92.19 190 ASN B N 1
ATOM 3108 C CA . ASN B 1 190 ? 18.781 23.219 2.109 1 92.19 190 ASN B CA 1
ATOM 3109 C C . ASN B 1 190 ? 18.75 24.141 3.328 1 92.19 190 ASN B C 1
ATOM 3111 O O . ASN B 1 190 ? 19.688 24.906 3.553 1 92.19 190 ASN B O 1
ATOM 3115 N N . ARG B 1 191 ? 17.734 24.094 3.984 1 91.31 191 ARG B N 1
ATOM 3116 C CA . ARG B 1 191 ? 17.641 24.891 5.203 1 91.31 191 ARG B CA 1
ATOM 3117 C C . ARG B 1 191 ? 18.75 24.5 6.191 1 91.31 191 ARG B C 1
ATOM 3119 O O . ARG B 1 191 ? 19.344 25.375 6.828 1 91.31 191 ARG B O 1
ATOM 3126 N N . ALA B 1 192 ? 18.969 23.266 6.383 1 90.5 192 ALA B N 1
ATOM 3127 C CA . ALA B 1 192 ? 20.031 22.797 7.273 1 90.5 192 ALA B CA 1
ATOM 3128 C C . ALA B 1 192 ? 21.406 23.266 6.793 1 90.5 192 ALA B C 1
ATOM 3130 O O . ALA B 1 192 ? 22.234 23.688 7.598 1 90.5 192 ALA B O 1
ATOM 3131 N N . LYS B 1 193 ? 21.562 23.141 5.551 1 91.62 193 LYS B N 1
ATOM 3132 C CA . LYS B 1 193 ? 22.828 23.609 4.977 1 91.62 193 LYS B CA 1
ATOM 3133 C C . LYS B 1 193 ? 23.016 25.094 5.227 1 91.62 193 LYS B C 1
ATOM 3135 O O . LYS B 1 193 ? 24.109 25.547 5.578 1 91.62 193 LYS B O 1
ATOM 3140 N N . ALA B 1 194 ? 22.016 25.844 4.996 1 91.25 194 ALA B N 1
ATOM 3141 C CA . ALA B 1 194 ? 22.062 27.281 5.219 1 91.25 194 ALA B CA 1
ATOM 3142 C C . ALA B 1 194 ? 22.391 27.609 6.676 1 91.25 194 ALA B C 1
ATOM 3144 O O . ALA B 1 194 ? 23.203 28.484 6.953 1 91.25 194 ALA B O 1
ATOM 3145 N N . ARG B 1 195 ? 21.812 26.969 7.508 1 90 195 ARG B N 1
ATOM 3146 C CA . ARG B 1 195 ? 22.062 27.172 8.93 1 90 195 ARG B CA 1
ATOM 3147 C C . ARG B 1 195 ? 23.516 26.844 9.273 1 90 195 ARG B C 1
ATOM 3149 O O . ARG B 1 195 ? 24.156 27.594 10.031 1 90 195 ARG B O 1
ATOM 3156 N N . ARG B 1 196 ? 23.984 25.766 8.781 1 88.25 196 ARG B N 1
ATOM 3157 C CA . ARG B 1 196 ? 25.375 25.375 9.023 1 88.25 196 ARG B CA 1
ATOM 3158 C C . ARG B 1 196 ? 26.328 26.438 8.477 1 88.25 196 ARG B C 1
ATOM 3160 O O . ARG B 1 196 ? 27.312 26.781 9.125 1 88.25 196 ARG B O 1
ATOM 3167 N N . TYR B 1 197 ? 26.016 26.812 7.281 1 89.25 197 TYR B N 1
ATOM 3168 C CA . TYR B 1 197 ? 26.828 27.844 6.652 1 89.25 197 TYR B CA 1
ATOM 3169 C C . TYR B 1 197 ? 26.844 29.125 7.484 1 89.25 197 TYR B C 1
ATOM 3171 O O . TYR B 1 197 ? 27.891 29.719 7.695 1 89.25 197 TYR B O 1
ATOM 3179 N N . TYR B 1 198 ? 25.719 29.516 7.906 1 89.44 198 TYR B N 1
ATOM 3180 C CA . TYR B 1 198 ? 25.594 30.688 8.75 1 89.44 198 TYR B CA 1
ATOM 3181 C C . TYR B 1 198 ? 26.406 30.531 10.031 1 89.44 198 TYR B C 1
ATOM 3183 O O . TYR B 1 198 ? 27.109 31.469 10.445 1 89.44 198 TYR B O 1
ATOM 3191 N N . GLN B 1 199 ? 26.359 29.406 10.633 1 88.56 199 GLN B N 1
ATOM 3192 C CA . GLN B 1 199 ? 27.094 29.141 11.859 1 88.56 199 GLN B CA 1
ATOM 3193 C C . GLN B 1 199 ? 28.609 29.172 11.617 1 88.56 199 GLN B C 1
ATOM 3195 O O . GLN B 1 199 ? 29.359 29.641 12.469 1 88.56 199 GLN B O 1
ATOM 3200 N N . GLN B 1 200 ? 28.953 28.672 10.477 1 88.06 200 GLN B N 1
ATOM 3201 C CA . GLN B 1 200 ? 30.359 28.672 10.125 1 88.06 200 GLN B CA 1
ATOM 3202 C C . GLN B 1 200 ? 30.875 30.094 9.867 1 88.06 200 GLN B C 1
ATOM 3204 O O . GLN B 1 200 ? 32 30.422 10.211 1 88.06 200 GLN B O 1
ATOM 3209 N N . GLN B 1 201 ? 30.047 30.812 9.273 1 86.19 201 GLN B N 1
ATOM 3210 C CA . GLN B 1 201 ? 30.438 32.188 8.93 1 86.19 201 GLN B CA 1
ATOM 3211 C C . GLN B 1 201 ? 30.359 33.094 10.156 1 86.19 201 GLN B C 1
ATOM 3213 O O . GLN B 1 201 ? 31.125 34.062 10.258 1 86.19 201 GLN B O 1
ATOM 3218 N N . HIS B 1 202 ? 29.406 32.75 10.859 1 80.56 202 HIS B N 1
ATOM 3219 C CA . HIS B 1 202 ? 29.234 33.625 12.008 1 80.56 202 HIS B CA 1
ATOM 3220 C C . HIS B 1 202 ? 29.703 32.938 13.297 1 80.56 202 HIS B C 1
ATOM 3222 O O . HIS B 1 202 ? 29.562 33.5 14.383 1 80.56 202 HIS B O 1
ATOM 3228 N N . GLY B 1 203 ? 30.328 31.781 13.164 1 57.34 203 GLY B N 1
ATOM 3229 C CA . GLY B 1 203 ? 30.891 30.891 14.172 1 57.34 203 GLY B CA 1
ATOM 3230 C C . GLY B 1 203 ? 31.062 31.562 15.523 1 57.34 203 GLY B C 1
ATOM 3231 O O . GLY B 1 203 ? 31.953 32.406 15.695 1 57.34 203 GLY B O 1
ATOM 3232 N N . LYS B 1 204 ? 29.984 32 16.312 1 46.25 204 LYS B N 1
ATOM 3233 C CA . LYS B 1 204 ? 30.109 31.875 17.75 1 46.25 204 LYS B CA 1
ATOM 3234 C C . LYS B 1 204 ? 30 30.422 18.188 1 46.25 204 LYS B C 1
ATOM 3236 O O . LYS B 1 204 ? 29.281 29.625 17.562 1 46.25 204 LYS B O 1
#

Secondary structure (DSSP, 8-state):
-----------------S----SSSHHHHHHTTEETTTSSS-EES-SSHHHHHHHHHHTTSS-GGGHHHHHTS---SHHHHHHHHHHHHHHHHHHHTPPPPHHHHHHHHHHHTSPPPPEEEETTEEEE---GGGHHHHHHHHHHHHHHHHHTSGGGGGEEE--STT---EEE--STTS----S-IIIIIHHHHHHHHHHHHH--/-----------------S----SSSHHHHHHTTEETTTSSS-EES-SSHHHHHHHHHHTTSS-TTTHHHHHTS---SHHHHHHHHHHHHHHHHHHHTPPPPHHHHHHHHHHHTSPPPPEEEETTEEEE---GGGHHHHHHHHHHHHHHHHHTSGGGGGEEE--STT---EEE--STTS----S-IIIIIHHHHHHHHHHHHH--

Organism: NCBI:txid570835